Protein AF-A0A180G9P6-F1 (afdb_monomer)

Nearest PDB structures (foldseek):
  7u5a-assembly2_B  TM=7.300E-01  e=1.952E-08  Sphaerobacter thermophilus DSM 20745
  7u1o-assembly1_A  TM=7.126E-01  e=1.328E-08  Sphaerobacter thermophilus DSM 20745
  7ulc-assembly1_A  TM=7.104E-01  e=1.773E-08  Sphaerobacter thermophilus DSM 20745
  7ugk-assembly1_A  TM=6.712E-01  e=2.735E-08  Homo sapiens
  5o8x-assembly2_B  TM=2.315E-01  e=9.404E+00  Pseudomonas aeruginosa

Sequence (411 aa):
MYASRPGQIINGCPSVFSGDEDLFRGDLCQYVDCSPATTTNNSFAMADSRLEIAPLPAQDITIADAIKASCKECLERYGININKSACEDFLLKLDRDEYEKRVEAEPVHLRFPLQFSSQLDELNVVAMVCLLEGFHSYEDLLKEKTGRGVWETMRYLVLAAYLSPESQSTSILTTRGLVEATPEYISTVLSLPLHIERPIAENSPISLAEPDRAVARFVEDLLEVLHSTGKVLQQSGLPNLASFLATRTTLNEDEMIRQLTGAFSTFRDMYTLDGKYVYLMKKALFLVYNIQNTSMSFPKLKTLPPILADDALPVLLVQTGLLDISQSTDNSLRDMTLSNSHLKISSRSATTLRASSVACCHFLIDLVQNLSKTNKSLEFVDRDGLIRYLSNLSRERSSSCAIREEGVVVY

Secondary structure (DSSP, 8-state):
--------------------------------------------------PEEPPPPPTTS-HHHHHHHHHHHHHHHHT-EE-HHHHHHHHHT--HHHHHHHHHSTTSS---S---SSHHHHHHHHHHHHHTTT-GGGHHHHHHHHS--HHHHHHHHHHHHHH-TT-TTTSTTSHHHHHH--HHHHHHHHT--SEEEEESSTT-S-EEEEE-HHHHHHHHHHHHHHHHHHHHHHHTT-SSHHHHHHTTTT--HHHHHHHHHHH-GGG--EEEETTEEEE--HHHHHHHHHHTTSSS--TT-------S--SSHHHHHHHTTSEE-TT-SSHHHHT--TTSSSEEEEHHHHHHHHHHHHHHHHHHHHHHHHHTTT-GGGTT--HHHHHHHHHHHHHHHGGG--EEEES----

Foldseek 3Di:
DDDDDDDDDDDDDDDDDDDDDDDDDDDDDDDDDDDDDDDDPPPPPPPDLDFAFDDDDDPVDFLVRVQLVQLVVLCVVFVKDFPPVLLVVVLVPDDQVLLVVLLPDDDLAPDDPDDDPDLLRQLLLLLQLLLQPDVQLCQVVLCVFQVDGSSVLSNQLSVLLSPDPPPPPLGLQWLNVLQVPDLVNSCVSRVGDQWDWDAPDVPHPDTDTDGPPSSVLSSVLSSLSSNQLSVLCVVVVHTGPSSVVLVPLADELRRQLCSPVVRGVSQRPWGQDPNGIHRFSQSSQSSLSNSCSGPDHSPRYDDDADDQQDQQLLLVCVVSVSMDCCRGPPPLSNVDDSPALEREDAPNVSSSSSSNRVNSLVVSQVVLVVVVVPDVVSVSPHSNSSNSSSVSVRVVVSVRYGYHHPDRPHD

Radius of gyration: 27.79 Å; Cα contacts (8 Å, |Δi|>4): 545; chains: 1; bounding box: 68×82×91 Å

Mean predicted aligned error: 11.16 Å

Organism: Puccinia triticina (isolate 1-1 / race 1 (BBBD)) (NCBI:txid630390)

Structure (mmCIF, N/CA/C/O backbone):
data_AF-A0A180G9P6-F1
#
_entry.id   AF-A0A180G9P6-F1
#
loop_
_atom_site.group_PDB
_atom_site.id
_atom_site.type_symbol
_atom_site.label_atom_id
_atom_site.label_alt_id
_atom_site.label_comp_id
_atom_site.label_asym_id
_atom_site.label_entity_id
_atom_site.label_seq_id
_atom_site.pdbx_PDB_ins_code
_atom_site.Cartn_x
_atom_site.Cartn_y
_atom_site.Cartn_z
_atom_site.occupancy
_atom_site.B_iso_or_equiv
_atom_site.auth_seq_id
_atom_site.auth_comp_id
_atom_site.auth_asym_id
_atom_site.auth_atom_id
_atom_site.pdbx_PDB_model_num
ATOM 1 N N . MET A 1 1 ? 22.909 8.900 -61.412 1.00 31.80 1 MET A N 1
ATOM 2 C CA . MET A 1 1 ? 23.739 8.181 -62.401 1.00 31.80 1 MET A CA 1
ATOM 3 C C . MET 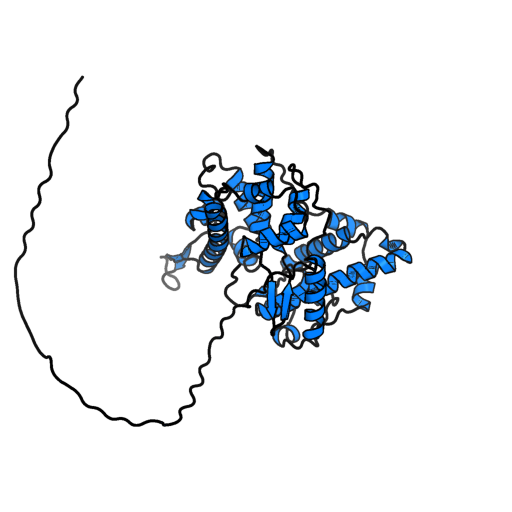A 1 1 ? 24.644 7.228 -61.638 1.00 31.80 1 MET A C 1
ATOM 5 O O . MET A 1 1 ? 25.381 7.721 -60.802 1.00 31.80 1 MET A O 1
ATOM 9 N N . TYR A 1 2 ? 24.484 5.920 -61.904 1.00 28.73 2 TYR A N 1
ATOM 10 C CA . TYR A 1 2 ? 25.306 4.744 -61.534 1.00 28.73 2 TYR A CA 1
ATOM 11 C C . TYR A 1 2 ? 25.727 4.610 -60.052 1.00 28.73 2 TYR A C 1
ATOM 13 O O . TYR A 1 2 ? 26.558 5.368 -59.583 1.00 28.73 2 TYR A O 1
ATOM 21 N N . ALA A 1 3 ? 25.188 3.731 -59.194 1.00 27.61 3 ALA A N 1
ATOM 22 C CA . ALA A 1 3 ? 24.787 2.316 -59.297 1.00 27.61 3 ALA A CA 1
ATOM 23 C C . ALA A 1 3 ? 25.900 1.372 -59.786 1.00 27.61 3 ALA A C 1
ATOM 25 O O . ALA A 1 3 ? 26.279 1.461 -60.950 1.00 27.61 3 ALA A O 1
ATOM 26 N N . SER A 1 4 ? 26.340 0.436 -58.923 1.00 27.86 4 SER A N 1
ATOM 27 C CA . SER A 1 4 ? 26.372 -1.026 -59.181 1.00 27.86 4 SER A CA 1
ATOM 28 C C . SER A 1 4 ? 26.897 -1.837 -57.971 1.00 27.86 4 SER A C 1
ATOM 30 O O . SER A 1 4 ? 27.973 -1.565 -57.451 1.00 27.86 4 SER A O 1
ATOM 32 N N . ARG A 1 5 ? 26.108 -2.842 -57.544 1.00 26.81 5 ARG A N 1
ATOM 33 C CA . ARG A 1 5 ? 26.512 -4.076 -56.807 1.00 26.81 5 ARG A CA 1
ATOM 34 C C . ARG A 1 5 ? 27.151 -5.077 -57.833 1.00 26.81 5 ARG A C 1
ATOM 36 O O . ARG A 1 5 ? 27.430 -4.587 -58.926 1.00 26.81 5 ARG A O 1
ATOM 43 N N . PRO A 1 6 ? 27.251 -6.433 -57.680 1.00 41.62 6 PRO A N 1
ATOM 44 C CA . PRO A 1 6 ? 27.076 -7.402 -56.560 1.00 41.62 6 PRO A CA 1
ATOM 45 C C . PRO A 1 6 ? 28.066 -8.624 -56.562 1.00 41.62 6 PRO A C 1
ATOM 47 O O . PRO A 1 6 ? 28.919 -8.742 -57.432 1.00 41.62 6 PRO A O 1
ATOM 50 N N . GLY A 1 7 ? 27.845 -9.599 -55.653 1.00 26.59 7 GLY A N 1
ATOM 51 C CA . GLY A 1 7 ? 28.196 -11.037 -55.800 1.00 26.59 7 GLY A CA 1
ATOM 52 C C . GLY A 1 7 ? 29.323 -11.531 -54.871 1.00 26.59 7 GLY A C 1
ATOM 53 O O . GLY A 1 7 ? 30.252 -10.784 -54.622 1.00 26.59 7 GLY A O 1
ATOM 54 N N . GLN A 1 8 ? 29.357 -12.749 -54.316 1.00 26.98 8 GLN A N 1
ATOM 55 C CA . GLN A 1 8 ? 28.528 -13.952 -54.450 1.00 26.98 8 GLN A CA 1
ATOM 56 C C . GLN A 1 8 ? 28.945 -14.961 -53.342 1.00 26.98 8 GLN A C 1
ATOM 58 O O . GLN A 1 8 ? 30.093 -14.968 -52.908 1.00 26.98 8 GLN A O 1
ATOM 63 N N . ILE A 1 9 ? 28.007 -15.800 -52.897 1.00 28.22 9 ILE A N 1
ATOM 64 C CA . ILE A 1 9 ? 28.150 -16.950 -51.974 1.00 28.22 9 ILE A CA 1
ATOM 65 C C . ILE A 1 9 ? 28.760 -18.146 -52.720 1.00 28.22 9 ILE A C 1
ATOM 67 O O . ILE A 1 9 ? 28.213 -18.395 -53.786 1.00 28.22 9 ILE A O 1
ATOM 71 N N . ILE A 1 10 ? 29.712 -18.929 -52.154 1.00 27.12 10 ILE A N 1
ATOM 72 C CA . ILE A 1 10 ? 29.777 -20.422 -52.246 1.00 27.12 10 ILE A CA 1
ATOM 73 C C . ILE A 1 10 ? 30.560 -21.043 -51.054 1.00 27.12 10 ILE A C 1
ATOM 75 O O . ILE A 1 10 ? 31.600 -20.541 -50.641 1.00 27.12 10 ILE A O 1
ATOM 79 N N . ASN A 1 11 ? 30.012 -22.158 -50.551 1.00 26.16 11 ASN A N 1
ATOM 80 C CA . ASN A 1 11 ? 30.465 -23.135 -49.545 1.00 26.16 11 ASN A CA 1
ATOM 81 C C . ASN A 1 11 ? 31.855 -23.780 -49.750 1.00 26.16 11 ASN A C 1
ATOM 83 O O . ASN A 1 11 ? 32.307 -23.937 -50.881 1.00 26.16 11 ASN A O 1
ATOM 87 N N . GLY A 1 12 ? 32.414 -24.350 -48.669 1.00 24.22 12 GLY A N 1
ATOM 88 C CA . GLY A 1 12 ? 33.419 -25.421 -48.746 1.00 24.22 12 GLY A CA 1
ATOM 89 C C . GLY A 1 12 ? 33.939 -25.925 -47.390 1.00 24.22 12 GLY A C 1
ATOM 90 O O . GLY A 1 12 ? 34.787 -25.283 -46.782 1.00 24.22 12 GLY A O 1
ATOM 91 N N . CYS A 1 13 ? 33.463 -27.096 -46.944 1.00 24.73 13 CYS A N 1
ATOM 92 C CA . CYS A 1 13 ? 34.150 -27.963 -45.969 1.00 24.73 13 CYS A CA 1
ATOM 93 C C . CYS A 1 13 ? 35.509 -28.445 -46.519 1.00 24.73 13 CYS A C 1
ATOM 95 O O . CYS A 1 13 ? 35.688 -28.501 -47.738 1.00 24.73 13 CYS A O 1
ATOM 97 N N . PRO A 1 14 ? 36.413 -28.919 -45.641 1.00 26.89 14 PRO A N 1
ATOM 98 C CA . PRO A 1 14 ? 36.667 -30.362 -45.661 1.00 26.89 14 PRO A CA 1
ATOM 99 C C . PRO A 1 14 ? 36.823 -31.001 -44.271 1.00 26.89 14 PRO A C 1
ATOM 101 O O . PRO A 1 14 ? 37.314 -30.406 -43.316 1.00 26.89 14 PRO A O 1
ATOM 104 N N . SER A 1 15 ? 36.409 -32.262 -44.209 1.00 25.14 15 SER A N 1
ATOM 105 C CA . SER A 1 15 ? 36.659 -33.252 -43.160 1.00 25.14 15 SER A CA 1
ATOM 106 C C . SER A 1 15 ? 37.912 -34.096 -43.456 1.00 25.14 15 SER A C 1
ATOM 108 O O . SER A 1 15 ? 38.262 -34.248 -44.625 1.00 25.14 15 SER A O 1
ATOM 110 N N . VAL A 1 16 ? 38.449 -34.743 -42.405 1.00 26.77 16 VAL A N 1
ATOM 111 C CA . VAL A 1 16 ? 38.977 -36.138 -42.307 1.00 26.77 16 VAL A CA 1
ATOM 112 C C . VAL A 1 16 ? 40.356 -36.241 -41.627 1.00 26.77 16 VAL A C 1
ATOM 114 O O . VAL A 1 16 ? 41.315 -35.658 -42.115 1.00 26.77 16 VAL A O 1
ATOM 117 N N . PHE A 1 17 ? 40.396 -37.007 -40.518 1.00 24.83 17 PHE A N 1
ATOM 118 C CA . PHE A 1 17 ? 41.312 -38.108 -40.091 1.00 24.83 17 PHE A CA 1
ATOM 119 C C . PHE A 1 17 ? 41.029 -38.349 -38.573 1.00 24.83 17 PHE A C 1
ATOM 121 O O . PHE A 1 17 ? 41.247 -37.425 -37.798 1.00 24.83 17 PHE A O 1
ATOM 128 N N . SER A 1 18 ? 40.261 -39.353 -38.084 1.00 24.50 18 SER A N 1
ATOM 129 C CA . SER A 1 18 ? 40.483 -40.825 -37.882 1.00 24.50 18 SER A CA 1
ATOM 130 C C . SER A 1 18 ? 41.790 -41.177 -37.139 1.00 24.50 18 SER A C 1
ATOM 132 O O . SER A 1 18 ? 42.812 -40.639 -37.548 1.00 24.50 18 SER A O 1
ATOM 134 N N . GLY A 1 19 ? 41.918 -42.065 -36.135 1.00 23.50 19 GLY A N 1
ATOM 135 C CA . GLY A 1 19 ? 41.088 -43.042 -35.375 1.00 23.50 19 GLY A CA 1
ATOM 136 C C . GLY A 1 19 ? 41.594 -43.071 -33.900 1.00 23.50 19 GLY A C 1
ATOM 137 O O . GLY A 1 19 ? 42.363 -42.179 -33.549 1.00 23.50 19 GLY A O 1
ATOM 138 N N . ASP A 1 20 ? 41.219 -43.917 -32.930 1.00 23.20 20 ASP A N 1
ATOM 139 C CA . ASP A 1 20 ? 40.709 -45.305 -32.820 1.00 23.20 20 ASP A CA 1
ATOM 140 C C . ASP A 1 20 ? 39.806 -45.386 -31.542 1.00 23.20 20 ASP A C 1
ATOM 142 O O . ASP A 1 20 ? 40.042 -44.629 -30.598 1.00 23.20 20 ASP A O 1
ATOM 146 N N . GLU A 1 21 ? 38.626 -46.037 -31.520 1.00 26.12 21 GLU A N 1
ATOM 147 C CA . GLU A 1 21 ? 38.335 -47.442 -31.094 1.00 26.12 21 GLU A CA 1
ATOM 148 C C . GLU A 1 21 ? 39.094 -47.910 -29.832 1.00 26.12 21 GLU A C 1
ATOM 150 O O . GLU A 1 21 ? 40.292 -47.700 -29.715 1.00 26.12 21 GLU A O 1
ATOM 155 N N . ASP A 1 22 ? 38.574 -48.630 -28.837 1.00 25.27 22 ASP A N 1
ATOM 156 C CA . ASP A 1 22 ? 37.288 -49.195 -28.396 1.00 25.27 22 ASP A CA 1
ATOM 157 C C . ASP A 1 22 ? 37.667 -49.899 -27.066 1.00 25.27 22 ASP A C 1
ATOM 159 O O . ASP A 1 22 ? 38.748 -50.483 -27.032 1.00 25.27 22 ASP A O 1
ATOM 163 N N . LEU A 1 23 ? 36.858 -49.904 -25.990 1.00 24.33 23 LEU A N 1
ATOM 164 C CA . LEU A 1 23 ? 36.816 -51.042 -25.038 1.00 24.33 23 LEU A CA 1
ATOM 165 C C . LEU A 1 23 ? 35.742 -50.909 -23.932 1.00 24.33 23 LEU A C 1
ATOM 167 O O . LEU A 1 23 ? 35.762 -49.999 -23.108 1.00 24.33 23 LEU A O 1
ATOM 171 N N . PHE A 1 24 ? 34.920 -51.961 -23.873 1.00 24.92 24 PHE A N 1
ATOM 172 C CA . PHE A 1 24 ? 34.073 -52.475 -22.786 1.00 24.92 24 PHE A CA 1
ATOM 173 C C . PHE A 1 24 ? 32.625 -51.981 -22.604 1.00 24.92 24 PHE A C 1
ATOM 175 O O . PHE A 1 24 ? 32.309 -50.973 -21.979 1.00 24.92 24 PHE A O 1
ATOM 182 N N . ARG A 1 25 ? 31.737 -52.869 -23.072 1.00 24.22 25 ARG A N 1
ATOM 183 C CA . ARG A 1 25 ? 30.306 -53.029 -22.791 1.00 24.22 25 ARG A CA 1
ATOM 184 C C . ARG A 1 25 ? 30.099 -54.446 -22.213 1.00 24.22 25 ARG A C 1
ATOM 186 O O . ARG A 1 25 ? 30.802 -55.357 -22.644 1.00 24.22 25 ARG A O 1
ATOM 193 N N . GLY A 1 26 ? 29.108 -54.623 -21.333 1.00 23.12 26 GLY A N 1
ATOM 194 C CA . GLY A 1 26 ? 28.580 -55.917 -20.832 1.00 23.12 26 GLY A CA 1
ATOM 195 C C . GLY A 1 26 ? 28.501 -55.949 -19.293 1.00 23.12 26 GLY A C 1
ATOM 196 O O . GLY A 1 26 ? 29.417 -55.455 -18.652 1.00 23.12 26 GLY A O 1
ATOM 197 N N . ASP A 1 27 ? 27.476 -56.450 -18.593 1.00 23.41 27 ASP A N 1
ATOM 198 C CA . ASP A 1 27 ? 26.312 -57.263 -18.964 1.00 23.41 27 ASP A CA 1
ATOM 199 C C . ASP A 1 27 ? 25.196 -57.232 -17.883 1.00 23.41 27 ASP A C 1
ATOM 201 O O . ASP A 1 27 ? 25.420 -56.910 -16.719 1.00 23.41 27 ASP A O 1
ATOM 205 N N . LEU A 1 28 ? 24.000 -57.590 -18.364 1.00 24.25 28 LEU A N 1
ATOM 206 C CA . LEU A 1 28 ? 22.742 -58.124 -17.803 1.00 24.25 28 LEU A CA 1
ATOM 207 C C . LEU A 1 28 ? 22.488 -58.420 -16.293 1.00 24.25 28 LEU A C 1
ATOM 209 O O . LEU A 1 28 ? 23.223 -59.137 -15.629 1.00 24.25 28 LEU A O 1
ATOM 213 N N . CYS A 1 29 ? 21.261 -58.023 -15.891 1.00 23.44 29 CYS A N 1
ATOM 214 C CA . CYS A 1 29 ? 20.188 -58.719 -15.132 1.00 23.44 29 CYS A CA 1
ATOM 215 C C . CYS A 1 29 ? 20.467 -59.547 -13.854 1.00 23.44 29 CYS A C 1
ATOM 217 O O . CYS A 1 29 ? 21.101 -60.590 -13.934 1.00 23.44 29 CYS A O 1
ATOM 219 N N . GLN A 1 30 ? 19.722 -59.258 -12.764 1.00 23.66 30 GLN A N 1
ATOM 220 C CA . GLN A 1 30 ? 18.714 -60.173 -12.168 1.00 23.66 30 GLN A CA 1
ATOM 221 C C . GLN A 1 30 ? 17.924 -59.564 -10.981 1.00 23.66 30 GLN A C 1
ATOM 223 O O . GLN A 1 30 ? 18.426 -58.744 -10.220 1.00 23.66 30 GLN A O 1
ATOM 228 N N . TYR A 1 31 ? 16.665 -60.004 -10.873 1.00 23.20 31 TYR A N 1
ATOM 229 C CA . TYR A 1 31 ? 15.656 -59.789 -9.825 1.00 23.20 31 TYR A CA 1
ATOM 230 C C . TYR A 1 31 ? 16.125 -60.135 -8.400 1.00 23.20 31 TYR A C 1
ATOM 232 O O . TYR A 1 31 ? 16.636 -61.234 -8.217 1.00 23.20 31 TYR A O 1
ATOM 240 N N . VAL A 1 32 ? 15.759 -59.318 -7.396 1.00 25.81 32 VAL A N 1
ATOM 241 C CA . VAL A 1 32 ? 15.336 -59.789 -6.055 1.00 25.81 32 VAL A CA 1
ATOM 242 C C . VAL A 1 32 ? 14.302 -58.813 -5.466 1.00 25.81 32 VAL A C 1
ATOM 244 O O . VAL A 1 32 ? 14.613 -57.659 -5.183 1.00 25.81 32 VAL A O 1
ATOM 247 N N . ASP A 1 33 ? 13.079 -59.307 -5.270 1.00 22.48 33 ASP A N 1
ATOM 248 C CA . ASP A 1 33 ? 12.041 -58.727 -4.410 1.00 22.48 33 ASP A CA 1
ATOM 249 C C . ASP A 1 33 ? 12.407 -58.937 -2.933 1.00 22.48 33 ASP A C 1
ATOM 251 O O . ASP A 1 33 ? 12.649 -60.075 -2.536 1.00 22.48 33 ASP A O 1
ATOM 255 N N . CYS A 1 34 ? 12.386 -57.874 -2.121 1.00 22.95 34 CYS A N 1
ATOM 256 C CA . CYS A 1 34 ? 12.174 -57.909 -0.664 1.00 22.95 34 CYS A CA 1
ATOM 257 C C . CYS A 1 34 ? 11.845 -56.487 -0.156 1.00 22.95 34 CYS A C 1
ATOM 259 O O . CYS A 1 34 ? 12.698 -55.604 -0.151 1.00 22.95 34 CYS A O 1
ATOM 261 N N . SER A 1 35 ? 10.616 -56.269 0.313 1.00 22.56 35 SER A N 1
ATOM 262 C CA . SER A 1 35 ? 10.219 -55.153 1.196 1.00 22.56 35 SER A CA 1
ATOM 263 C C . SER A 1 35 ? 9.830 -55.719 2.572 1.00 22.56 35 SER A C 1
ATOM 265 O O . SER A 1 35 ? 9.467 -56.896 2.624 1.00 22.56 35 SER A O 1
ATOM 267 N N . PRO A 1 36 ? 9.731 -54.926 3.660 1.00 27.95 36 PRO A N 1
ATOM 268 C CA . PRO A 1 36 ? 10.302 -53.600 3.924 1.00 27.95 36 PRO A CA 1
ATOM 269 C C . PRO A 1 36 ? 11.090 -53.556 5.258 1.00 27.95 36 PRO A C 1
ATOM 271 O O . PRO A 1 36 ? 10.721 -54.201 6.238 1.00 27.95 36 PRO A O 1
ATOM 274 N N . ALA A 1 37 ? 12.133 -52.726 5.341 1.00 23.14 37 ALA A N 1
ATOM 275 C CA . ALA A 1 37 ? 12.739 -52.343 6.618 1.00 23.14 37 ALA A CA 1
ATOM 276 C C . ALA A 1 37 ? 12.535 -50.844 6.858 1.00 23.14 37 ALA A C 1
ATOM 278 O O . ALA A 1 37 ? 12.999 -49.985 6.110 1.00 23.14 37 ALA A O 1
ATOM 279 N N . THR A 1 38 ? 11.786 -50.573 7.918 1.00 27.92 38 THR A N 1
ATOM 280 C CA . THR A 1 38 ? 11.453 -49.284 8.511 1.00 27.92 38 THR A CA 1
ATOM 281 C C . THR A 1 38 ? 12.691 -48.401 8.643 1.00 27.92 38 THR A C 1
ATOM 283 O O . THR A 1 38 ? 13.576 -48.691 9.442 1.00 27.92 38 THR A O 1
ATOM 286 N N . THR A 1 39 ? 12.744 -47.302 7.893 1.00 24.11 39 THR A N 1
ATOM 287 C CA . THR A 1 39 ? 13.683 -46.212 8.176 1.00 24.11 39 THR A CA 1
ATOM 288 C C . THR A 1 39 ? 12.899 -44.912 8.191 1.00 24.11 39 THR A C 1
ATOM 290 O O . THR A 1 39 ? 12.373 -44.457 7.178 1.00 24.11 39 THR A O 1
ATOM 293 N N . THR A 1 40 ? 12.767 -44.360 9.391 1.00 27.06 40 THR A N 1
ATOM 294 C CA . THR A 1 40 ? 12.262 -43.022 9.681 1.00 27.06 40 THR A CA 1
ATOM 295 C C . THR A 1 40 ? 13.117 -41.988 8.957 1.00 27.06 40 THR A C 1
ATOM 297 O O . THR A 1 40 ? 14.148 -41.558 9.472 1.00 27.06 40 THR A O 1
ATOM 300 N N . ASN A 1 41 ? 12.689 -41.577 7.767 1.00 23.64 41 ASN A N 1
ATOM 301 C CA . ASN A 1 41 ? 13.197 -40.364 7.150 1.00 23.64 41 ASN A CA 1
ATOM 302 C C . ASN A 1 41 ? 12.434 -39.181 7.740 1.00 23.64 41 ASN A C 1
ATOM 304 O O . ASN A 1 41 ? 11.317 -38.871 7.335 1.00 23.64 41 ASN A O 1
ATOM 308 N N . ASN A 1 42 ? 13.082 -38.520 8.699 1.00 26.38 42 ASN A N 1
ATOM 309 C CA . ASN A 1 42 ? 12.856 -37.112 8.989 1.00 26.38 42 ASN A CA 1
ATOM 310 C C . ASN A 1 42 ? 13.170 -36.313 7.719 1.00 26.38 42 ASN A C 1
ATOM 312 O O . ASN A 1 42 ? 14.273 -35.799 7.542 1.00 26.38 42 ASN A O 1
ATOM 316 N N . SER A 1 43 ? 12.198 -36.214 6.817 1.00 23.84 43 SER A N 1
ATOM 317 C CA . SER A 1 43 ? 12.176 -35.137 5.844 1.00 23.84 43 SER A CA 1
ATOM 318 C C . SER A 1 43 ? 11.836 -33.864 6.613 1.00 23.84 43 SER A C 1
ATOM 320 O O . SER A 1 43 ? 10.667 -33.581 6.878 1.00 23.84 43 SER A O 1
ATOM 322 N N . PHE A 1 44 ? 12.863 -33.099 6.984 1.00 26.86 44 PHE A N 1
ATOM 323 C CA . PHE A 1 44 ? 12.725 -31.654 7.128 1.00 26.86 44 PHE A CA 1
ATOM 324 C C . PHE A 1 44 ? 12.291 -31.124 5.759 1.00 26.86 44 PHE A C 1
ATOM 326 O O . PHE A 1 44 ? 13.108 -30.766 4.914 1.00 26.86 44 PHE A O 1
ATOM 333 N N . ALA A 1 45 ? 10.985 -31.162 5.507 1.00 24.86 45 ALA A N 1
ATOM 334 C CA . ALA A 1 45 ? 10.385 -30.369 4.463 1.00 24.86 45 ALA A CA 1
ATOM 335 C C . ALA A 1 45 ? 10.661 -28.916 4.853 1.00 24.86 45 ALA A C 1
ATOM 337 O O . ALA A 1 45 ? 10.133 -28.433 5.856 1.00 24.86 45 ALA A O 1
ATOM 338 N N . MET A 1 46 ? 11.520 -28.229 4.097 1.00 28.81 46 MET A N 1
ATOM 339 C CA . MET A 1 46 ? 11.412 -26.779 3.999 1.00 28.81 46 MET A CA 1
ATOM 340 C C . MET A 1 46 ? 10.030 -26.516 3.409 1.00 28.81 46 MET A C 1
ATOM 342 O O . MET A 1 46 ? 9.836 -26.582 2.197 1.00 28.81 46 MET A O 1
ATOM 346 N N . ALA A 1 47 ? 9.051 -26.380 4.301 1.00 28.64 47 ALA A N 1
ATOM 347 C CA . ALA A 1 47 ? 7.691 -26.044 3.956 1.00 28.64 47 ALA A CA 1
ATOM 348 C C . ALA A 1 47 ? 7.724 -24.700 3.231 1.00 28.64 47 ALA A C 1
ATOM 350 O O . ALA A 1 47 ? 8.358 -23.750 3.692 1.00 28.64 47 ALA A O 1
ATOM 351 N N . ASP A 1 48 ? 7.085 -24.687 2.069 1.00 35.31 48 ASP A N 1
ATOM 352 C CA . ASP A 1 48 ? 6.868 -23.536 1.208 1.00 35.31 48 ASP A CA 1
ATOM 353 C C . ASP A 1 48 ? 6.507 -22.312 2.067 1.00 35.31 48 ASP A C 1
ATOM 355 O O . ASP A 1 48 ? 5.501 -22.314 2.777 1.00 35.31 48 ASP A O 1
ATOM 359 N N . SER A 1 49 ? 7.357 -21.281 2.074 1.00 54.34 49 SER A N 1
ATOM 360 C CA . SER A 1 49 ? 7.224 -20.103 2.947 1.00 54.34 49 SER A CA 1
ATOM 361 C C . SER A 1 49 ? 6.092 -19.161 2.509 1.00 54.34 49 SER A C 1
ATOM 363 O O . SER A 1 49 ? 6.117 -17.972 2.820 1.00 54.34 49 SER A O 1
ATOM 365 N N . ARG A 1 50 ? 5.144 -19.658 1.712 1.00 69.31 50 ARG A N 1
ATOM 366 C CA . ARG A 1 50 ? 4.135 -18.879 1.001 1.00 69.31 50 ARG A CA 1
ATOM 367 C C . ARG A 1 50 ? 2.789 -19.030 1.685 1.00 69.31 50 ARG A C 1
ATOM 369 O O . ARG A 1 50 ? 2.299 -20.139 1.885 1.00 69.31 50 ARG A O 1
ATOM 376 N N . LEU A 1 51 ? 2.186 -17.898 2.029 1.00 85.75 51 LEU A N 1
ATOM 377 C CA . LEU A 1 51 ? 0.798 -17.878 2.462 1.00 85.75 51 LEU A CA 1
ATOM 378 C C . LEU A 1 51 ? -0.105 -18.204 1.274 1.00 85.75 51 LEU A C 1
ATOM 380 O O . LEU A 1 51 ? 0.061 -17.665 0.181 1.00 85.75 51 LEU A O 1
ATOM 384 N N . GLU A 1 52 ? -1.076 -19.082 1.496 1.00 92.62 52 GLU A N 1
ATOM 385 C CA . GLU A 1 52 ? -2.109 -19.357 0.507 1.00 92.62 52 GLU A CA 1
ATOM 386 C C . GLU A 1 52 ? -2.973 -18.102 0.311 1.00 92.62 52 GLU A C 1
ATOM 388 O O . GLU A 1 52 ? -3.411 -17.487 1.284 1.00 92.62 52 GLU A O 1
ATOM 393 N N . ILE A 1 53 ? -3.222 -17.719 -0.942 1.00 94.19 53 ILE A N 1
ATOM 394 C CA . ILE A 1 53 ? -4.068 -16.567 -1.274 1.00 94.19 53 ILE A CA 1
ATOM 395 C C . ILE A 1 53 ? -5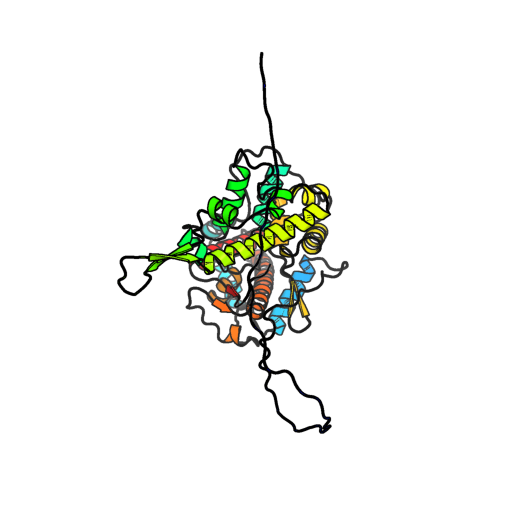.532 -16.905 -0.977 1.00 94.19 53 ILE A C 1
ATOM 397 O O . ILE A 1 53 ? -6.046 -17.931 -1.425 1.00 94.19 53 ILE A O 1
ATOM 401 N N . ALA A 1 54 ? -6.216 -16.028 -0.243 1.00 95.56 54 ALA A N 1
ATOM 402 C CA . ALA A 1 54 ? -7.643 -16.187 0.026 1.00 95.56 54 ALA A CA 1
ATOM 403 C C . ALA A 1 54 ? -8.485 -15.957 -1.247 1.00 95.56 54 ALA A C 1
ATOM 405 O O . ALA A 1 54 ? -8.107 -15.156 -2.109 1.00 95.56 54 ALA A O 1
ATOM 406 N N . PRO A 1 55 ? -9.655 -16.610 -1.379 1.00 96.12 55 PRO A N 1
ATOM 407 C CA . PRO A 1 55 ? -10.611 -16.262 -2.423 1.00 96.12 55 PRO A CA 1
ATOM 408 C C . PRO A 1 55 ? -11.164 -14.850 -2.199 1.00 96.12 55 PRO A C 1
ATOM 410 O O . PRO A 1 55 ? -11.123 -14.326 -1.091 1.00 96.12 55 PRO A O 1
ATOM 413 N N . LEU A 1 56 ? -11.752 -14.243 -3.233 1.00 95.00 56 LEU A N 1
ATOM 414 C CA . LEU A 1 56 ? -12.470 -12.979 -3.051 1.00 95.00 56 LEU A CA 1
ATOM 415 C C . LEU A 1 56 ? -13.621 -13.143 -2.040 1.00 95.00 56 LEU A C 1
ATOM 417 O O . LEU A 1 56 ? -14.286 -14.184 -2.055 1.00 95.00 56 LEU A O 1
ATOM 421 N N . PRO A 1 57 ? -13.917 -12.109 -1.224 1.00 94.44 57 PRO A N 1
ATOM 422 C CA . PRO A 1 57 ? -15.097 -12.109 -0.368 1.00 94.44 57 PRO A CA 1
ATOM 423 C C . PRO A 1 57 ? -16.371 -12.419 -1.158 1.00 94.44 57 PRO A C 1
ATOM 425 O O . PRO A 1 57 ? -16.480 -12.076 -2.339 1.00 94.44 57 PRO A O 1
ATOM 428 N N . ALA A 1 58 ? -17.356 -13.031 -0.506 1.00 93.38 58 ALA A N 1
ATOM 429 C CA . ALA A 1 58 ? -18.646 -13.307 -1.129 1.00 93.38 58 ALA A CA 1
ATOM 430 C C . ALA A 1 58 ? -19.333 -12.009 -1.613 1.00 93.38 58 ALA A C 1
ATOM 432 O O . ALA A 1 58 ? -19.003 -10.909 -1.167 1.00 93.38 58 ALA A O 1
ATOM 433 N N . GLN A 1 59 ? -20.238 -12.118 -2.589 1.00 90.94 59 GLN A N 1
ATOM 434 C CA . GLN A 1 59 ? -20.873 -10.953 -3.234 1.00 90.94 59 GLN A CA 1
ATOM 435 C C . GLN A 1 59 ? -21.951 -10.283 -2.364 1.00 90.94 59 GLN A C 1
ATOM 437 O O . GLN A 1 59 ? -22.374 -9.171 -2.655 1.00 90.94 59 GLN A O 1
ATOM 442 N N . ASP A 1 60 ? -22.413 -10.960 -1.317 1.00 92.75 60 ASP A N 1
ATOM 443 C CA . ASP A 1 60 ? -23.424 -10.490 -0.367 1.00 92.75 60 ASP A CA 1
ATOM 444 C C . ASP A 1 60 ? -22.841 -9.669 0.797 1.00 92.75 60 ASP A C 1
ATOM 446 O O . ASP A 1 60 ? -23.595 -9.062 1.556 1.00 92.75 60 ASP A O 1
ATOM 450 N N . ILE A 1 61 ? -21.512 -9.615 0.923 1.00 93.25 61 ILE A N 1
ATOM 451 C CA . ILE A 1 61 ? -20.791 -8.793 1.898 1.00 93.25 61 ILE A CA 1
ATOM 452 C C . ILE A 1 61 ? -19.964 -7.728 1.177 1.00 93.25 61 ILE A C 1
ATOM 454 O O . ILE A 1 61 ? -19.364 -7.992 0.135 1.00 93.25 61 ILE A O 1
ATOM 458 N N . THR A 1 62 ? -19.900 -6.518 1.732 1.00 91.94 62 THR A N 1
ATOM 459 C CA . THR A 1 62 ? -18.998 -5.492 1.197 1.00 91.94 62 THR A CA 1
ATOM 460 C C . THR A 1 62 ? -17.540 -5.839 1.522 1.00 91.94 62 THR A C 1
ATOM 462 O O . THR A 1 62 ? -17.243 -6.454 2.547 1.00 91.94 62 THR A O 1
ATOM 465 N N . ILE A 1 63 ? -16.596 -5.418 0.684 1.00 92.00 63 ILE A N 1
ATOM 466 C CA . ILE A 1 63 ? -15.155 -5.552 0.908 1.00 92.00 63 ILE A CA 1
ATOM 467 C C . ILE A 1 63 ? -14.766 -4.909 2.243 1.00 92.00 63 ILE A C 1
ATOM 469 O O . ILE A 1 63 ? -13.993 -5.492 3.000 1.00 92.00 63 ILE A O 1
ATOM 473 N N . ALA A 1 64 ? -15.332 -3.745 2.571 1.00 89.38 64 ALA A N 1
ATOM 474 C CA . ALA A 1 64 ? -15.063 -3.062 3.834 1.00 89.38 64 ALA A CA 1
ATOM 475 C C . ALA A 1 64 ? -15.509 -3.893 5.050 1.00 89.38 64 ALA A C 1
ATOM 477 O O . ALA A 1 64 ? -14.752 -4.030 6.014 1.00 89.38 64 ALA A O 1
ATOM 478 N N . ASP A 1 65 ? -16.705 -4.487 4.996 1.00 91.69 65 ASP A N 1
ATOM 479 C CA . ASP A 1 65 ? -17.210 -5.347 6.069 1.00 91.69 65 ASP A CA 1
ATOM 480 C C . ASP A 1 65 ? -16.412 -6.653 6.170 1.00 91.69 65 ASP A C 1
ATOM 482 O O . ASP A 1 65 ? -16.115 -7.106 7.276 1.00 91.69 65 ASP A O 1
ATOM 486 N N . ALA A 1 66 ? -15.998 -7.231 5.037 1.00 94.38 66 ALA A N 1
ATOM 487 C CA . ALA A 1 66 ? -15.157 -8.425 5.001 1.00 94.38 66 ALA A CA 1
ATOM 488 C C . ALA A 1 66 ? -13.776 -8.178 5.631 1.00 94.38 66 ALA A C 1
ATOM 490 O O . ALA A 1 66 ? -13.306 -8.994 6.429 1.00 94.38 66 ALA A O 1
ATOM 491 N N . ILE A 1 67 ? -13.142 -7.039 5.333 1.00 93.56 67 ILE A N 1
ATOM 492 C CA . ILE A 1 67 ? -11.890 -6.608 5.973 1.00 93.56 67 ILE A CA 1
ATOM 493 C C . ILE A 1 67 ? -12.110 -6.439 7.478 1.00 93.56 67 ILE A C 1
ATOM 495 O O . ILE A 1 67 ? -11.433 -7.089 8.272 1.00 93.56 67 ILE A O 1
ATOM 499 N N . LYS A 1 68 ? -13.112 -5.648 7.890 1.00 92.12 68 LYS A N 1
ATOM 500 C CA . LYS A 1 68 ? -13.398 -5.399 9.312 1.00 92.12 68 LYS A CA 1
ATOM 501 C C . LYS A 1 68 ? -13.630 -6.701 10.088 1.00 92.12 68 LYS A C 1
ATOM 503 O O . LYS A 1 68 ? -13.071 -6.874 11.172 1.00 92.12 68 LYS A O 1
ATOM 508 N N . ALA A 1 69 ? -14.441 -7.609 9.545 1.00 94.88 69 ALA A N 1
ATOM 509 C CA . ALA A 1 69 ? -14.762 -8.883 10.180 1.00 94.88 69 ALA A CA 1
ATOM 510 C C . ALA A 1 69 ? -13.541 -9.811 10.261 1.00 94.88 69 ALA A C 1
ATOM 512 O O . ALA A 1 69 ? -13.225 -10.303 11.344 1.00 94.88 69 ALA A O 1
ATOM 513 N N . SER A 1 70 ? -12.826 -10.005 9.147 1.00 96.62 70 SER A N 1
ATOM 514 C CA . SER A 1 70 ? -11.671 -10.911 9.094 1.00 96.62 70 SER A CA 1
ATOM 515 C C . SER A 1 70 ? -10.496 -10.435 9.952 1.00 96.62 70 SER A C 1
ATOM 517 O O . SER A 1 70 ? -9.889 -11.237 10.661 1.00 96.62 70 SER A O 1
ATOM 519 N N . CYS A 1 71 ? -10.207 -9.131 9.966 1.00 95.62 71 CYS A N 1
ATOM 520 C CA . CYS A 1 71 ? -9.158 -8.552 10.801 1.00 95.62 71 CYS A CA 1
ATOM 521 C C . CYS A 1 71 ? -9.475 -8.668 12.296 1.00 95.62 71 CYS A C 1
ATOM 523 O O . CYS A 1 71 ? -8.592 -8.998 13.088 1.00 95.62 71 CYS A O 1
ATOM 525 N N . LYS A 1 72 ? -10.738 -8.449 12.687 1.00 95.75 72 LYS A N 1
ATOM 526 C CA . LYS A 1 72 ? -11.182 -8.644 14.073 1.00 95.75 72 LYS A CA 1
ATOM 527 C C . LYS A 1 72 ? -11.075 -10.113 14.496 1.00 95.75 72 LYS A C 1
ATOM 529 O O . LYS A 1 72 ? -10.534 -10.393 15.561 1.00 95.75 72 LYS A O 1
ATOM 534 N N . GLU A 1 73 ? -11.540 -11.039 13.656 1.00 97.19 73 GLU A N 1
ATOM 535 C CA . GLU A 1 73 ? -11.427 -12.483 13.909 1.00 97.19 73 GLU A CA 1
ATOM 536 C C . GLU A 1 73 ? -9.957 -12.921 14.023 1.00 97.19 73 GLU A C 1
ATOM 538 O O . GLU A 1 73 ? -9.623 -13.742 14.875 1.00 97.19 73 GLU A O 1
ATOM 543 N N . CYS A 1 74 ? -9.068 -12.360 13.195 1.00 96.56 74 CYS A N 1
ATOM 544 C CA . CYS A 1 74 ? -7.628 -12.604 13.260 1.00 96.56 74 CYS A CA 1
ATOM 545 C C . CYS A 1 74 ? -7.039 -12.152 14.607 1.00 96.56 74 CYS A C 1
ATOM 547 O O . CYS A 1 74 ? -6.404 -12.956 15.287 1.00 96.56 74 CYS A O 1
ATOM 549 N N . LEU A 1 75 ? -7.315 -10.914 15.029 1.00 96.06 75 LEU A N 1
ATOM 550 C CA . LEU A 1 75 ? -6.858 -10.370 16.313 1.00 96.06 75 LEU A CA 1
ATOM 551 C C . LEU A 1 75 ? -7.279 -11.258 17.497 1.00 96.06 75 LEU A C 1
ATOM 553 O O . LEU A 1 75 ? -6.444 -11.634 18.320 1.00 96.06 75 LEU A O 1
ATOM 557 N N . GLU A 1 76 ? -8.559 -11.643 17.547 1.00 96.75 76 GLU A N 1
ATOM 558 C CA . GLU A 1 76 ? -9.116 -12.489 18.612 1.00 96.75 76 GLU A CA 1
ATOM 559 C C . GLU A 1 76 ? -8.503 -13.896 18.608 1.00 96.75 76 GLU A C 1
ATOM 561 O O . GLU A 1 76 ? -8.127 -14.412 19.661 1.00 96.75 76 GLU A O 1
ATOM 566 N N . ARG A 1 77 ? -8.357 -14.510 17.426 1.00 96.50 77 ARG A N 1
ATOM 567 C CA . ARG A 1 77 ? -7.772 -15.850 17.277 1.00 96.50 77 ARG A CA 1
ATOM 568 C C . ARG A 1 77 ? -6.339 -15.906 17.777 1.00 96.50 77 ARG A C 1
ATOM 570 O O . ARG A 1 77 ? -5.968 -16.876 18.435 1.00 96.50 77 ARG A O 1
ATOM 577 N N . TYR A 1 78 ? -5.537 -14.905 17.427 1.00 96.19 78 TYR A N 1
ATOM 578 C CA . TYR A 1 78 ? -4.124 -14.912 17.768 1.00 96.19 78 TYR A CA 1
ATOM 579 C C . TYR A 1 78 ? -3.840 -14.401 19.179 1.00 96.19 78 TYR A C 1
ATOM 581 O O . TYR A 1 78 ? -2.691 -14.476 19.591 1.00 96.19 78 TYR A O 1
ATOM 589 N N . GLY A 1 79 ? -4.846 -13.974 19.951 1.00 95.81 79 GLY A N 1
ATOM 590 C CA . GLY A 1 79 ? -4.656 -13.524 21.335 1.00 95.81 79 GLY A CA 1
ATOM 591 C C . GLY A 1 79 ? -3.959 -12.165 21.443 1.00 95.81 79 GLY A C 1
ATOM 592 O O . GLY A 1 79 ? -3.316 -11.879 22.452 1.00 95.81 79 GLY A O 1
ATOM 593 N N . ILE A 1 80 ? -4.063 -11.336 20.401 1.00 96.31 80 ILE A N 1
ATOM 594 C CA . ILE A 1 80 ? -3.535 -9.970 20.396 1.00 96.31 80 ILE A CA 1
ATOM 595 C C . ILE A 1 80 ? -4.592 -9.056 21.012 1.00 96.31 80 ILE A C 1
ATOM 597 O O . ILE A 1 80 ? -5.756 -9.084 20.620 1.00 96.31 80 ILE A O 1
ATOM 601 N N . ASN A 1 81 ? -4.202 -8.234 21.982 1.00 97.06 81 ASN A N 1
ATOM 602 C CA . ASN A 1 81 ? -5.137 -7.405 22.737 1.00 97.06 81 ASN A CA 1
ATOM 603 C C . ASN A 1 81 ? -5.021 -5.930 22.349 1.00 97.06 81 ASN A C 1
ATOM 605 O O . ASN A 1 81 ? -3.930 -5.403 22.143 1.00 97.06 81 ASN A O 1
ATOM 609 N N . ILE A 1 82 ? -6.160 -5.237 22.307 1.00 97.00 82 ILE A N 1
ATOM 610 C CA . ILE A 1 82 ? -6.198 -3.775 22.202 1.00 97.00 82 ILE A CA 1
ATOM 611 C C . ILE A 1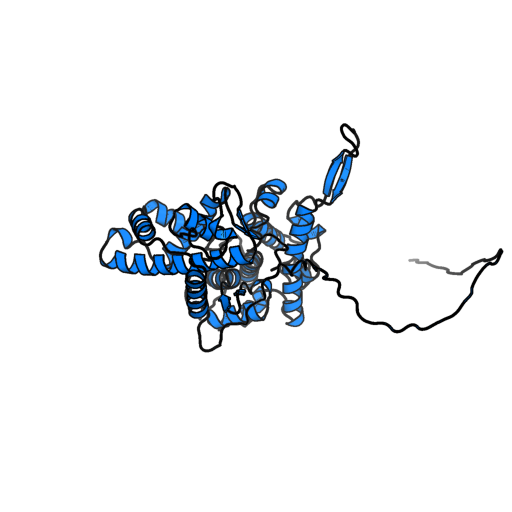 82 ? -6.174 -3.197 23.616 1.00 97.00 82 ILE A C 1
ATOM 613 O O . ILE A 1 82 ? -7.080 -3.453 24.418 1.00 97.00 82 ILE A O 1
ATOM 617 N N . ASN A 1 83 ? -5.164 -2.387 23.922 1.00 97.19 83 ASN A N 1
ATOM 618 C CA . ASN A 1 83 ? -5.047 -1.718 25.211 1.00 97.19 83 ASN A CA 1
ATOM 619 C C . ASN A 1 83 ? -5.983 -0.504 25.259 1.00 97.19 83 ASN A C 1
ATOM 621 O O . ASN A 1 83 ? -5.641 0.598 24.824 1.00 97.19 83 ASN A O 1
ATOM 625 N N . LYS A 1 84 ? -7.189 -0.714 25.790 1.00 96.75 84 LYS A N 1
ATOM 626 C CA . LYS A 1 84 ? -8.256 0.298 25.798 1.00 96.75 84 LYS A CA 1
ATOM 627 C C . LYS A 1 84 ? -7.855 1.585 26.523 1.00 96.75 84 LYS A C 1
ATOM 629 O O . LYS A 1 84 ? -8.121 2.660 26.000 1.00 96.75 84 LYS A O 1
ATOM 634 N N . SER A 1 85 ? -7.186 1.481 27.674 1.00 96.44 85 SER A N 1
ATOM 635 C CA . SER A 1 85 ? -6.725 2.653 28.430 1.00 96.44 85 SER A CA 1
ATOM 636 C C . SER A 1 85 ? -5.651 3.433 27.678 1.00 96.44 85 SER A C 1
ATOM 638 O O . SER A 1 85 ? -5.721 4.654 27.622 1.00 96.44 85 SER A O 1
ATOM 640 N N . ALA A 1 86 ? -4.699 2.748 27.034 1.00 96.38 86 ALA A N 1
ATOM 641 C CA . ALA A 1 86 ? -3.692 3.426 26.219 1.00 96.38 86 ALA A CA 1
ATOM 642 C C . ALA A 1 86 ? -4.313 4.105 24.989 1.00 96.38 86 ALA A C 1
ATOM 644 O O . ALA A 1 86 ? -3.881 5.189 24.613 1.00 96.38 86 ALA A O 1
ATOM 645 N N . CYS A 1 87 ? -5.342 3.499 24.383 1.00 96.00 87 CYS A N 1
ATOM 646 C CA . CYS A 1 87 ? -6.084 4.097 23.271 1.00 96.00 87 CYS A CA 1
ATOM 647 C C . CYS A 1 87 ? -6.806 5.383 23.684 1.00 96.00 87 CYS A C 1
ATOM 649 O O . CYS A 1 87 ? -6.739 6.380 22.970 1.00 96.00 87 CYS A O 1
ATOM 651 N N . GLU A 1 88 ? -7.483 5.370 24.832 1.00 95.75 88 GLU A N 1
ATOM 652 C CA . GLU A 1 88 ? -8.150 6.555 25.371 1.00 95.75 88 GLU A CA 1
ATOM 653 C C . GLU A 1 88 ? -7.137 7.656 25.708 1.00 95.75 88 GLU A C 1
ATOM 655 O O . GLU A 1 88 ? -7.268 8.779 25.222 1.00 95.75 88 GLU A O 1
ATOM 660 N N . ASP A 1 89 ? -6.071 7.314 26.435 1.00 95.19 89 ASP A N 1
ATOM 661 C CA . ASP A 1 89 ? -4.984 8.240 26.763 1.00 95.19 89 ASP A CA 1
ATOM 662 C C . ASP A 1 89 ? -4.321 8.834 25.517 1.00 95.19 89 ASP A C 1
ATOM 664 O O . ASP A 1 89 ? -3.977 10.015 25.503 1.00 95.19 89 ASP A O 1
ATOM 668 N N . PHE A 1 90 ? -4.112 8.024 24.477 1.00 94.19 90 PHE A N 1
ATOM 669 C CA . PHE A 1 90 ? -3.538 8.462 23.209 1.00 94.19 90 PHE A CA 1
ATOM 670 C C . PHE A 1 90 ? -4.415 9.521 22.541 1.00 94.19 90 PHE A C 1
ATOM 672 O O . PHE A 1 90 ? -3.907 10.574 22.160 1.00 94.19 90 PHE A O 1
ATOM 679 N N . LEU A 1 91 ? -5.726 9.273 22.446 1.00 94.00 91 LEU A N 1
ATOM 680 C CA . LEU A 1 91 ? -6.671 10.216 21.845 1.00 94.00 91 LEU A CA 1
ATOM 681 C C . LEU A 1 91 ? -6.764 11.511 22.658 1.00 94.00 91 LEU A C 1
ATOM 683 O O . LEU A 1 91 ? -6.715 12.595 22.086 1.00 94.00 91 LEU A O 1
ATOM 687 N N . LEU A 1 92 ? -6.844 11.418 23.988 1.00 93.25 92 LEU A N 1
ATOM 688 C CA . LEU A 1 92 ? -6.938 12.587 24.872 1.00 93.25 92 LEU A CA 1
ATOM 689 C C . LEU A 1 92 ? -5.673 13.460 24.875 1.00 93.25 92 LEU A C 1
ATOM 691 O O . LEU A 1 92 ? -5.743 14.626 25.260 1.00 93.25 92 LEU A O 1
ATOM 695 N N . LYS A 1 93 ? -4.530 12.913 24.449 1.00 93.12 93 LYS A N 1
ATOM 696 C CA . LYS A 1 93 ? -3.251 13.628 24.314 1.00 93.12 93 LYS A CA 1
ATOM 697 C C . LYS A 1 93 ? -3.006 14.174 22.904 1.00 93.12 93 LYS A C 1
ATOM 699 O O . LYS A 1 93 ? -1.926 14.715 22.669 1.00 93.12 93 LYS A O 1
ATOM 704 N N . LEU A 1 94 ? -3.954 14.030 21.972 1.00 92.56 94 LEU A N 1
ATOM 705 C CA . LEU A 1 94 ? -3.821 14.616 20.640 1.00 92.56 94 LEU A CA 1
ATOM 706 C C . LEU A 1 94 ? -3.772 16.141 20.740 1.00 92.56 94 LEU A C 1
ATOM 708 O O . LEU A 1 94 ? -4.711 16.784 21.206 1.00 92.56 94 LEU A O 1
ATOM 712 N N . ASP A 1 95 ? -2.669 16.705 20.264 1.00 91.25 95 ASP A N 1
ATOM 713 C CA . ASP A 1 95 ? -2.544 18.135 20.033 1.00 91.25 95 ASP A CA 1
ATOM 714 C C . ASP A 1 95 ? -3.179 18.497 18.687 1.00 91.25 95 ASP A C 1
ATOM 716 O O . ASP A 1 95 ? -2.975 17.801 17.688 1.00 91.25 95 ASP A O 1
ATOM 720 N N . ARG A 1 96 ? -3.972 19.571 18.667 1.00 92.62 96 ARG A N 1
ATOM 721 C CA . ARG A 1 96 ? -4.752 19.963 17.491 1.00 92.62 96 ARG A CA 1
ATOM 722 C C . ARG A 1 96 ? -3.869 20.434 16.343 1.00 92.62 96 ARG A C 1
ATOM 724 O O . ARG A 1 96 ? -4.045 19.958 15.225 1.00 92.62 96 ARG A O 1
ATOM 731 N N . ASP A 1 97 ? -2.937 21.338 16.623 1.00 90.38 97 ASP A N 1
ATOM 732 C CA . ASP A 1 97 ? -2.087 21.945 15.596 1.00 90.38 97 ASP A CA 1
ATOM 733 C C . ASP A 1 97 ? -1.225 20.865 14.934 1.00 90.38 97 ASP A C 1
ATOM 735 O O . ASP A 1 97 ? -1.089 20.792 13.711 1.00 90.38 97 ASP A O 1
ATOM 739 N N . GLU A 1 98 ? -0.691 19.962 15.751 1.00 88.19 98 GLU A N 1
ATOM 740 C CA . GLU A 1 98 ? 0.130 18.860 15.285 1.00 88.19 98 GLU A CA 1
ATOM 741 C C . GLU A 1 98 ? -0.688 17.761 14.575 1.00 88.19 98 GLU A C 1
ATOM 743 O O . GLU A 1 98 ? -0.187 17.108 13.650 1.00 88.19 98 GLU A O 1
ATOM 748 N N . TYR A 1 99 ? -1.949 17.555 14.966 1.00 90.00 99 TYR A N 1
ATOM 749 C CA . TYR A 1 99 ? -2.878 16.686 14.246 1.00 90.00 99 TYR A CA 1
ATOM 750 C C . TYR A 1 99 ? -3.198 17.242 12.860 1.00 90.00 99 TYR A C 1
ATOM 752 O O . TYR A 1 99 ? -2.975 16.543 11.874 1.00 90.00 99 TYR A O 1
ATOM 760 N N . GLU A 1 100 ? -3.664 18.490 12.772 1.00 89.50 100 GLU A N 1
ATOM 761 C CA . GLU A 1 100 ? -4.055 19.133 11.511 1.00 89.50 100 GLU A CA 1
ATOM 762 C C . GLU A 1 100 ? -2.868 19.155 10.535 1.00 89.50 100 GLU A C 1
ATOM 764 O O . GLU A 1 100 ? -2.985 18.686 9.400 1.00 89.50 100 GLU A O 1
ATOM 769 N N . LYS A 1 101 ? -1.676 19.528 11.019 1.00 87.12 101 LYS A N 1
ATOM 770 C CA . LYS A 1 101 ? -0.431 19.476 10.241 1.00 87.12 101 LYS A CA 1
ATOM 771 C C . LYS A 1 101 ? -0.119 18.080 9.693 1.00 87.12 101 LYS A C 1
ATOM 773 O O . LYS A 1 101 ? 0.325 17.956 8.552 1.00 87.12 101 LYS A O 1
ATOM 778 N N . ARG A 1 102 ? -0.318 17.016 10.482 1.00 85.56 102 ARG A N 1
ATOM 779 C CA . ARG A 1 102 ? -0.092 15.638 10.013 1.00 85.56 102 ARG A CA 1
ATOM 780 C C . ARG A 1 102 ? -1.195 15.136 9.095 1.00 85.56 102 ARG A C 1
ATOM 782 O O . ARG A 1 102 ? -0.889 14.343 8.217 1.00 85.56 102 ARG A O 1
ATOM 789 N N . VAL A 1 103 ? -2.443 15.560 9.261 1.00 83.62 103 VAL A N 1
ATOM 790 C CA . VAL A 1 103 ? -3.543 15.182 8.357 1.00 83.62 103 VAL A CA 1
ATOM 791 C C . VAL A 1 103 ? -3.353 15.784 6.966 1.00 83.62 103 VAL A C 1
ATOM 793 O O . VAL A 1 103 ? -3.678 15.135 5.969 1.00 83.62 103 VAL A O 1
ATOM 796 N N . GLU A 1 104 ? -2.803 16.996 6.896 1.00 75.19 104 GLU A N 1
ATOM 797 C CA . GLU A 1 104 ? -2.478 17.680 5.641 1.00 75.19 104 GLU A CA 1
ATOM 798 C C . GLU A 1 104 ? -1.183 17.180 4.986 1.00 75.19 104 GLU A C 1
ATOM 800 O O . GLU A 1 104 ? -0.951 17.445 3.806 1.00 75.19 104 GLU A O 1
ATOM 805 N N . ALA A 1 105 ? -0.348 16.433 5.712 1.00 71.06 105 ALA A N 1
ATOM 806 C CA . ALA A 1 105 ? 0.898 15.917 5.169 1.00 71.06 105 ALA A CA 1
ATOM 807 C C . ALA A 1 105 ? 0.657 14.892 4.041 1.00 71.06 105 ALA A C 1
ATOM 809 O O . ALA A 1 105 ? -0.141 13.955 4.158 1.00 71.06 105 ALA A O 1
ATOM 810 N N . GLU A 1 106 ? 1.414 15.055 2.953 1.00 61.31 106 GLU A N 1
ATOM 811 C CA . GLU A 1 106 ? 1.632 14.025 1.933 1.00 61.31 106 GLU A CA 1
ATOM 812 C C . GLU A 1 106 ? 2.043 12.715 2.619 1.00 61.31 106 GLU A C 1
ATOM 814 O O . GLU A 1 106 ? 2.892 12.746 3.514 1.00 61.31 106 GLU A O 1
ATOM 819 N N . PRO A 1 107 ? 1.450 11.569 2.242 1.00 55.09 107 PRO A N 1
ATOM 820 C CA . PRO A 1 107 ? 1.324 11.122 0.848 1.00 55.09 107 PRO A CA 1
ATOM 821 C C . PRO A 1 107 ? -0.089 10.696 0.413 1.00 55.09 107 PRO A C 1
ATOM 823 O O . PRO A 1 107 ? -0.250 10.041 -0.618 1.00 55.09 107 PRO A O 1
ATOM 826 N N . VAL A 1 108 ? -1.115 10.985 1.217 1.00 57.81 108 VAL A N 1
ATOM 827 C CA . VAL A 1 108 ? -2.469 10.452 0.979 1.00 57.81 108 VAL A CA 1
ATOM 828 C C . VAL A 1 108 ? -3.172 11.148 -0.193 1.00 57.81 108 VAL A C 1
ATOM 830 O O . VAL A 1 108 ? -4.036 10.544 -0.818 1.00 57.81 108 VAL A O 1
ATOM 833 N N . HIS A 1 109 ? -2.770 12.366 -0.555 1.00 61.41 109 HIS A N 1
ATOM 834 C CA . HIS A 1 109 ? -3.233 13.023 -1.773 1.00 61.41 109 HIS A CA 1
ATOM 835 C C . HIS A 1 109 ? -2.116 12.974 -2.803 1.00 61.41 109 HIS A C 1
ATOM 837 O O . HIS A 1 109 ? -1.291 13.873 -2.835 1.00 61.41 109 HIS A O 1
ATOM 843 N N . LEU A 1 110 ? -2.083 11.951 -3.661 1.00 73.75 110 LEU A N 1
ATOM 844 C CA . LEU A 1 110 ? -1.141 11.917 -4.781 1.00 73.75 110 LEU A CA 1
ATOM 845 C C . LEU A 1 110 ? -1.403 13.076 -5.755 1.00 73.75 110 LEU A C 1
ATOM 847 O O . LEU A 1 110 ? -2.067 12.920 -6.776 1.00 73.75 110 LEU A O 1
ATOM 851 N N . ARG A 1 111 ? -0.864 14.253 -5.436 1.00 73.25 111 ARG A N 1
ATOM 852 C CA . ARG A 1 111 ? -0.863 15.435 -6.287 1.00 73.25 111 ARG A CA 1
ATOM 853 C C . ARG A 1 111 ? 0.536 15.638 -6.826 1.00 73.25 111 ARG A C 1
ATOM 855 O O . ARG A 1 111 ? 1.527 15.662 -6.096 1.00 73.25 111 ARG A O 1
ATOM 862 N N . PHE A 1 112 ? 0.611 15.792 -8.137 1.00 81.81 112 PHE A N 1
ATOM 863 C CA . PHE A 1 112 ? 1.857 16.079 -8.821 1.00 81.81 112 PHE A CA 1
ATOM 864 C C . PHE A 1 112 ? 1.815 17.523 -9.315 1.00 81.81 112 PHE A C 1
ATOM 866 O O . PHE A 1 112 ? 0.821 17.913 -9.926 1.00 81.81 112 PHE A O 1
ATOM 873 N N . PRO A 1 113 ? 2.874 18.324 -9.104 1.00 81.00 113 PRO A N 1
ATOM 874 C CA . PRO A 1 113 ? 2.975 19.675 -9.652 1.00 81.00 113 PRO A CA 1
ATOM 875 C C . PRO A 1 113 ? 3.334 19.622 -11.149 1.00 81.00 113 PRO A C 1
ATOM 877 O O . PRO A 1 113 ? 4.268 20.277 -11.603 1.00 81.00 113 PRO A O 1
ATOM 880 N N . LEU A 1 114 ? 2.637 18.776 -11.910 1.00 83.19 114 LEU A N 1
ATOM 881 C CA . LEU A 1 114 ? 2.860 18.532 -13.327 1.00 83.19 114 LEU A CA 1
ATOM 882 C C . LEU A 1 114 ? 1.655 19.004 -14.133 1.00 83.19 114 LEU A C 1
ATOM 884 O O . LEU A 1 114 ? 0.509 18.811 -13.735 1.00 83.19 114 LEU A O 1
ATOM 888 N N . GLN A 1 115 ? 1.921 19.562 -15.310 1.00 87.69 115 GLN A N 1
ATOM 889 C CA . GLN A 1 115 ? 0.893 19.740 -16.324 1.00 87.69 115 GLN A CA 1
ATOM 890 C C . GLN A 1 115 ? 0.755 18.430 -17.105 1.00 87.69 115 GLN A C 1
ATOM 892 O O . GLN A 1 115 ? 1.609 18.090 -17.926 1.00 87.69 115 GLN A O 1
ATOM 897 N N . PHE A 1 116 ? -0.303 17.671 -16.825 1.00 90.88 116 PHE A N 1
ATOM 898 C CA . PHE A 1 116 ? -0.578 16.438 -17.556 1.00 90.88 116 PHE A CA 1
ATOM 899 C C . PHE A 1 116 ? -1.088 16.726 -18.971 1.00 90.88 116 PHE A C 1
ATOM 901 O O . PHE A 1 116 ? -1.847 17.673 -19.183 1.00 90.88 116 PHE A O 1
ATOM 908 N N . SER A 1 117 ? -0.685 15.898 -19.939 1.00 90.75 117 SER A N 1
ATOM 909 C CA . SER A 1 117 ? -1.111 16.050 -21.340 1.00 90.75 117 SER A CA 1
ATOM 910 C C . SER A 1 117 ? -2.591 15.698 -21.534 1.00 90.75 117 SER A C 1
ATOM 912 O O . SER A 1 117 ? -3.244 16.217 -22.439 1.00 90.75 117 SER A O 1
ATOM 914 N N . SER A 1 118 ? -3.141 14.843 -20.666 1.00 93.56 118 SER A N 1
ATOM 915 C CA . SER A 1 118 ? -4.556 14.479 -20.627 1.00 93.56 118 SER A CA 1
ATOM 916 C C . SER A 1 118 ? -4.978 13.994 -19.233 1.00 93.56 118 SER A C 1
ATOM 918 O O . SER A 1 118 ? -4.139 13.623 -18.411 1.00 93.56 118 SER A O 1
ATOM 920 N N . GLN A 1 119 ? -6.292 13.928 -18.978 1.00 94.88 119 GLN A N 1
ATOM 921 C CA . GLN A 1 119 ? -6.834 13.316 -17.750 1.00 94.88 119 GLN A CA 1
ATOM 922 C C . GLN A 1 119 ? -6.471 11.826 -17.640 1.00 94.88 119 GLN A C 1
ATOM 924 O O . GLN A 1 119 ? -6.324 11.297 -16.542 1.00 94.88 119 GLN A O 1
ATOM 929 N N . LEU A 1 120 ? -6.335 11.142 -18.783 1.00 95.00 120 LEU A N 1
ATOM 930 C CA . LEU A 1 120 ? -5.953 9.734 -18.822 1.00 95.00 120 LEU A CA 1
ATOM 931 C C . LEU A 1 120 ? -4.491 9.551 -18.398 1.00 95.00 120 LEU A C 1
ATOM 933 O O . LEU A 1 120 ? -4.188 8.594 -17.694 1.00 95.00 120 LEU A O 1
ATOM 937 N N . ASP A 1 121 ? -3.605 10.476 -18.774 1.00 93.81 121 ASP A N 1
ATOM 938 C CA . ASP A 1 121 ? -2.195 10.439 -18.373 1.00 93.81 121 ASP A CA 1
ATOM 939 C C . ASP A 1 121 ? -2.019 10.690 -16.875 1.00 93.81 121 ASP A C 1
ATOM 941 O O . ASP A 1 121 ? -1.276 9.960 -16.220 1.00 93.81 121 ASP A O 1
ATOM 945 N N . GLU A 1 122 ? -2.740 11.672 -16.322 1.00 94.88 122 GLU A N 1
ATOM 946 C CA . GLU A 1 122 ? -2.783 11.907 -14.874 1.00 94.88 122 GLU A CA 1
ATOM 947 C C . GLU A 1 122 ? -3.237 10.648 -14.131 1.00 94.88 122 GLU A C 1
ATOM 949 O O . GLU A 1 122 ? -2.547 10.172 -13.224 1.00 94.88 122 GLU A O 1
ATOM 954 N N . LEU A 1 123 ? -4.365 10.069 -14.560 1.00 95.88 123 LEU A N 1
ATOM 955 C CA . LEU A 1 123 ? -4.894 8.836 -13.989 1.00 95.88 123 LEU A CA 1
ATOM 956 C C . LEU A 1 123 ? -3.872 7.698 -14.072 1.00 95.88 123 LEU A C 1
ATOM 958 O O . LEU A 1 123 ? -3.744 6.922 -13.129 1.00 95.88 123 LEU A O 1
ATOM 962 N N . ASN A 1 124 ? -3.131 7.599 -15.176 1.00 96.19 124 ASN A N 1
ATOM 963 C CA . ASN A 1 124 ? -2.154 6.535 -15.382 1.00 96.19 124 ASN A CA 1
ATOM 964 C C . ASN A 1 124 ? -0.949 6.687 -14.457 1.00 96.19 124 ASN A C 1
ATOM 966 O O . ASN A 1 124 ? -0.516 5.707 -13.859 1.00 96.19 124 ASN A O 1
ATOM 970 N N . VAL A 1 125 ? -0.434 7.907 -14.297 1.00 95.12 125 VAL A N 1
ATOM 971 C CA . VAL A 1 125 ? 0.673 8.195 -13.376 1.00 95.12 125 VAL A CA 1
ATOM 972 C C . VAL A 1 125 ? 0.264 7.902 -11.935 1.00 95.12 125 VAL A C 1
ATOM 974 O O . VAL A 1 125 ? 0.986 7.188 -11.237 1.00 95.12 125 VAL A O 1
ATOM 977 N N . VAL A 1 126 ? -0.909 8.372 -11.501 1.00 94.00 126 VAL A N 1
ATOM 978 C CA . VAL A 1 126 ? -1.438 8.071 -10.160 1.00 94.00 126 VAL A CA 1
ATOM 979 C C . VAL A 1 126 ? -1.605 6.563 -9.974 1.00 94.00 126 VAL A C 1
ATOM 981 O O . VAL A 1 126 ? -1.124 6.008 -8.986 1.00 94.00 126 VAL A O 1
ATOM 984 N N . ALA A 1 127 ? -2.210 5.879 -10.949 1.00 95.75 127 ALA A N 1
ATOM 985 C CA . ALA A 1 127 ? -2.454 4.448 -10.860 1.00 95.75 127 ALA A CA 1
ATOM 986 C C . ALA A 1 127 ? -1.162 3.626 -10.790 1.00 95.75 127 ALA A C 1
ATOM 988 O O . ALA A 1 127 ? -1.073 2.694 -9.993 1.00 95.75 127 ALA A O 1
ATOM 989 N N . MET A 1 128 ? -0.148 3.997 -11.573 1.00 96.19 128 MET A N 1
ATOM 990 C CA . MET A 1 128 ? 1.159 3.344 -11.559 1.00 96.19 128 MET A CA 1
ATOM 991 C C . MET A 1 128 ? 1.910 3.569 -10.243 1.00 96.19 128 MET A C 1
ATOM 993 O O . MET A 1 128 ? 2.533 2.636 -9.743 1.00 96.19 128 MET A O 1
ATOM 997 N N . VAL A 1 129 ? 1.818 4.751 -9.624 1.00 93.31 129 VAL A N 1
ATOM 998 C CA . VAL A 1 129 ? 2.406 4.965 -8.288 1.00 93.31 129 VAL A CA 1
ATOM 999 C C . VAL A 1 129 ? 1.727 4.087 -7.236 1.00 93.31 129 VAL A C 1
ATOM 1001 O O . VAL A 1 129 ? 2.417 3.469 -6.429 1.00 93.31 129 VAL A O 1
ATOM 1004 N N . CYS A 1 130 ? 0.396 3.970 -7.261 1.00 92.12 130 CYS A N 1
ATOM 1005 C CA . CYS A 1 130 ? -0.323 3.072 -6.353 1.00 92.12 130 CYS A CA 1
ATOM 1006 C C . CYS A 1 130 ? -0.013 1.588 -6.617 1.00 92.12 130 CYS A C 1
ATOM 1008 O O . CYS A 1 130 ? 0.084 0.809 -5.671 1.00 92.12 130 CYS A O 1
ATOM 1010 N N . LEU A 1 131 ? 0.166 1.189 -7.882 1.00 95.00 131 LEU A N 1
ATOM 1011 C CA . LEU A 1 131 ? 0.553 -0.172 -8.267 1.00 95.00 131 LEU A CA 1
ATOM 1012 C C . LEU A 1 131 ? 1.916 -0.561 -7.682 1.00 95.00 131 LEU A C 1
ATOM 1014 O O . LEU A 1 131 ? 2.097 -1.694 -7.248 1.00 95.00 131 LEU A O 1
ATOM 1018 N N . LEU A 1 132 ? 2.873 0.366 -7.666 1.00 93.25 132 LEU A N 1
ATOM 1019 C CA . LEU A 1 132 ? 4.238 0.111 -7.197 1.00 93.25 132 LEU A CA 1
ATOM 1020 C C . LEU A 1 132 ? 4.421 0.329 -5.688 1.00 93.25 132 LEU A C 1
ATOM 1022 O O . LEU A 1 132 ? 5.509 0.137 -5.155 1.00 93.25 132 LEU A O 1
ATOM 1026 N N . GLU A 1 133 ? 3.359 0.686 -4.969 1.00 82.06 133 GLU A N 1
ATOM 1027 C CA . GLU A 1 133 ? 3.364 0.775 -3.510 1.00 82.06 133 GLU A CA 1
ATOM 1028 C C . GLU A 1 133 ? 3.536 -0.639 -2.923 1.00 82.06 133 GLU A C 1
ATOM 1030 O O . GLU A 1 133 ? 2.673 -1.478 -3.119 1.00 82.06 133 GLU A O 1
ATOM 1035 N N . GLY A 1 134 ? 4.651 -0.977 -2.267 1.00 77.38 134 GLY A N 1
ATOM 1036 C CA . GLY A 1 134 ? 4.812 -2.338 -1.727 1.00 77.38 134 GLY A CA 1
ATOM 1037 C C . GLY A 1 134 ? 6.207 -2.748 -1.259 1.00 77.38 134 GLY A C 1
ATOM 1038 O O . GLY A 1 134 ? 6.318 -3.589 -0.377 1.00 77.38 134 GLY A O 1
ATOM 1039 N N . PHE A 1 135 ? 7.273 -2.144 -1.788 1.00 86.00 135 PHE A N 1
ATOM 1040 C CA . PHE A 1 135 ? 8.662 -2.614 -1.616 1.00 86.00 135 PHE A CA 1
ATOM 1041 C C . PHE A 1 135 ? 9.315 -2.248 -0.280 1.00 86.00 135 PHE A C 1
ATOM 1043 O O . PHE A 1 135 ? 10.531 -2.119 -0.212 1.00 86.00 135 PHE A O 1
ATOM 1050 N N . HIS A 1 136 ? 8.535 -2.101 0.792 1.00 80.12 136 HIS A N 1
ATOM 1051 C CA . HIS A 1 136 ? 8.994 -1.599 2.098 1.00 80.12 136 HIS A CA 1
ATOM 1052 C C . HIS A 1 136 ? 10.090 -2.461 2.744 1.00 80.12 136 HIS A C 1
ATOM 1054 O O . HIS A 1 136 ? 10.918 -1.950 3.497 1.00 80.12 136 HIS A O 1
ATOM 1060 N N . SER A 1 137 ? 10.184 -3.746 2.387 1.00 80.25 137 SER A N 1
ATOM 1061 C CA . SER A 1 137 ? 11.301 -4.618 2.783 1.00 80.25 137 SER A CA 1
ATOM 1062 C C . SER A 1 137 ? 12.666 -4.150 2.248 1.00 80.25 137 SER A C 1
ATOM 1064 O O . SER A 1 137 ? 13.692 -4.456 2.860 1.00 80.25 137 SER A O 1
ATOM 1066 N N . TYR A 1 138 ? 12.681 -3.376 1.157 1.00 87.44 138 TYR A N 1
ATOM 1067 C CA . TYR A 1 138 ? 13.862 -2.824 0.490 1.00 87.44 138 TYR A CA 1
ATOM 1068 C C . TYR A 1 138 ? 14.190 -1.377 0.900 1.00 87.44 138 TYR A C 1
ATOM 1070 O O . TYR A 1 138 ? 15.088 -0.776 0.315 1.00 87.44 138 TYR A O 1
ATOM 1078 N N . GLU A 1 139 ? 13.511 -0.814 1.907 1.00 85.44 139 GLU A N 1
ATOM 1079 C CA . GLU A 1 139 ? 13.688 0.580 2.353 1.00 85.44 139 GLU A CA 1
ATOM 1080 C C . GLU A 1 139 ? 15.156 0.956 2.611 1.00 85.44 139 GLU A C 1
ATOM 1082 O O . GLU A 1 139 ? 15.638 1.949 2.067 1.00 85.44 139 GLU A O 1
ATOM 1087 N N . ASP A 1 140 ? 15.891 0.149 3.381 1.00 84.31 140 ASP A N 1
ATOM 1088 C CA . ASP A 1 140 ? 17.305 0.429 3.676 1.00 84.31 140 ASP A CA 1
ATOM 1089 C C . ASP A 1 140 ? 18.183 0.308 2.444 1.00 84.31 140 ASP A C 1
ATOM 1091 O O . ASP A 1 140 ? 19.063 1.138 2.238 1.00 84.31 140 ASP A O 1
ATOM 1095 N N . LEU A 1 141 ? 17.937 -0.719 1.626 1.00 90.06 141 LEU A N 1
ATOM 1096 C CA . LEU A 1 141 ? 18.699 -0.945 0.406 1.00 90.06 141 LEU A CA 1
ATOM 1097 C C . LEU A 1 141 ? 18.565 0.268 -0.516 1.00 90.06 141 LEU A C 1
ATOM 1099 O O . LEU A 1 141 ? 19.558 0.781 -1.023 1.00 90.06 141 LEU A O 1
ATOM 1103 N N . LEU A 1 142 ? 17.342 0.756 -0.717 1.00 91.94 142 LEU A N 1
ATOM 1104 C CA . LEU A 1 142 ? 17.097 1.905 -1.579 1.00 91.94 142 LEU A CA 1
ATOM 1105 C C . LEU A 1 142 ? 17.665 3.193 -0.977 1.00 91.94 142 LEU A C 1
ATOM 1107 O O . LEU A 1 142 ? 18.276 3.970 -1.715 1.00 91.94 142 LEU A O 1
ATOM 1111 N N . LYS A 1 143 ? 17.575 3.389 0.346 1.00 90.56 143 LYS A N 1
ATOM 1112 C CA . LYS A 1 143 ? 18.215 4.529 1.023 1.00 90.56 143 LYS A CA 1
ATOM 1113 C C . LYS A 1 143 ? 19.729 4.506 0.864 1.00 90.56 143 LYS A C 1
ATOM 1115 O O . LYS A 1 143 ? 20.305 5.532 0.515 1.00 90.56 143 LYS A O 1
ATOM 1120 N N . GLU A 1 144 ? 20.357 3.353 1.071 1.00 91.94 144 GLU A N 1
ATOM 1121 C CA . GLU A 1 144 ? 21.801 3.165 0.920 1.00 91.94 144 GLU A CA 1
ATOM 1122 C C . GLU A 1 144 ? 22.248 3.448 -0.519 1.00 91.94 144 GLU A C 1
ATOM 1124 O O . GLU A 1 144 ? 23.206 4.188 -0.737 1.0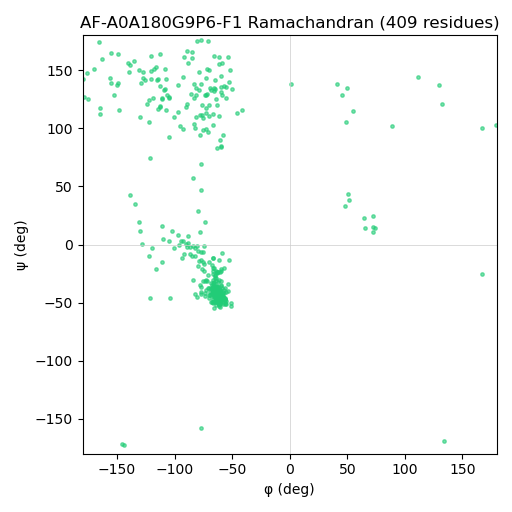0 91.94 144 GLU A O 1
ATOM 1129 N N . LYS A 1 145 ? 21.553 2.877 -1.510 1.00 92.69 145 LYS A N 1
ATOM 1130 C CA . LYS A 1 145 ? 21.995 2.911 -2.912 1.00 92.69 145 LYS A CA 1
ATOM 1131 C C . LYS A 1 145 ? 21.593 4.177 -3.662 1.00 92.69 145 LYS A C 1
ATOM 1133 O O . LYS A 1 145 ? 22.304 4.581 -4.575 1.00 92.69 145 LYS A O 1
ATOM 1138 N N . THR A 1 146 ? 20.462 4.791 -3.314 1.00 90.94 146 THR A N 1
ATOM 1139 C CA . THR A 1 146 ? 19.875 5.911 -4.079 1.00 90.94 146 THR A CA 1
ATOM 1140 C C . THR A 1 146 ? 19.675 7.186 -3.260 1.00 90.94 146 THR A C 1
ATOM 1142 O O . THR A 1 146 ? 19.344 8.230 -3.826 1.00 90.94 146 THR A O 1
ATOM 1145 N N . GLY A 1 147 ? 19.843 7.122 -1.933 1.00 89.62 147 GLY A N 1
ATOM 1146 C CA . GLY A 1 147 ? 19.518 8.219 -1.018 1.00 89.62 147 GLY A CA 1
ATOM 1147 C C . GLY A 1 147 ? 18.015 8.453 -0.823 1.00 89.62 147 GLY A C 1
ATOM 1148 O O . GLY A 1 147 ? 17.633 9.483 -0.272 1.00 89.62 147 GLY A O 1
ATOM 1149 N N . ARG A 1 148 ? 17.155 7.539 -1.293 1.00 88.69 148 ARG A N 1
ATOM 1150 C CA . ARG A 1 148 ? 15.687 7.661 -1.292 1.00 88.69 148 ARG A CA 1
ATOM 1151 C C . ARG A 1 148 ? 15.047 6.440 -0.640 1.00 88.69 148 ARG A C 1
ATOM 1153 O O . ARG A 1 148 ? 15.519 5.326 -0.842 1.00 88.69 148 ARG A O 1
ATOM 1160 N N . GLY A 1 149 ? 13.954 6.630 0.095 1.00 86.31 149 GLY A N 1
ATOM 1161 C CA . GLY A 1 149 ? 13.115 5.517 0.538 1.00 86.31 149 GLY A CA 1
ATOM 1162 C C . GLY A 1 149 ? 12.346 4.890 -0.626 1.00 86.31 149 GLY A C 1
ATOM 1163 O O . GLY A 1 149 ? 12.361 5.384 -1.760 1.00 86.31 149 GLY A O 1
ATOM 1164 N N . VAL A 1 150 ? 11.621 3.809 -0.352 1.00 86.56 150 VAL A N 1
ATOM 1165 C CA . VAL A 1 150 ? 10.786 3.092 -1.329 1.00 86.56 150 VAL A CA 1
ATOM 1166 C C . VAL A 1 150 ? 9.778 4.034 -1.967 1.00 86.56 150 VAL A C 1
ATOM 1168 O O . VAL A 1 150 ? 9.657 4.079 -3.191 1.00 86.56 150 VAL A O 1
ATOM 1171 N N . TRP A 1 151 ? 9.091 4.831 -1.148 1.00 85.50 151 TRP A N 1
ATOM 1172 C CA . TRP A 1 151 ? 8.072 5.765 -1.616 1.00 85.50 151 TRP A CA 1
ATOM 1173 C C . TRP A 1 151 ? 8.622 6.775 -2.629 1.00 85.50 151 TRP A C 1
ATOM 1175 O O . TRP A 1 151 ? 8.065 6.928 -3.721 1.00 85.50 151 TRP A O 1
ATOM 1185 N N . GLU A 1 152 ? 9.729 7.449 -2.303 1.00 87.75 152 GLU A N 1
ATOM 1186 C CA . GLU A 1 152 ? 10.347 8.402 -3.227 1.00 87.75 152 GLU A CA 1
ATOM 1187 C C . GLU A 1 152 ? 10.918 7.708 -4.465 1.00 87.75 152 GLU A C 1
ATOM 1189 O O . GLU A 1 152 ? 10.820 8.260 -5.560 1.00 87.75 152 GLU A O 1
ATOM 1194 N N . THR A 1 153 ? 11.482 6.508 -4.314 1.00 93.12 153 THR A N 1
ATOM 1195 C CA . THR A 1 153 ? 12.060 5.736 -5.423 1.00 93.12 153 THR A CA 1
ATOM 1196 C C . THR A 1 153 ? 10.990 5.339 -6.440 1.00 93.12 153 THR A C 1
ATOM 1198 O O . THR A 1 153 ? 11.165 5.576 -7.635 1.00 93.12 153 THR A O 1
ATOM 1201 N N . MET A 1 154 ? 9.847 4.807 -5.991 1.00 93.31 154 MET A N 1
ATOM 1202 C CA . MET A 1 154 ? 8.760 4.396 -6.890 1.00 93.31 154 MET A CA 1
ATOM 1203 C C . MET A 1 154 ? 8.131 5.598 -7.595 1.00 93.31 154 MET A C 1
ATOM 1205 O O . MET A 1 154 ? 7.892 5.561 -8.802 1.00 93.31 154 MET A O 1
ATOM 1209 N N . ARG A 1 155 ? 7.921 6.708 -6.873 1.00 91.44 155 ARG A N 1
ATOM 1210 C CA . ARG A 1 155 ? 7.457 7.962 -7.487 1.00 91.44 155 ARG A CA 1
ATOM 1211 C C . ARG A 1 155 ? 8.447 8.477 -8.519 1.00 91.44 155 ARG A C 1
ATOM 1213 O O . ARG A 1 155 ? 8.030 8.896 -9.595 1.00 91.44 155 ARG A O 1
ATOM 1220 N N . TYR A 1 156 ? 9.738 8.443 -8.204 1.00 92.88 156 TYR A N 1
ATOM 1221 C CA . TYR A 1 156 ? 10.780 8.877 -9.122 1.00 92.88 156 TYR A CA 1
ATOM 1222 C C . TYR A 1 156 ? 10.778 8.043 -10.407 1.00 92.88 156 TYR A C 1
ATOM 1224 O O . TYR A 1 156 ? 10.772 8.628 -11.485 1.00 92.88 156 TYR A O 1
ATOM 1232 N N . LEU A 1 157 ? 10.670 6.713 -10.308 1.00 94.50 157 LEU A N 1
ATOM 1233 C CA . LEU A 1 157 ? 10.559 5.816 -11.463 1.00 94.50 157 LEU A CA 1
ATOM 1234 C C . LEU A 1 157 ? 9.383 6.188 -12.379 1.00 94.50 157 LEU A C 1
ATOM 1236 O O . LEU A 1 157 ? 9.563 6.349 -13.586 1.00 94.50 157 LEU A O 1
ATOM 1240 N N . VAL A 1 158 ? 8.183 6.352 -11.813 1.00 94.62 158 VAL A N 1
ATOM 1241 C CA . VAL A 1 158 ? 6.975 6.669 -12.593 1.00 94.62 158 VAL A CA 1
ATOM 1242 C C . VAL A 1 158 ? 7.067 8.065 -13.218 1.00 94.62 158 VAL A C 1
ATOM 1244 O O . VAL A 1 158 ? 6.723 8.242 -14.387 1.00 94.62 158 VAL A O 1
ATOM 1247 N N . LEU A 1 159 ? 7.571 9.057 -12.479 1.00 92.50 159 LEU A N 1
ATOM 1248 C CA . LEU A 1 159 ? 7.724 10.424 -12.983 1.00 92.50 159 LEU A CA 1
ATOM 1249 C C . LEU A 1 159 ? 8.806 10.522 -14.060 1.00 92.50 159 LEU A C 1
ATOM 1251 O O . LEU A 1 159 ? 8.590 11.186 -15.070 1.00 92.50 159 LEU A O 1
ATOM 1255 N N . ALA A 1 160 ? 9.934 9.831 -13.892 1.00 92.12 160 ALA A N 1
ATOM 1256 C CA . ALA A 1 160 ? 10.965 9.739 -14.919 1.00 92.12 160 ALA A CA 1
ATOM 1257 C C . ALA A 1 160 ? 10.405 9.095 -16.196 1.00 92.12 160 ALA A C 1
ATOM 1259 O O . ALA A 1 160 ? 10.645 9.595 -17.296 1.00 92.12 160 ALA A O 1
ATOM 1260 N N . ALA A 1 161 ? 9.585 8.051 -16.058 1.00 92.38 161 ALA A N 1
ATOM 1261 C CA . ALA A 1 161 ? 8.928 7.398 -17.184 1.00 92.38 161 ALA A CA 1
ATOM 1262 C C . ALA A 1 161 ? 7.894 8.297 -17.891 1.00 92.38 161 ALA A C 1
ATOM 1264 O O . ALA A 1 161 ? 7.711 8.154 -19.100 1.00 92.38 161 ALA A O 1
ATOM 1265 N N . TYR A 1 162 ? 7.238 9.211 -17.164 1.00 91.75 162 TYR A N 1
ATOM 1266 C CA . TYR A 1 162 ? 6.288 10.187 -17.718 1.00 91.75 162 TYR A CA 1
ATOM 1267 C C . TYR A 1 162 ? 6.977 11.365 -18.420 1.00 91.75 162 TYR A C 1
ATOM 1269 O O . TYR A 1 162 ? 6.534 11.804 -19.476 1.00 91.75 162 TYR A O 1
ATOM 1277 N N . LEU A 1 163 ? 8.062 11.882 -17.837 1.00 90.38 163 LEU A N 1
ATOM 1278 C CA . LEU A 1 163 ? 8.763 13.076 -18.325 1.00 90.38 163 LEU A CA 1
ATOM 1279 C C . LEU A 1 163 ? 9.750 12.787 -19.466 1.00 90.38 163 LEU A C 1
ATOM 1281 O O . LEU A 1 163 ? 10.268 13.721 -20.077 1.00 90.38 163 LEU A O 1
ATOM 1285 N N . SER A 1 164 ? 10.027 11.514 -19.748 1.00 86.44 164 SER A N 1
ATOM 1286 C CA . SER A 1 164 ? 10.971 11.095 -20.786 1.00 86.44 164 SER A CA 1
ATOM 1287 C C . SER A 1 164 ? 10.391 11.328 -22.199 1.00 86.44 164 SER A C 1
ATOM 1289 O O . SER A 1 164 ? 9.397 10.694 -22.551 1.00 86.44 164 SER A O 1
ATOM 1291 N N . PRO A 1 165 ? 11.002 12.183 -23.050 1.00 62.88 165 PRO A N 1
ATOM 1292 C CA . PRO A 1 165 ? 10.435 12.585 -24.350 1.00 62.88 165 PRO A CA 1
ATOM 1293 C C . PRO A 1 165 ? 10.338 11.469 -25.405 1.00 62.88 165 PRO A C 1
ATOM 1295 O O . PRO A 1 165 ? 9.521 11.552 -26.319 1.00 62.88 165 PRO A O 1
ATOM 1298 N N . GLU A 1 166 ? 11.178 10.436 -25.304 1.00 56.72 166 GLU A N 1
ATOM 1299 C CA . GLU A 1 166 ? 11.384 9.413 -26.347 1.00 56.72 166 GLU A CA 1
ATOM 1300 C C . GLU A 1 166 ? 10.631 8.095 -26.082 1.00 56.72 166 GLU A C 1
ATOM 1302 O O . GLU A 1 166 ? 10.656 7.177 -26.901 1.00 56.72 166 GLU A O 1
ATOM 1307 N N . SER A 1 167 ? 9.935 7.977 -24.949 1.00 52.53 167 SER A N 1
ATOM 1308 C CA . SER A 1 167 ? 9.520 6.681 -24.401 1.00 52.53 167 SER A CA 1
ATOM 1309 C C . SER A 1 167 ? 8.018 6.407 -24.453 1.00 52.53 167 SER A C 1
ATOM 1311 O O . SER A 1 167 ? 7.567 5.460 -23.822 1.00 52.53 167 SER A O 1
ATOM 1313 N N . GLN A 1 168 ? 7.207 7.129 -25.235 1.00 59.53 168 GLN A N 1
ATOM 1314 C CA . GLN A 1 168 ? 5.748 6.889 -25.240 1.00 59.53 168 GLN A CA 1
ATOM 1315 C C . GLN A 1 168 ? 5.347 5.452 -25.588 1.00 59.53 168 GLN A C 1
ATOM 1317 O O . GLN A 1 168 ? 4.240 5.037 -25.277 1.00 59.53 168 GLN A O 1
ATOM 1322 N N . SER A 1 169 ? 6.225 4.686 -26.231 1.00 62.50 169 SER A N 1
ATOM 1323 C CA . SER A 1 169 ? 5.922 3.329 -26.668 1.00 62.50 169 SER A CA 1
ATOM 1324 C C . SER A 1 169 ? 6.694 2.239 -25.903 1.00 62.50 169 SER A C 1
ATOM 1326 O O . SER A 1 169 ? 6.325 1.072 -25.992 1.00 62.50 169 SER A O 1
ATOM 1328 N N . THR A 1 170 ? 7.748 2.583 -25.158 1.00 67.50 170 THR A N 1
ATOM 1329 C CA . THR A 1 170 ? 8.573 1.651 -24.352 1.00 67.50 170 THR A CA 1
ATOM 1330 C C . THR A 1 170 ? 8.573 1.992 -22.859 1.00 67.50 170 THR A C 1
ATOM 1332 O O . THR A 1 170 ? 9.133 1.259 -22.053 1.00 67.50 170 THR A O 1
ATOM 1335 N N . SER A 1 171 ? 7.917 3.085 -22.468 1.00 89.69 171 SER A N 1
ATOM 1336 C CA . SER A 1 171 ? 7.721 3.486 -21.078 1.00 89.69 171 SER A CA 1
ATOM 1337 C C . SER A 1 171 ? 6.862 2.468 -20.339 1.00 89.69 171 SER A C 1
ATOM 1339 O O . SER A 1 171 ? 5.850 1.996 -20.870 1.00 89.69 171 SER A O 1
ATOM 1341 N N . ILE A 1 172 ? 7.206 2.217 -19.073 1.00 94.69 172 ILE A N 1
ATOM 1342 C CA . ILE A 1 172 ? 6.412 1.412 -18.127 1.00 94.69 172 ILE A CA 1
ATOM 1343 C C . ILE A 1 172 ? 4.994 1.964 -17.898 1.00 94.69 172 ILE A C 1
ATOM 1345 O O . ILE A 1 172 ? 4.176 1.321 -17.255 1.00 94.69 172 ILE A O 1
ATOM 1349 N N . LEU A 1 173 ? 4.682 3.151 -18.425 1.00 95.31 173 LEU A N 1
ATOM 1350 C CA . LEU A 1 173 ? 3.329 3.704 -18.461 1.00 95.31 173 LEU A CA 1
ATOM 1351 C C . LEU A 1 173 ? 2.449 3.078 -19.552 1.00 95.31 173 LEU A C 1
ATOM 1353 O O . LEU A 1 173 ? 1.257 3.372 -19.621 1.00 95.31 173 LEU A O 1
ATOM 1357 N N . THR A 1 174 ? 3.009 2.226 -20.409 1.00 95.50 174 THR A N 1
ATOM 1358 C CA . THR A 1 174 ? 2.279 1.516 -21.463 1.00 95.50 174 THR A CA 1
ATOM 1359 C C . THR A 1 174 ? 2.304 0.018 -21.240 1.00 95.50 174 THR A C 1
ATOM 1361 O O . THR A 1 174 ? 3.269 -0.526 -20.715 1.00 95.50 174 THR A O 1
ATOM 1364 N N . THR A 1 175 ? 1.283 -0.678 -21.728 1.00 97.00 175 THR A N 1
ATOM 1365 C CA . THR A 1 175 ? 1.217 -2.143 -21.713 1.00 97.00 175 THR A CA 1
ATOM 1366 C C . THR A 1 175 ? 2.443 -2.786 -22.353 1.00 97.00 175 THR A C 1
ATOM 1368 O O . THR A 1 175 ? 2.960 -3.764 -21.823 1.00 97.00 175 THR A O 1
ATOM 1371 N N . ARG A 1 176 ? 2.947 -2.229 -23.462 1.00 95.69 176 ARG A N 1
ATOM 1372 C CA . ARG A 1 176 ? 4.155 -2.751 -24.107 1.00 95.69 176 ARG A CA 1
ATOM 1373 C C . ARG A 1 176 ? 5.388 -2.555 -23.229 1.00 95.69 176 ARG A C 1
ATOM 1375 O O . ARG A 1 176 ? 6.092 -3.524 -22.983 1.00 95.69 176 ARG A O 1
ATOM 1382 N N . GLY A 1 177 ? 5.610 -1.351 -22.702 1.00 95.19 177 GLY A N 1
ATOM 1383 C CA . GLY A 1 177 ? 6.745 -1.104 -21.811 1.00 95.19 177 GLY A CA 1
ATOM 1384 C C . GLY A 1 177 ? 6.675 -1.899 -20.507 1.00 95.19 177 GLY A C 1
ATOM 1385 O O . GLY A 1 177 ? 7.707 -2.326 -20.012 1.00 95.19 177 GLY A O 1
ATOM 1386 N N . LEU A 1 178 ? 5.478 -2.185 -19.985 1.00 96.94 178 LEU A N 1
ATOM 1387 C CA . LEU A 1 178 ? 5.298 -3.099 -18.854 1.00 96.94 178 LEU A CA 1
ATOM 1388 C C . LEU A 1 178 ? 5.740 -4.528 -19.174 1.00 96.94 178 LEU A C 1
ATOM 1390 O O . LEU A 1 178 ? 6.303 -5.184 -18.312 1.00 96.94 178 LEU A O 1
ATOM 1394 N N . VAL A 1 179 ? 5.484 -5.020 -20.388 1.00 97.00 179 VAL A N 1
ATOM 1395 C CA . VAL A 1 179 ? 5.882 -6.372 -20.816 1.00 97.00 179 VAL A CA 1
ATOM 1396 C C . VAL A 1 179 ? 7.372 -6.446 -21.166 1.00 97.00 179 VAL A C 1
ATOM 1398 O O . VAL A 1 179 ? 8.003 -7.469 -20.925 1.00 97.00 179 VAL A O 1
ATOM 1401 N N . GLU A 1 180 ? 7.926 -5.379 -21.739 1.00 95.56 180 GLU A N 1
ATOM 1402 C CA . GLU A 1 180 ? 9.296 -5.335 -22.268 1.00 95.56 180 GLU A CA 1
ATOM 1403 C C . GLU A 1 180 ? 10.322 -4.742 -21.286 1.00 95.56 180 GLU A C 1
ATOM 1405 O O . GLU A 1 180 ? 11.503 -4.668 -21.619 1.00 95.56 180 GLU A O 1
ATOM 1410 N N . ALA A 1 181 ? 9.905 -4.315 -20.087 1.00 95.31 181 ALA A N 1
ATOM 1411 C CA . ALA A 1 181 ? 10.805 -3.745 -19.085 1.00 95.31 181 ALA A CA 1
ATOM 1412 C C . ALA A 1 181 ? 11.959 -4.707 -18.756 1.00 95.31 181 ALA A C 1
ATOM 1414 O O . ALA A 1 181 ? 11.736 -5.900 -18.538 1.00 95.31 181 ALA A O 1
ATOM 1415 N N . THR A 1 182 ? 13.182 -4.176 -18.675 1.00 95.38 182 THR A N 1
ATOM 1416 C CA . THR A 1 182 ? 14.398 -4.956 -18.396 1.00 95.38 182 THR A CA 1
ATOM 1417 C C . THR A 1 182 ? 15.108 -4.473 -17.127 1.00 95.38 182 THR A C 1
ATOM 1419 O O . THR A 1 182 ? 14.882 -3.335 -16.693 1.00 95.38 182 THR A O 1
ATOM 1422 N N . PRO A 1 183 ? 16.001 -5.292 -16.536 1.00 95.50 183 PRO A N 1
ATOM 1423 C CA . PRO A 1 183 ? 16.815 -4.865 -15.402 1.00 95.50 183 PRO A CA 1
ATOM 1424 C C . PRO A 1 183 ? 17.642 -3.608 -15.691 1.00 95.50 183 PRO A C 1
ATOM 1426 O O . PRO A 1 183 ? 17.756 -2.735 -14.834 1.00 95.50 183 PRO A O 1
ATOM 1429 N N . GLU A 1 184 ? 18.171 -3.475 -16.908 1.00 93.06 184 GLU A N 1
ATOM 1430 C CA . GLU A 1 184 ? 18.989 -2.337 -17.338 1.00 93.06 184 GLU A CA 1
ATOM 1431 C C . GLU A 1 184 ? 18.171 -1.050 -17.402 1.00 93.06 184 GLU A C 1
ATOM 1433 O O . GLU A 1 184 ? 18.658 0.001 -16.985 1.00 93.06 184 GLU A O 1
ATOM 1438 N N . TYR A 1 185 ? 16.923 -1.122 -17.880 1.00 92.94 185 TYR A N 1
ATOM 1439 C CA . TYR A 1 185 ? 16.020 0.027 -17.871 1.00 92.94 185 TYR A CA 1
ATOM 1440 C C . TYR A 1 185 ? 15.775 0.512 -16.437 1.00 92.94 185 TYR A C 1
ATOM 1442 O O . TYR A 1 185 ? 15.963 1.693 -16.148 1.00 92.94 185 TYR A O 1
ATOM 1450 N N . ILE A 1 186 ? 15.418 -0.398 -15.523 1.00 94.75 186 ILE A N 1
ATOM 1451 C CA . ILE A 1 186 ? 15.160 -0.059 -14.115 1.00 94.75 186 ILE A CA 1
ATOM 1452 C C . ILE A 1 186 ? 16.420 0.498 -13.448 1.00 94.75 186 ILE A C 1
ATOM 1454 O O . ILE A 1 186 ? 16.362 1.547 -12.808 1.00 94.75 186 ILE A O 1
ATOM 1458 N N . SER A 1 187 ? 17.558 -0.171 -13.637 1.00 93.31 187 SER A N 1
ATOM 1459 C CA . SER A 1 187 ? 18.861 0.254 -13.123 1.00 93.31 187 SER A CA 1
ATOM 1460 C C . SER A 1 187 ? 19.230 1.655 -13.600 1.00 93.31 187 SER A C 1
ATOM 1462 O O . SER A 1 187 ? 19.604 2.495 -12.785 1.00 93.31 187 SER A O 1
ATOM 1464 N N . THR A 1 188 ? 19.059 1.930 -14.894 1.00 91.94 188 THR A N 1
ATOM 1465 C CA . THR A 1 188 ? 19.382 3.230 -15.491 1.00 91.94 188 THR A CA 1
ATOM 1466 C C . THR A 1 188 ? 18.468 4.323 -14.955 1.00 91.94 188 THR A C 1
ATOM 1468 O O . THR A 1 188 ? 18.951 5.370 -14.532 1.00 91.94 188 THR A O 1
ATOM 1471 N N . VAL A 1 189 ? 17.150 4.091 -14.940 1.00 92.75 189 VAL A N 1
ATOM 1472 C CA . VAL A 1 189 ? 16.186 5.105 -14.494 1.00 92.75 189 VAL A CA 1
ATOM 1473 C C . VAL A 1 189 ? 16.342 5.401 -13.006 1.00 92.75 189 VAL A C 1
ATOM 1475 O O . VAL A 1 189 ? 16.235 6.556 -12.615 1.00 92.75 189 VAL A O 1
ATOM 1478 N N . LEU A 1 190 ? 16.610 4.393 -12.174 1.00 93.38 190 LEU A N 1
ATOM 1479 C CA . LEU A 1 190 ? 16.763 4.566 -10.727 1.00 93.38 190 LEU A CA 1
ATOM 1480 C C . LEU A 1 190 ? 18.197 4.878 -10.280 1.00 93.38 190 LEU A C 1
ATOM 1482 O O . LEU A 1 190 ? 18.420 5.070 -9.085 1.00 93.38 190 LEU A O 1
ATOM 1486 N N . SER A 1 191 ? 19.161 4.929 -11.204 1.00 92.25 191 SER A N 1
ATOM 1487 C CA . SER A 1 191 ? 20.596 5.000 -10.891 1.00 92.25 191 SER A CA 1
ATOM 1488 C C . SER A 1 191 ? 21.038 3.914 -9.897 1.00 92.25 191 SER A C 1
ATOM 1490 O O . SER A 1 191 ? 21.851 4.161 -9.008 1.00 92.25 191 SER A O 1
ATOM 1492 N N . LEU A 1 192 ? 20.477 2.708 -10.024 1.00 93.19 192 LEU A N 1
ATOM 1493 C CA . LEU A 1 192 ? 20.776 1.571 -9.156 1.00 93.19 192 LEU A CA 1
ATOM 1494 C C . LEU A 1 192 ? 21.935 0.749 -9.734 1.00 93.19 192 LEU A C 1
ATOM 1496 O O . LEU A 1 192 ? 21.780 0.181 -10.817 1.00 93.19 192 LEU A O 1
ATOM 1500 N N . PRO A 1 193 ? 23.076 0.624 -9.036 1.00 89.75 193 PRO A N 1
ATOM 1501 C CA . PRO A 1 193 ? 24.196 -0.168 -9.527 1.00 89.75 193 PRO A CA 1
ATOM 1502 C C . PRO A 1 193 ? 23.878 -1.667 -9.422 1.00 89.75 193 PRO A C 1
ATOM 1504 O O . PRO A 1 193 ? 23.781 -2.212 -8.326 1.00 89.75 193 PRO A O 1
ATOM 1507 N N . LEU A 1 194 ? 23.741 -2.350 -10.566 1.00 90.88 194 LEU A N 1
ATOM 1508 C CA . LEU A 1 194 ? 23.522 -3.808 -10.603 1.00 90.88 194 LEU A CA 1
ATOM 1509 C C . LEU A 1 194 ? 24.759 -4.616 -10.182 1.00 90.88 194 LEU A C 1
ATOM 1511 O O . LEU A 1 194 ? 24.648 -5.812 -9.930 1.00 90.88 194 LEU A O 1
ATOM 1515 N N . HIS A 1 195 ? 25.932 -3.984 -10.137 1.00 91.56 195 HIS A N 1
ATOM 1516 C CA . HIS A 1 195 ? 27.203 -4.613 -9.792 1.00 91.56 195 HIS A CA 1
ATOM 1517 C C . HIS A 1 195 ? 27.938 -3.787 -8.735 1.00 91.56 195 HIS A C 1
ATOM 1519 O O . HIS A 1 195 ? 27.818 -2.562 -8.699 1.00 91.56 195 HIS A O 1
ATOM 1525 N N . ILE A 1 196 ? 28.728 -4.464 -7.908 1.00 90.62 196 ILE A N 1
ATOM 1526 C CA . ILE A 1 196 ? 29.641 -3.872 -6.931 1.00 90.62 196 ILE A CA 1
ATOM 1527 C C . ILE A 1 196 ? 31.070 -4.313 -7.234 1.00 90.62 196 ILE A C 1
ATOM 1529 O O . ILE A 1 196 ? 31.316 -5.456 -7.617 1.00 90.62 196 ILE A O 1
ATOM 1533 N N . GLU A 1 197 ? 32.024 -3.406 -7.056 1.00 90.00 197 GLU A N 1
ATOM 1534 C CA . GLU A 1 197 ? 33.441 -3.742 -7.153 1.00 90.00 197 GLU A CA 1
ATOM 1535 C C . GLU A 1 197 ? 33.933 -4.314 -5.824 1.00 90.00 197 GLU A C 1
ATOM 1537 O O . GLU A 1 197 ? 33.792 -3.681 -4.774 1.00 90.00 197 GLU A O 1
ATOM 1542 N N . ARG A 1 198 ? 34.539 -5.504 -5.862 1.00 87.62 198 ARG A N 1
ATOM 1543 C CA . ARG A 1 198 ? 35.207 -6.105 -4.702 1.00 87.62 198 ARG A CA 1
ATOM 1544 C C . ARG A 1 198 ? 36.653 -6.477 -5.017 1.00 87.62 198 ARG A C 1
ATOM 1546 O O . ARG A 1 198 ? 36.909 -6.990 -6.107 1.00 87.62 198 ARG A O 1
ATOM 1553 N N . PRO A 1 199 ? 37.598 -6.283 -4.078 1.00 89.00 199 PRO A N 1
ATOM 1554 C CA . PRO A 1 199 ? 38.966 -6.762 -4.244 1.00 89.00 199 PRO A CA 1
ATOM 1555 C C . PRO A 1 199 ? 38.989 -8.275 -4.477 1.00 89.00 199 PRO A C 1
ATOM 1557 O O . PRO A 1 199 ? 38.307 -9.020 -3.775 1.00 89.00 199 PRO A O 1
ATOM 1560 N N . ILE A 1 200 ? 39.805 -8.741 -5.426 1.00 89.19 200 ILE A N 1
ATOM 1561 C CA . ILE A 1 200 ? 39.924 -10.180 -5.742 1.00 89.19 200 ILE A CA 1
ATOM 1562 C C . ILE A 1 200 ? 40.521 -10.975 -4.563 1.00 89.19 200 ILE A C 1
ATOM 1564 O O . ILE A 1 200 ? 40.260 -12.165 -4.405 1.00 89.19 200 ILE A O 1
ATOM 1568 N N . ALA A 1 201 ? 41.313 -10.311 -3.723 1.00 87.94 201 ALA A N 1
ATOM 1569 C CA . ALA A 1 201 ? 41.849 -10.841 -2.477 1.00 87.94 201 ALA A CA 1
ATOM 1570 C C . ALA A 1 201 ? 42.023 -9.703 -1.462 1.00 87.94 201 ALA A C 1
ATOM 1572 O O . ALA A 1 201 ? 42.043 -8.525 -1.835 1.00 87.94 201 ALA A O 1
ATOM 1573 N N . GLU A 1 202 ? 42.181 -10.050 -0.185 1.00 87.12 202 GLU A N 1
ATOM 1574 C CA . GLU A 1 202 ? 42.489 -9.084 0.871 1.00 87.12 202 GLU A CA 1
ATOM 1575 C C . GLU A 1 202 ? 43.761 -8.289 0.504 1.00 87.12 202 GLU A C 1
ATOM 1577 O O . GLU A 1 202 ? 44.795 -8.872 0.179 1.00 87.12 202 GLU A O 1
ATOM 1582 N N . ASN A 1 203 ? 43.672 -6.954 0.507 1.00 86.44 203 ASN A N 1
ATOM 1583 C CA . ASN A 1 203 ? 44.721 -6.011 0.074 1.00 86.44 203 ASN A CA 1
ATOM 1584 C C . ASN A 1 203 ? 45.099 -6.032 -1.425 1.00 86.44 203 ASN A C 1
ATOM 1586 O O . ASN A 1 203 ? 46.119 -5.455 -1.806 1.00 86.44 203 ASN A O 1
ATOM 1590 N N . SER A 1 204 ? 44.300 -6.657 -2.295 1.00 88.81 204 SER A N 1
ATOM 1591 C CA . SER A 1 204 ? 44.523 -6.598 -3.746 1.00 88.81 204 SER A CA 1
ATOM 1592 C C . SER A 1 204 ? 44.262 -5.184 -4.295 1.00 88.81 204 SER A C 1
ATOM 1594 O O . SER A 1 204 ? 43.195 -4.630 -4.030 1.00 88.81 204 SER A O 1
ATOM 1596 N N . PRO A 1 205 ? 45.157 -4.616 -5.129 1.00 87.94 205 PRO A N 1
ATOM 1597 C CA . PRO A 1 205 ? 44.881 -3.382 -5.870 1.00 87.94 205 PRO A CA 1
ATOM 1598 C C . PRO A 1 205 ? 43.936 -3.605 -7.065 1.00 87.94 205 PRO A C 1
ATOM 1600 O O . PRO A 1 205 ? 43.556 -2.651 -7.736 1.00 87.94 205 PRO A O 1
ATOM 1603 N N . ILE A 1 206 ? 43.595 -4.864 -7.361 1.00 91.00 206 ILE A N 1
ATOM 1604 C CA . ILE A 1 206 ? 42.693 -5.261 -8.442 1.00 91.00 206 ILE A CA 1
ATOM 1605 C C . ILE A 1 206 ? 41.348 -5.672 -7.840 1.00 91.00 206 ILE A C 1
ATOM 1607 O O . ILE A 1 206 ? 41.298 -6.569 -6.985 1.00 91.00 206 ILE A O 1
ATOM 1611 N N . SER A 1 207 ? 40.282 -5.054 -8.345 1.00 90.44 207 SER A N 1
ATOM 1612 C CA . SER A 1 207 ? 38.890 -5.372 -8.029 1.00 90.44 207 SER A CA 1
ATOM 1613 C C . SER A 1 207 ? 38.198 -6.059 -9.205 1.00 90.44 207 SER A C 1
ATOM 1615 O O . SER A 1 207 ? 38.536 -5.826 -10.365 1.00 90.44 207 SER A O 1
ATOM 1617 N N . LEU A 1 208 ? 37.217 -6.903 -8.898 1.00 91.38 208 LEU A N 1
ATOM 1618 C CA . LEU A 1 208 ? 36.306 -7.519 -9.854 1.00 91.38 208 LEU A CA 1
ATOM 1619 C C . LEU A 1 208 ? 34.896 -6.970 -9.618 1.00 91.38 208 LEU A C 1
ATOM 1621 O O . LEU A 1 208 ? 34.456 -6.858 -8.473 1.00 91.38 208 LEU A O 1
ATOM 1625 N N . ALA A 1 209 ? 34.191 -6.647 -10.700 1.00 90.25 209 ALA A N 1
ATOM 1626 C CA . ALA A 1 209 ? 32.772 -6.333 -10.640 1.00 90.25 209 ALA A CA 1
ATOM 1627 C C . ALA A 1 209 ? 31.970 -7.633 -10.485 1.00 90.25 209 ALA A C 1
ATOM 1629 O O . ALA A 1 209 ? 32.027 -8.512 -11.346 1.00 90.25 209 ALA A O 1
ATOM 1630 N N . GLU A 1 210 ? 31.215 -7.749 -9.399 1.00 90.62 210 GLU A N 1
ATOM 1631 C CA . GLU A 1 210 ? 30.285 -8.850 -9.155 1.00 90.62 210 GLU A CA 1
ATOM 1632 C C . GLU A 1 210 ? 28.844 -8.327 -9.046 1.00 90.62 210 GLU A C 1
ATOM 1634 O O . GLU A 1 210 ? 28.649 -7.181 -8.639 1.00 90.62 210 GLU A O 1
ATOM 1639 N N . PRO A 1 211 ? 27.817 -9.121 -9.403 1.00 89.12 211 PRO A N 1
ATOM 1640 C CA . PRO A 1 211 ? 26.429 -8.695 -9.263 1.00 89.12 211 PRO A CA 1
ATOM 1641 C C . PRO A 1 211 ? 26.070 -8.369 -7.808 1.00 89.12 211 PRO A C 1
ATOM 1643 O O . PRO A 1 211 ? 26.289 -9.180 -6.903 1.00 89.12 211 PRO A O 1
ATOM 1646 N N . ASP A 1 212 ? 25.448 -7.212 -7.586 1.00 93.38 212 ASP A N 1
ATOM 1647 C CA . ASP A 1 212 ? 24.850 -6.882 -6.296 1.00 93.38 212 ASP A CA 1
ATOM 1648 C C . ASP A 1 212 ? 23.548 -7.674 -6.147 1.00 93.38 212 ASP A C 1
ATOM 1650 O O . ASP A 1 212 ? 22.500 -7.313 -6.682 1.00 93.38 212 ASP A O 1
ATOM 1654 N N . ARG A 1 213 ? 23.621 -8.792 -5.420 1.00 92.00 213 ARG A N 1
ATOM 1655 C CA . ARG A 1 213 ? 22.490 -9.717 -5.253 1.00 92.00 213 ARG A CA 1
ATOM 1656 C C . ARG A 1 213 ? 21.265 -9.060 -4.618 1.00 92.00 213 ARG A C 1
ATOM 1658 O O . ARG A 1 213 ? 20.152 -9.484 -4.911 1.00 92.00 213 ARG A O 1
ATOM 1665 N N . ALA A 1 214 ? 21.450 -8.069 -3.744 1.00 91.50 214 ALA A N 1
ATOM 1666 C CA . ALA A 1 214 ? 20.331 -7.400 -3.087 1.00 91.50 214 ALA A CA 1
ATOM 1667 C C . ALA A 1 214 ? 19.602 -6.474 -4.068 1.00 91.50 214 ALA A C 1
ATOM 1669 O O . ALA A 1 214 ? 18.374 -6.508 -4.146 1.00 91.50 214 ALA A O 1
ATOM 1670 N N . VAL A 1 215 ? 20.360 -5.705 -4.858 1.00 94.00 215 VAL A N 1
ATOM 1671 C CA . VAL A 1 215 ? 19.801 -4.846 -5.912 1.00 94.00 215 VAL A CA 1
ATOM 1672 C C . VAL A 1 215 ? 19.157 -5.685 -7.014 1.00 94.00 215 VAL A C 1
ATOM 1674 O O . VAL A 1 215 ? 18.034 -5.389 -7.411 1.00 94.00 215 VAL A O 1
ATOM 1677 N N . ALA A 1 216 ? 19.824 -6.748 -7.473 1.00 93.31 216 ALA A N 1
ATOM 1678 C CA . ALA A 1 216 ? 19.290 -7.642 -8.498 1.00 93.31 216 ALA A CA 1
ATOM 1679 C C . ALA A 1 216 ? 17.929 -8.218 -8.086 1.00 93.31 216 ALA A C 1
ATOM 1681 O O . ALA A 1 216 ? 16.973 -8.133 -8.849 1.00 93.31 216 ALA A O 1
ATOM 1682 N N . ARG A 1 217 ? 17.813 -8.696 -6.841 1.00 93.56 217 ARG A N 1
ATOM 1683 C CA . ARG A 1 217 ? 16.561 -9.237 -6.308 1.00 93.56 217 ARG A CA 1
ATOM 1684 C C . ARG A 1 217 ? 15.438 -8.196 -6.245 1.00 93.56 217 ARG A C 1
ATOM 1686 O O . ARG A 1 217 ? 14.322 -8.481 -6.656 1.00 93.56 217 ARG A O 1
ATOM 1693 N N . PHE A 1 218 ? 15.730 -6.977 -5.785 1.00 95.06 218 PHE A N 1
ATOM 1694 C CA . PHE A 1 218 ? 14.753 -5.883 -5.812 1.00 95.06 218 PHE A CA 1
ATOM 1695 C C . PHE A 1 218 ? 14.249 -5.600 -7.238 1.00 95.06 218 PHE A C 1
ATOM 1697 O O . PHE A 1 218 ? 13.052 -5.419 -7.458 1.00 95.06 218 PHE A O 1
ATOM 1704 N N . VAL A 1 219 ? 15.166 -5.563 -8.209 1.00 96.19 219 VAL A N 1
ATOM 1705 C CA . VAL A 1 219 ? 14.832 -5.315 -9.616 1.00 96.19 219 VAL A CA 1
ATOM 1706 C C . VAL A 1 219 ? 13.989 -6.454 -10.193 1.00 96.19 219 VAL A C 1
ATOM 1708 O O . VAL A 1 219 ? 13.027 -6.179 -10.905 1.00 96.19 219 VAL A O 1
ATOM 1711 N N . GLU A 1 220 ? 14.301 -7.708 -9.866 1.00 95.31 220 GLU A N 1
ATOM 1712 C CA . GLU A 1 220 ? 13.511 -8.881 -10.260 1.00 95.31 220 GLU A CA 1
ATOM 1713 C C . GLU A 1 220 ? 12.077 -8.816 -9.713 1.00 95.31 220 GLU A C 1
ATOM 1715 O O . GLU A 1 220 ? 11.133 -8.925 -10.497 1.00 95.31 220 GLU A O 1
ATOM 1720 N N . ASP A 1 221 ? 11.899 -8.542 -8.415 1.00 94.69 221 ASP A N 1
ATOM 1721 C CA . ASP A 1 221 ? 10.570 -8.421 -7.792 1.00 94.69 221 ASP A CA 1
ATOM 1722 C C . ASP A 1 221 ? 9.757 -7.268 -8.419 1.00 94.69 221 ASP A C 1
ATOM 1724 O O . ASP A 1 221 ? 8.547 -7.373 -8.642 1.00 94.69 221 ASP A O 1
ATOM 1728 N N . LEU A 1 222 ? 10.413 -6.147 -8.744 1.00 96.62 222 LEU A N 1
ATOM 1729 C CA . LEU A 1 222 ? 9.770 -5.027 -9.434 1.00 96.62 222 LEU A CA 1
ATOM 1730 C C . LEU A 1 222 ? 9.339 -5.408 -10.855 1.00 96.62 222 LEU A C 1
ATOM 1732 O O . LEU A 1 222 ? 8.222 -5.090 -11.270 1.00 96.62 222 LEU A O 1
ATOM 1736 N N . LEU A 1 223 ? 10.198 -6.101 -11.601 1.00 97.06 223 LEU A N 1
ATOM 1737 C CA . LEU A 1 223 ? 9.874 -6.577 -12.943 1.00 97.06 223 LEU A CA 1
ATOM 1738 C C . LEU A 1 223 ? 8.733 -7.594 -12.925 1.00 97.06 223 LEU A C 1
ATOM 1740 O O . LEU A 1 223 ? 7.889 -7.542 -13.815 1.00 97.06 223 LEU A O 1
ATOM 1744 N N . GLU A 1 224 ? 8.635 -8.451 -11.908 1.00 96.69 224 GLU A N 1
ATOM 1745 C CA . GLU A 1 224 ? 7.507 -9.376 -11.757 1.00 96.69 224 GLU A CA 1
ATOM 1746 C C . GLU A 1 224 ? 6.165 -8.627 -11.680 1.00 96.69 224 GLU A C 1
ATOM 1748 O O . GLU A 1 224 ? 5.213 -8.970 -12.394 1.00 96.69 224 GLU A O 1
ATOM 1753 N N . VAL A 1 225 ? 6.093 -7.545 -10.895 1.00 97.00 225 VAL A N 1
ATOM 1754 C CA . VAL A 1 225 ? 4.896 -6.688 -10.805 1.00 97.00 225 VAL A CA 1
ATOM 1755 C C . VAL A 1 225 ? 4.582 -6.024 -12.148 1.00 97.00 225 VAL A C 1
ATOM 1757 O O . VAL A 1 225 ? 3.426 -6.024 -12.588 1.00 97.00 225 VAL A O 1
ATOM 1760 N N . LEU A 1 226 ? 5.592 -5.477 -12.830 1.00 97.88 226 LEU A N 1
ATOM 1761 C CA . LEU A 1 226 ? 5.407 -4.810 -14.122 1.00 97.88 226 LEU A CA 1
ATOM 1762 C C . LEU A 1 226 ? 4.947 -5.802 -15.200 1.00 97.88 226 LEU A C 1
ATOM 1764 O O . LEU A 1 226 ? 3.935 -5.571 -15.862 1.00 97.88 226 LEU A O 1
ATOM 1768 N N . HIS A 1 227 ? 5.636 -6.936 -15.334 1.00 98.25 227 HIS A N 1
ATOM 176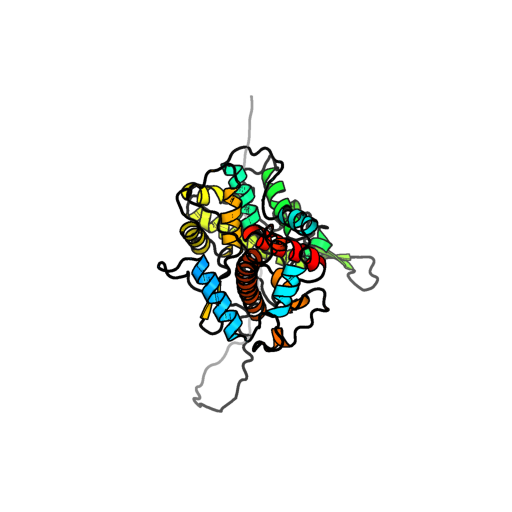9 C CA . HIS A 1 227 ? 5.370 -7.953 -16.351 1.00 98.25 227 HIS A CA 1
ATOM 1770 C C . HIS A 1 227 ? 4.013 -8.625 -16.144 1.00 98.25 227 HIS A C 1
ATOM 1772 O O . HIS A 1 227 ? 3.281 -8.836 -17.113 1.00 98.25 227 HIS A O 1
ATOM 1778 N N . SER A 1 228 ? 3.652 -8.967 -14.902 1.00 97.69 228 SER A N 1
ATOM 1779 C CA . SER A 1 228 ? 2.341 -9.557 -14.590 1.00 97.69 228 SER A CA 1
ATOM 1780 C C . SER A 1 228 ? 1.202 -8.591 -14.925 1.00 97.69 228 SER A C 1
ATOM 1782 O O . SER A 1 228 ? 0.244 -8.977 -15.600 1.00 97.69 228 SER A O 1
ATOM 1784 N N . THR A 1 229 ? 1.349 -7.313 -14.565 1.00 98.19 229 THR A N 1
ATOM 1785 C CA . THR A 1 229 ? 0.387 -6.257 -14.908 1.00 98.19 229 THR A CA 1
ATOM 1786 C C . THR A 1 229 ? 0.290 -6.060 -16.422 1.00 98.19 229 THR A C 1
ATOM 1788 O O . THR A 1 229 ? -0.810 -6.035 -16.981 1.00 98.19 229 THR A O 1
ATOM 1791 N N . GLY A 1 230 ? 1.433 -5.983 -17.107 1.00 97.94 230 GLY A N 1
ATOM 1792 C CA . GLY A 1 230 ? 1.512 -5.840 -18.559 1.00 97.94 230 GLY A CA 1
ATOM 1793 C C . GLY A 1 230 ? 0.822 -6.982 -19.302 1.00 97.94 230 GLY A C 1
ATOM 1794 O O . GLY A 1 230 ? 0.049 -6.730 -20.224 1.00 97.94 230 GLY A O 1
ATOM 1795 N N . LYS A 1 231 ? 1.012 -8.233 -18.863 1.00 98.38 231 LYS A N 1
ATOM 1796 C CA . LYS A 1 231 ? 0.340 -9.410 -19.444 1.00 98.38 231 LYS A CA 1
ATOM 1797 C C . LYS A 1 231 ? -1.183 -9.313 -19.345 1.00 98.38 231 LYS A C 1
ATOM 1799 O O . LYS A 1 231 ? -1.865 -9.554 -20.339 1.00 98.38 231 LYS A O 1
ATOM 1804 N N . VAL A 1 232 ? -1.718 -8.921 -18.186 1.00 98.31 232 VAL A N 1
ATOM 1805 C CA . VAL A 1 232 ? -3.172 -8.760 -17.984 1.00 98.31 232 VAL A CA 1
ATOM 1806 C C . VAL A 1 232 ? -3.739 -7.673 -18.901 1.00 98.31 232 VAL A C 1
ATOM 1808 O O . VAL A 1 232 ? -4.770 -7.874 -19.550 1.00 98.31 232 VAL A O 1
ATOM 1811 N N . LEU A 1 233 ? -3.054 -6.531 -19.009 1.00 98.25 233 LEU A N 1
ATOM 1812 C CA . LEU A 1 233 ? -3.477 -5.440 -19.890 1.00 98.25 233 LEU A CA 1
ATOM 1813 C C . LEU A 1 233 ? -3.389 -5.829 -21.371 1.00 98.25 233 LEU A C 1
ATOM 1815 O O . LEU A 1 233 ? -4.311 -5.535 -22.132 1.00 98.25 233 LEU A O 1
ATOM 1819 N N . GLN A 1 234 ? -2.330 -6.541 -21.766 1.00 97.88 234 GLN A N 1
ATOM 1820 C CA . GLN A 1 234 ? -2.131 -7.027 -23.132 1.00 97.88 234 GLN A CA 1
ATOM 1821 C C . GLN A 1 234 ? -3.237 -8.001 -23.542 1.00 97.88 234 GLN A C 1
ATOM 1823 O O . GLN A 1 234 ? -3.828 -7.839 -24.607 1.00 97.88 234 GLN A O 1
ATOM 1828 N N . GLN A 1 235 ? -3.566 -8.968 -22.680 1.00 97.69 235 GLN A N 1
ATOM 1829 C CA . GLN A 1 235 ? -4.667 -9.912 -22.903 1.00 97.69 235 GLN A CA 1
ATOM 1830 C C . GLN A 1 235 ? -6.026 -9.210 -22.994 1.00 97.69 235 GLN A C 1
ATOM 1832 O O . GLN A 1 235 ? -6.897 -9.639 -23.745 1.00 97.69 235 GLN A O 1
ATOM 1837 N N . SER A 1 236 ? -6.190 -8.107 -22.262 1.00 96.56 236 SER A N 1
ATOM 1838 C CA . SER A 1 236 ? -7.406 -7.291 -22.277 1.00 96.56 236 SER A CA 1
ATOM 1839 C C . SER A 1 236 ? -7.468 -6.303 -23.452 1.00 96.56 236 SER A C 1
ATOM 1841 O O . SER A 1 236 ? -8.457 -5.584 -23.582 1.00 96.56 236 SER A O 1
ATOM 1843 N N . GLY A 1 237 ? -6.426 -6.219 -24.290 1.00 97.25 237 GLY A N 1
ATOM 1844 C CA . GLY A 1 237 ? -6.342 -5.247 -25.385 1.00 97.25 237 GLY A CA 1
ATOM 1845 C C . GLY A 1 237 ? -6.283 -3.787 -24.918 1.00 97.25 237 GLY A C 1
ATOM 1846 O O . GLY A 1 237 ? -6.653 -2.887 -25.670 1.00 97.25 237 GLY A O 1
ATOM 1847 N N . LEU A 1 238 ? -5.853 -3.540 -23.678 1.00 97.31 238 LEU A N 1
ATOM 1848 C CA . LEU A 1 238 ? -5.801 -2.207 -23.082 1.00 97.31 238 LEU A CA 1
ATOM 1849 C C . LEU A 1 238 ? -4.386 -1.623 -23.207 1.00 97.31 238 LEU A C 1
ATOM 1851 O O . LEU A 1 238 ? -3.417 -2.340 -22.955 1.00 97.31 238 LEU A O 1
ATOM 1855 N N . PRO A 1 239 ? -4.228 -0.334 -23.563 1.00 95.81 239 PRO A N 1
ATOM 1856 C CA . PRO A 1 239 ? -2.912 0.260 -23.811 1.00 95.81 239 PRO A CA 1
ATOM 1857 C C . PRO A 1 239 ? -2.150 0.654 -22.538 1.00 95.81 239 PRO A C 1
ATOM 1859 O O . PRO A 1 239 ? -0.939 0.860 -22.606 1.00 95.81 239 PRO A O 1
ATOM 1862 N N . ASN A 1 240 ? -2.836 0.786 -21.399 1.00 96.38 240 ASN A N 1
ATOM 1863 C CA . ASN A 1 240 ? -2.256 1.137 -20.101 1.00 96.38 240 ASN A CA 1
ATOM 1864 C C . ASN A 1 240 ? -3.243 0.867 -18.947 1.00 96.38 240 ASN A C 1
ATOM 1866 O O . ASN A 1 240 ? -4.412 0.535 -19.175 1.00 96.38 240 ASN A O 1
ATOM 1870 N N . LEU A 1 241 ? -2.776 1.034 -17.704 1.00 97.12 241 LEU A N 1
ATOM 1871 C CA . LEU A 1 241 ? -3.576 0.814 -16.497 1.00 97.12 241 LEU A CA 1
ATOM 1872 C C . LEU A 1 241 ? -4.722 1.831 -16.365 1.00 97.12 241 LEU A C 1
ATOM 1874 O O . LEU A 1 241 ? -5.830 1.461 -15.978 1.00 97.12 241 LEU A O 1
ATOM 1878 N N . ALA A 1 242 ? -4.517 3.089 -16.765 1.00 97.12 242 ALA A N 1
ATOM 1879 C CA . ALA A 1 242 ? -5.599 4.076 -16.787 1.00 97.12 242 ALA A CA 1
ATOM 1880 C C . ALA A 1 242 ? -6.763 3.674 -17.694 1.00 97.12 242 ALA A C 1
ATOM 1882 O O . ALA A 1 242 ? -7.910 3.923 -17.349 1.00 97.12 242 ALA A O 1
ATOM 1883 N N . SER A 1 243 ? -6.507 3.004 -18.818 1.00 97.44 243 SER A N 1
ATOM 1884 C CA . SER A 1 243 ? -7.566 2.523 -19.714 1.00 97.44 243 SER A CA 1
ATOM 1885 C C . SER A 1 243 ? -8.412 1.424 -19.063 1.00 97.44 243 SER A C 1
ATOM 1887 O O . SER A 1 243 ? -9.627 1.360 -19.270 1.00 97.44 243 SER A O 1
ATOM 1889 N N . PHE A 1 244 ? -7.803 0.589 -18.215 1.00 97.94 244 PHE A N 1
ATOM 1890 C CA . PHE A 1 244 ? -8.543 -0.365 -17.386 1.00 97.94 244 PHE A CA 1
ATOM 1891 C C . PHE A 1 244 ? -9.495 0.351 -16.418 1.00 97.94 244 PHE A C 1
ATOM 1893 O O . PHE A 1 244 ? -10.649 -0.054 -16.276 1.00 97.94 244 PHE A O 1
ATOM 1900 N N . LEU A 1 245 ? -9.043 1.434 -15.788 1.00 97.50 245 LEU A N 1
ATOM 1901 C CA . LEU A 1 245 ? -9.843 2.218 -14.843 1.00 97.50 245 LEU A CA 1
ATOM 1902 C C . LEU A 1 245 ? -10.918 3.066 -15.544 1.00 97.50 245 LEU A C 1
ATOM 1904 O O . LEU A 1 245 ? -12.064 3.110 -15.100 1.00 97.50 245 LEU A O 1
ATOM 1908 N N . ALA A 1 246 ? -10.582 3.691 -16.673 1.00 96.25 246 ALA A N 1
ATOM 1909 C CA . ALA A 1 246 ? -11.465 4.574 -17.434 1.00 96.25 246 ALA A CA 1
ATOM 1910 C C . ALA A 1 246 ? -12.681 3.837 -18.022 1.00 96.25 246 ALA A C 1
ATOM 1912 O O . ALA A 1 246 ? -13.760 4.409 -18.150 1.00 96.25 246 ALA A O 1
ATOM 1913 N N . THR A 1 247 ? -12.544 2.541 -18.319 1.00 95.69 247 THR A N 1
ATOM 1914 C CA . THR A 1 247 ? -13.669 1.680 -18.736 1.00 95.69 247 THR A CA 1
ATOM 1915 C C . THR A 1 247 ? -14.601 1.293 -17.577 1.00 95.69 247 THR A C 1
ATOM 1917 O O . THR A 1 247 ? -15.599 0.609 -17.791 1.00 95.69 247 THR A O 1
ATOM 1920 N N . ARG A 1 248 ? -14.293 1.729 -16.347 1.00 95.25 248 ARG A N 1
ATOM 1921 C CA . ARG A 1 248 ? -14.953 1.339 -15.092 1.00 95.25 248 ARG A CA 1
ATOM 1922 C C . ARG A 1 248 ? -15.351 2.536 -14.217 1.00 95.25 248 ARG A C 1
ATOM 1924 O O . ARG A 1 248 ? -15.625 2.369 -13.033 1.00 95.25 248 ARG A O 1
ATOM 1931 N N . THR A 1 249 ? -15.443 3.740 -14.779 1.00 94.81 249 THR A N 1
ATOM 1932 C CA . THR A 1 249 ? -15.795 4.976 -14.040 1.00 94.81 249 THR A CA 1
ATOM 1933 C C . THR A 1 249 ? -17.170 4.934 -13.368 1.00 94.81 249 THR A C 1
ATOM 1935 O O . THR A 1 249 ? -17.432 5.678 -12.425 1.00 94.81 249 THR A O 1
ATOM 1938 N N . THR A 1 250 ? -18.059 4.053 -13.832 1.00 94.44 250 THR A N 1
ATOM 1939 C CA . THR A 1 250 ? -19.412 3.873 -13.296 1.00 94.44 250 THR A CA 1
ATOM 1940 C C . THR A 1 250 ? -19.509 2.840 -12.176 1.00 94.44 250 THR A C 1
ATOM 1942 O O . THR A 1 250 ? -20.628 2.579 -11.725 1.00 94.44 250 THR A O 1
ATOM 1945 N N . LEU A 1 251 ? -18.402 2.206 -11.783 1.00 94.81 251 LEU A N 1
ATOM 1946 C CA . LEU A 1 251 ? -18.372 1.250 -10.676 1.00 94.81 251 LEU A CA 1
ATOM 1947 C C . LEU A 1 251 ? -18.342 1.979 -9.332 1.00 94.81 251 LEU A C 1
ATOM 1949 O O . LEU A 1 251 ? -17.780 3.070 -9.221 1.00 94.81 251 LEU A O 1
ATOM 1953 N N . ASN A 1 252 ? -18.946 1.370 -8.315 1.00 92.56 252 ASN A N 1
ATOM 1954 C CA . ASN A 1 252 ? -18.686 1.758 -6.930 1.00 92.56 252 ASN A CA 1
ATOM 1955 C C . ASN A 1 252 ? -17.333 1.185 -6.448 1.00 92.56 252 ASN A C 1
ATOM 1957 O O . ASN A 1 252 ? -16.637 0.474 -7.173 1.00 92.56 252 ASN A O 1
ATOM 1961 N N . GLU A 1 253 ? -16.940 1.527 -5.228 1.00 89.94 253 GLU A N 1
ATOM 1962 C CA . GLU A 1 253 ? -15.661 1.167 -4.613 1.00 89.94 253 GLU A CA 1
ATOM 1963 C C . GLU A 1 253 ? -15.511 -0.347 -4.481 1.00 89.94 253 GLU A C 1
ATOM 1965 O O . GLU A 1 253 ? -14.462 -0.895 -4.806 1.00 89.94 253 GLU A O 1
ATOM 1970 N N . ASP A 1 254 ? -16.575 -1.021 -4.049 1.00 92.00 254 ASP A N 1
ATOM 1971 C CA . ASP A 1 254 ? -16.622 -2.468 -3.859 1.00 92.00 254 ASP A CA 1
ATOM 1972 C C . ASP A 1 254 ? -16.388 -3.207 -5.183 1.00 92.00 254 ASP A C 1
ATOM 1974 O O . ASP A 1 254 ? -15.483 -4.035 -5.314 1.00 92.00 254 ASP A O 1
ATOM 1978 N N . GLU A 1 255 ? -17.150 -2.822 -6.206 1.00 94.81 255 GLU A N 1
ATOM 1979 C CA . GLU A 1 255 ? -17.046 -3.338 -7.566 1.00 94.81 255 GLU A CA 1
ATOM 1980 C C . GLU A 1 255 ? -15.655 -3.071 -8.156 1.00 94.81 255 GLU A C 1
ATOM 1982 O O . GLU A 1 255 ? -15.052 -3.968 -8.748 1.00 94.81 255 GLU A O 1
ATOM 1987 N N . MET A 1 256 ? -15.116 -1.861 -7.974 1.00 95.06 256 MET A N 1
ATOM 1988 C CA . MET A 1 256 ? -13.791 -1.492 -8.471 1.00 95.06 256 MET A CA 1
ATOM 1989 C C . MET A 1 256 ? -12.687 -2.317 -7.799 1.00 95.06 256 MET A C 1
ATOM 1991 O O . MET A 1 256 ? -11.826 -2.859 -8.494 1.00 95.06 256 MET A O 1
ATOM 1995 N N . ILE A 1 257 ? -12.722 -2.476 -6.470 1.00 94.12 257 ILE A N 1
ATOM 1996 C CA . ILE A 1 257 ? -11.742 -3.291 -5.737 1.00 94.12 257 ILE A CA 1
ATOM 1997 C C . ILE A 1 257 ? -11.817 -4.749 -6.191 1.00 94.12 257 ILE A C 1
ATOM 1999 O O . ILE A 1 257 ? -10.779 -5.357 -6.454 1.00 94.12 257 ILE A O 1
ATOM 2003 N N . ARG A 1 258 ? -13.021 -5.310 -6.363 1.00 95.56 258 ARG A N 1
ATOM 2004 C CA . ARG A 1 258 ? -13.207 -6.676 -6.888 1.00 95.56 258 ARG A CA 1
ATOM 2005 C C . ARG A 1 258 ? -12.650 -6.836 -8.300 1.00 95.56 258 ARG A C 1
ATOM 2007 O O . ARG A 1 258 ? -12.018 -7.846 -8.593 1.00 95.56 258 ARG A O 1
ATOM 2014 N N . GLN A 1 259 ? -12.850 -5.850 -9.174 1.00 96.38 259 GLN A N 1
ATOM 2015 C CA . GLN A 1 259 ? -12.288 -5.869 -10.527 1.00 96.38 259 GLN A CA 1
ATOM 2016 C C . GLN A 1 259 ? -10.756 -5.802 -10.508 1.00 96.38 259 GLN A C 1
ATOM 2018 O O . GLN A 1 259 ? -10.110 -6.561 -11.226 1.00 96.38 259 GLN A O 1
ATOM 2023 N N . LEU A 1 260 ? -10.174 -4.936 -9.674 1.00 96.25 260 LEU A N 1
ATOM 2024 C CA . LEU A 1 260 ? -8.722 -4.794 -9.535 1.00 96.25 260 LEU A CA 1
ATOM 2025 C C . LEU A 1 260 ? -8.072 -6.069 -8.993 1.00 96.25 260 LEU A C 1
ATOM 2027 O O . LEU A 1 260 ? -7.143 -6.593 -9.598 1.00 96.25 260 LEU A O 1
ATOM 2031 N N . THR A 1 261 ? -8.587 -6.585 -7.880 1.00 94.81 261 THR A N 1
ATOM 2032 C CA . THR A 1 261 ? -8.080 -7.799 -7.222 1.00 94.81 261 THR A CA 1
ATOM 2033 C C . THR A 1 261 ? -8.331 -9.058 -8.049 1.00 94.81 261 THR A C 1
ATOM 2035 O O . THR A 1 261 ? -7.500 -9.966 -8.071 1.00 94.81 261 THR A O 1
ATOM 2038 N N . GLY A 1 262 ? -9.441 -9.112 -8.788 1.00 95.19 262 GLY A N 1
ATOM 2039 C CA . GLY A 1 262 ? -9.708 -10.174 -9.752 1.00 95.19 262 GLY A CA 1
ATOM 2040 C C . GLY A 1 262 ? -8.704 -10.171 -10.906 1.00 95.19 262 GLY A C 1
ATOM 2041 O O . GLY A 1 262 ? -8.185 -11.230 -11.259 1.00 95.19 262 GLY A O 1
ATOM 2042 N N . ALA A 1 263 ? -8.388 -8.993 -11.453 1.00 96.50 263 ALA A N 1
ATOM 2043 C CA . ALA A 1 263 ? -7.536 -8.852 -12.631 1.00 96.50 263 ALA A CA 1
ATOM 2044 C C . ALA A 1 263 ? -6.031 -8.945 -12.332 1.00 96.50 263 ALA A C 1
ATOM 2046 O O . ALA A 1 263 ? -5.323 -9.645 -13.051 1.00 96.50 263 ALA A O 1
ATOM 2047 N N . PHE A 1 264 ? -5.531 -8.274 -11.290 1.00 96.38 264 PHE A N 1
ATOM 2048 C CA . PHE A 1 264 ? -4.092 -8.141 -11.038 1.00 96.38 264 PHE A CA 1
ATOM 2049 C C . PHE A 1 264 ? -3.697 -8.763 -9.696 1.00 96.38 264 PHE A C 1
ATOM 2051 O O . PHE A 1 264 ? -4.247 -8.406 -8.652 1.00 96.38 264 PHE A O 1
ATOM 2058 N N . SER A 1 265 ? -2.712 -9.668 -9.715 1.00 92.62 265 SER A N 1
ATOM 2059 C CA . SER A 1 265 ? -2.231 -10.365 -8.512 1.00 92.62 265 SER A CA 1
ATOM 2060 C C . SER A 1 265 ? -1.683 -9.410 -7.460 1.00 92.62 265 SER A C 1
ATOM 2062 O O . SER A 1 265 ? -2.031 -9.560 -6.302 1.00 92.62 265 SER A O 1
ATOM 2064 N N . THR A 1 266 ? -0.971 -8.357 -7.871 1.00 91.75 266 THR A N 1
ATOM 2065 C CA . THR A 1 266 ? -0.357 -7.380 -6.952 1.00 91.75 266 THR A CA 1
ATOM 2066 C C . THR A 1 266 ? -1.353 -6.610 -6.072 1.00 91.75 266 THR A C 1
ATOM 2068 O O . THR A 1 266 ? -0.961 -5.944 -5.116 1.00 91.75 266 THR A O 1
ATOM 2071 N N . PHE A 1 267 ? -2.654 -6.665 -6.379 1.00 93.69 267 PHE A N 1
ATOM 2072 C CA . PHE A 1 267 ? -3.705 -6.102 -5.527 1.00 93.69 267 PHE A CA 1
ATOM 2073 C C . PHE A 1 267 ? -4.286 -7.121 -4.530 1.00 93.69 267 PHE A C 1
ATOM 2075 O O . PHE A 1 267 ? -5.059 -6.731 -3.652 1.00 93.69 267 PHE A O 1
ATOM 2082 N N . ARG A 1 268 ? -3.926 -8.408 -4.626 1.00 92.75 268 ARG A N 1
ATOM 2083 C CA . ARG A 1 268 ? -4.459 -9.522 -3.824 1.00 92.75 268 ARG A CA 1
ATOM 2084 C C . ARG A 1 268 ? -3.755 -9.672 -2.479 1.00 92.75 268 ARG A C 1
ATOM 2086 O O . ARG A 1 268 ? -3.272 -10.737 -2.122 1.00 92.75 268 ARG A O 1
ATOM 2093 N N . ASP A 1 269 ? -3.785 -8.605 -1.696 1.00 92.38 269 ASP A N 1
ATOM 2094 C CA . ASP A 1 269 ? -3.341 -8.602 -0.301 1.00 92.38 269 ASP A CA 1
ATOM 2095 C C . ASP A 1 269 ? -4.421 -9.267 0.583 1.00 92.38 269 ASP A C 1
ATOM 2097 O O . ASP A 1 269 ? -5.190 -8.607 1.291 1.00 92.38 269 ASP A O 1
ATOM 2101 N N . MET A 1 270 ? -4.568 -10.586 0.411 1.00 94.69 270 MET A N 1
ATOM 2102 C CA . MET A 1 270 ? -5.581 -11.434 1.039 1.00 94.69 270 MET A CA 1
ATOM 2103 C C . MET A 1 270 ? -5.082 -12.878 1.184 1.00 94.69 270 MET A C 1
ATOM 2105 O O . MET A 1 270 ? -4.650 -13.491 0.209 1.00 94.69 270 MET A O 1
ATOM 2109 N N . TYR A 1 271 ? -5.176 -13.446 2.385 1.00 95.94 271 TYR A N 1
ATOM 2110 C CA . TYR A 1 271 ? -4.480 -14.691 2.730 1.00 95.94 271 TYR A CA 1
ATOM 2111 C C . TYR A 1 271 ? -5.337 -15.642 3.559 1.00 95.94 271 TYR A C 1
ATOM 2113 O O . TYR A 1 271 ? -6.226 -15.221 4.299 1.00 95.94 271 TYR A O 1
ATOM 2121 N N . THR A 1 272 ? -5.030 -16.931 3.477 1.00 96.12 272 THR A N 1
ATOM 2122 C CA . THR A 1 272 ? -5.585 -17.974 4.338 1.00 96.12 272 THR A CA 1
ATOM 2123 C C . THR A 1 272 ? -4.603 -18.265 5.472 1.00 96.12 272 THR A C 1
ATOM 2125 O O . THR A 1 272 ? -3.513 -18.788 5.249 1.00 96.12 272 THR A O 1
ATOM 2128 N N . LEU A 1 273 ? -4.999 -17.949 6.706 1.00 94.31 273 LEU A N 1
ATOM 2129 C CA . LEU A 1 273 ? -4.270 -18.279 7.931 1.00 94.31 273 LEU A CA 1
ATOM 2130 C C . LEU A 1 273 ? -5.076 -19.302 8.734 1.00 94.31 273 LEU A C 1
ATOM 2132 O O . LEU A 1 273 ? -6.207 -19.027 9.127 1.00 94.31 273 LEU A O 1
ATOM 2136 N N . ASP A 1 274 ? -4.515 -20.490 8.968 1.00 91.62 274 ASP A N 1
ATOM 2137 C CA . ASP A 1 274 ? -5.160 -21.577 9.729 1.00 91.62 274 ASP A CA 1
ATOM 2138 C C . ASP A 1 274 ? -6.587 -21.906 9.250 1.00 91.62 274 ASP A C 1
ATOM 2140 O O . ASP A 1 274 ? -7.520 -22.057 10.040 1.00 91.62 274 ASP A O 1
ATOM 2144 N N . GLY A 1 275 ? -6.770 -21.976 7.927 1.00 92.88 275 GLY A N 1
ATOM 2145 C CA . GLY A 1 275 ? -8.064 -22.273 7.301 1.00 92.88 275 GLY A CA 1
ATOM 2146 C C . GLY A 1 275 ? -9.067 -21.117 7.339 1.00 92.88 275 GLY A C 1
ATOM 2147 O O . GLY A 1 275 ? -10.261 -21.332 7.122 1.00 92.88 275 GLY A O 1
ATOM 2148 N N . LYS A 1 276 ? -8.615 -19.896 7.642 1.00 96.12 276 LYS A N 1
ATOM 2149 C CA . LYS A 1 276 ? -9.462 -18.711 7.786 1.00 96.12 276 LYS A CA 1
ATOM 2150 C C . LYS A 1 276 ? -8.931 -17.555 6.959 1.00 96.12 276 LYS A C 1
ATOM 2152 O O . LYS A 1 276 ? -7.730 -17.318 6.908 1.00 96.12 276 LYS A O 1
ATOM 2157 N N . TYR A 1 277 ? -9.839 -16.838 6.314 1.00 97.12 277 TYR A N 1
ATOM 2158 C CA . TYR A 1 277 ? -9.476 -15.772 5.390 1.00 97.12 277 TYR A CA 1
ATOM 2159 C C . TYR A 1 277 ? -9.197 -14.468 6.131 1.00 97.12 277 TYR A C 1
ATOM 2161 O O . TYR A 1 277 ? -9.934 -14.096 7.043 1.00 97.12 277 TYR A O 1
ATOM 2169 N N . VAL A 1 278 ? -8.146 -13.777 5.707 1.00 96.38 278 VAL A N 1
ATOM 2170 C CA . VAL A 1 278 ? -7.722 -12.460 6.179 1.00 96.38 278 VAL A CA 1
ATOM 2171 C C . VAL A 1 278 ? -7.638 -11.538 4.971 1.00 96.38 278 VAL A C 1
ATOM 2173 O O . VAL A 1 278 ? -6.886 -11.811 4.036 1.00 96.38 278 VAL A O 1
ATOM 2176 N N . TYR A 1 279 ? -8.404 -10.449 4.984 1.00 95.19 279 TYR A N 1
ATOM 2177 C CA . TYR A 1 279 ? -8.453 -9.478 3.891 1.00 95.19 279 TYR A CA 1
ATOM 2178 C C . TYR A 1 279 ? -7.821 -8.156 4.331 1.00 95.19 279 TYR A C 1
ATOM 2180 O O . TYR A 1 279 ? -8.250 -7.583 5.327 1.00 95.19 279 TYR A O 1
ATOM 2188 N N . LEU A 1 280 ? -6.836 -7.655 3.580 1.00 92.62 280 LEU A N 1
ATOM 2189 C CA . LEU A 1 280 ? -6.182 -6.364 3.845 1.00 92.62 280 LEU A CA 1
ATOM 2190 C C . LEU A 1 280 ? -6.327 -5.410 2.651 1.00 92.62 280 LEU A C 1
ATOM 2192 O O . LEU A 1 280 ? -6.697 -4.252 2.829 1.00 92.62 280 LEU A O 1
ATOM 2196 N N . MET A 1 281 ? -6.086 -5.909 1.431 1.00 90.69 281 MET A N 1
ATOM 2197 C CA . MET A 1 281 ? -6.305 -5.235 0.138 1.00 90.69 281 MET A CA 1
ATOM 2198 C C . MET A 1 281 ? -5.752 -3.803 0.063 1.00 90.69 281 MET A C 1
ATOM 2200 O O . MET A 1 281 ? -6.307 -2.945 -0.631 1.00 90.69 281 MET A O 1
ATOM 2204 N N . LYS A 1 282 ? -4.638 -3.539 0.759 1.00 88.69 282 LYS A N 1
ATOM 2205 C CA . LYS A 1 282 ? -4.089 -2.194 0.979 1.00 88.69 282 LYS A CA 1
ATOM 2206 C C . LYS A 1 282 ? -3.940 -1.396 -0.315 1.00 88.69 282 LYS A C 1
ATOM 2208 O O . LYS A 1 282 ? -4.441 -0.279 -0.416 1.00 88.69 282 LYS A O 1
ATOM 2213 N N . LYS A 1 283 ? -3.260 -1.974 -1.307 1.00 89.00 283 LYS A N 1
ATOM 2214 C CA . LYS A 1 283 ? -2.930 -1.306 -2.575 1.00 89.00 283 LYS A CA 1
ATOM 2215 C C . LYS A 1 283 ? -4.171 -1.006 -3.412 1.00 89.00 283 LYS A C 1
ATOM 2217 O O . LYS A 1 283 ? -4.252 0.053 -4.028 1.00 89.00 283 LYS A O 1
ATOM 2222 N N . ALA A 1 284 ? -5.157 -1.907 -3.402 1.00 92.19 284 ALA A N 1
ATOM 2223 C CA . ALA A 1 284 ? -6.419 -1.704 -4.110 1.00 92.19 284 ALA A CA 1
ATOM 2224 C C . ALA A 1 284 ? -7.213 -0.552 -3.484 1.00 92.19 284 ALA A C 1
ATOM 2226 O O . ALA A 1 284 ? -7.651 0.355 -4.188 1.00 92.19 284 ALA A O 1
ATOM 2227 N N . LEU A 1 285 ? -7.326 -0.552 -2.153 1.00 89.75 285 LEU A N 1
ATOM 2228 C CA . LEU A 1 285 ? -7.946 0.527 -1.386 1.00 89.75 285 LEU A CA 1
ATOM 2229 C C . LEU A 1 285 ? -7.227 1.866 -1.613 1.00 89.75 285 LEU A C 1
ATOM 2231 O O . LEU A 1 285 ? -7.872 2.887 -1.846 1.00 89.75 285 LEU A O 1
ATOM 2235 N N . PHE A 1 286 ? -5.891 1.853 -1.602 1.00 87.38 286 PHE A N 1
ATOM 2236 C CA . PHE A 1 286 ? -5.063 3.030 -1.857 1.00 87.38 286 PHE A CA 1
ATOM 2237 C C . PHE A 1 286 ? -5.286 3.605 -3.255 1.00 87.38 286 PHE A C 1
ATOM 2239 O O . PHE A 1 286 ? -5.452 4.817 -3.396 1.00 87.38 286 PHE A O 1
ATOM 2246 N N . LEU A 1 287 ? -5.337 2.749 -4.278 1.00 91.00 287 LEU A N 1
ATOM 2247 C CA . LEU A 1 287 ? -5.621 3.164 -5.646 1.00 91.00 287 LEU A CA 1
ATOM 2248 C C . LEU A 1 287 ? -7.012 3.795 -5.760 1.00 91.00 287 LEU A C 1
ATOM 2250 O O . LEU A 1 287 ? -7.127 4.918 -6.243 1.00 91.00 287 LEU A O 1
ATOM 2254 N N . VAL A 1 288 ? -8.055 3.106 -5.288 1.00 91.19 288 VAL A N 1
ATOM 2255 C CA . VAL A 1 288 ? -9.451 3.562 -5.420 1.00 91.19 288 VAL A CA 1
ATOM 2256 C C . VAL A 1 288 ? -9.687 4.911 -4.743 1.00 91.19 288 VAL A C 1
ATOM 2258 O O . VAL A 1 288 ? -10.415 5.741 -5.280 1.00 91.19 288 VAL A O 1
ATOM 2261 N N . TYR A 1 289 ? -9.026 5.176 -3.620 1.00 87.19 289 TYR A N 1
ATOM 2262 C CA . TYR A 1 289 ? -9.078 6.486 -2.976 1.00 87.19 289 TYR A CA 1
ATOM 2263 C C . TYR A 1 289 ? -8.338 7.572 -3.760 1.00 87.19 289 TYR A C 1
ATOM 2265 O O . TYR A 1 289 ? -8.843 8.678 -3.927 1.00 87.19 289 TYR A O 1
ATOM 2273 N N . ASN A 1 290 ? -7.139 7.282 -4.272 1.00 87.62 290 ASN A N 1
ATOM 2274 C CA . ASN A 1 290 ? -6.340 8.307 -4.944 1.00 87.62 290 ASN A CA 1
ATOM 2275 C C . ASN A 1 290 ? -6.906 8.704 -6.309 1.00 87.62 290 ASN A C 1
ATOM 2277 O O . ASN A 1 290 ? -6.794 9.869 -6.687 1.00 87.62 290 ASN A O 1
ATOM 2281 N N . ILE A 1 291 ? -7.567 7.793 -7.029 1.00 90.06 291 ILE A N 1
ATOM 2282 C CA . ILE A 1 291 ? -8.164 8.126 -8.333 1.00 90.06 291 ILE A CA 1
ATOM 2283 C C . ILE A 1 291 ? -9.325 9.123 -8.222 1.00 90.06 291 ILE A C 1
ATOM 2285 O O . ILE A 1 291 ? -9.572 9.859 -9.176 1.00 90.06 291 ILE A O 1
ATOM 2289 N N . GLN A 1 292 ? -9.980 9.226 -7.058 1.00 85.94 292 GLN A N 1
ATOM 2290 C CA . GLN A 1 292 ? -11.004 10.249 -6.793 1.00 85.94 292 GLN A CA 1
ATOM 2291 C C . GLN A 1 292 ? -10.439 11.675 -6.832 1.00 85.94 292 GLN A C 1
ATOM 2293 O O . GLN A 1 292 ? -11.183 12.621 -7.072 1.00 85.94 292 GLN A O 1
ATOM 2298 N N . ASN A 1 293 ? -9.132 11.826 -6.602 1.00 84.00 293 ASN A N 1
ATOM 2299 C CA . ASN A 1 293 ? -8.443 13.114 -6.596 1.00 84.00 293 ASN A CA 1
ATOM 2300 C C . ASN A 1 293 ? -7.848 13.490 -7.963 1.00 84.00 293 ASN A C 1
ATOM 2302 O O . ASN A 1 293 ? -7.188 14.522 -8.063 1.00 84.00 293 ASN A O 1
ATOM 2306 N N . THR A 1 294 ? -8.058 12.666 -8.995 1.00 89.44 294 THR A N 1
ATOM 2307 C CA . THR A 1 294 ? -7.617 12.954 -10.370 1.00 89.44 294 THR A CA 1
ATOM 2308 C C . THR A 1 294 ? -8.639 13.814 -11.110 1.00 89.44 294 THR A C 1
ATOM 2310 O O . THR A 1 294 ? -9.794 13.925 -10.701 1.00 89.44 294 THR A O 1
ATOM 2313 N N . SER A 1 295 ? -8.248 14.392 -12.247 1.00 90.50 295 SER A N 1
ATOM 2314 C CA . SER A 1 295 ? -9.167 15.165 -13.091 1.00 90.50 295 SER A CA 1
ATOM 2315 C C . SER A 1 295 ? -10.254 14.311 -13.761 1.00 90.50 295 SER A C 1
ATOM 2317 O O . SER A 1 295 ? -11.244 14.863 -14.246 1.00 90.50 295 SER A O 1
ATOM 2319 N N . MET A 1 296 ? -10.087 12.984 -13.830 1.00 92.00 296 MET A N 1
ATOM 2320 C CA . MET A 1 296 ? -11.104 12.082 -14.375 1.00 92.00 296 MET A CA 1
ATOM 2321 C C . MET A 1 296 ? -12.205 11.821 -13.339 1.00 92.00 296 MET A C 1
ATOM 2323 O O . MET A 1 296 ? -11.933 11.504 -12.186 1.00 92.00 296 MET A O 1
ATOM 2327 N N . SER A 1 297 ? -13.471 11.911 -13.756 1.00 91.88 297 SER A N 1
ATOM 2328 C CA . SER A 1 297 ? -14.607 11.744 -12.844 1.00 91.88 297 SER A CA 1
ATOM 2329 C C . SER A 1 297 ? -14.950 10.273 -12.581 1.00 91.88 297 SER A C 1
ATOM 2331 O O . SER A 1 297 ? -15.200 9.505 -13.511 1.00 91.88 297 SER A O 1
ATOM 2333 N N . PHE A 1 298 ? -15.058 9.921 -11.298 1.00 91.62 298 PHE A N 1
ATOM 2334 C CA . PHE A 1 298 ? -15.540 8.629 -10.807 1.00 91.62 298 PHE A CA 1
ATOM 2335 C C . PHE A 1 298 ? -16.769 8.828 -9.897 1.00 91.62 298 PHE A C 1
ATOM 2337 O O . PHE A 1 298 ? -16.667 8.737 -8.674 1.00 91.62 298 PHE A O 1
ATOM 2344 N N . PRO A 1 299 ? -17.952 9.133 -10.463 1.00 86.88 299 PRO A N 1
ATOM 2345 C CA . PRO A 1 299 ? -19.087 9.687 -9.716 1.00 86.88 299 PRO A CA 1
ATOM 2346 C C . PRO A 1 299 ? -19.705 8.745 -8.676 1.00 86.88 299 PRO A C 1
ATOM 2348 O O . PRO A 1 299 ? -20.422 9.205 -7.789 1.00 86.88 299 PRO A O 1
ATOM 2351 N N . LYS A 1 300 ? -19.487 7.429 -8.798 1.00 88.81 300 LYS A N 1
ATOM 2352 C CA . LYS A 1 300 ? -20.021 6.439 -7.852 1.00 88.81 300 LYS A CA 1
ATOM 2353 C C . LYS A 1 300 ? -19.060 6.072 -6.729 1.00 88.81 300 LYS A C 1
ATOM 2355 O O . LYS A 1 300 ? -19.511 5.434 -5.782 1.00 88.81 300 LYS A O 1
ATOM 2360 N N . LEU A 1 301 ? -17.791 6.466 -6.816 1.00 84.44 301 LEU A N 1
ATOM 2361 C CA . LEU A 1 301 ? -16.861 6.277 -5.715 1.00 84.44 301 LEU A CA 1
ATOM 2362 C C . LEU A 1 301 ? -17.196 7.321 -4.649 1.00 84.44 301 LEU A C 1
ATOM 2364 O O . LEU A 1 301 ? -16.960 8.513 -4.840 1.00 84.44 301 LEU A O 1
ATOM 2368 N N . LYS A 1 302 ? -17.765 6.878 -3.537 1.00 77.44 302 LYS A N 1
ATOM 2369 C CA . LYS A 1 302 ? -17.903 7.663 -2.315 1.00 77.44 302 LYS A CA 1
ATOM 2370 C C . LYS A 1 302 ? -16.596 7.527 -1.526 1.00 77.44 302 LYS A C 1
ATOM 2372 O O . LYS A 1 302 ? -15.747 6.677 -1.793 1.00 77.44 302 LYS A O 1
ATOM 2377 N N . THR A 1 303 ? -16.343 8.445 -0.608 1.00 60.59 303 THR A N 1
ATOM 2378 C CA . THR A 1 303 ? -15.134 8.391 0.214 1.00 60.59 303 THR A CA 1
ATOM 2379 C C . THR A 1 303 ? -15.208 7.163 1.119 1.00 60.59 303 THR A C 1
ATOM 2381 O O . THR A 1 303 ? -15.933 7.141 2.114 1.00 60.59 303 THR A O 1
ATOM 2384 N N . LEU A 1 304 ? -14.473 6.116 0.759 1.00 59.84 304 LEU A N 1
ATOM 2385 C CA . LEU A 1 304 ? -14.158 5.005 1.641 1.00 59.84 304 LEU A CA 1
ATOM 2386 C C . LEU A 1 304 ? -12.733 5.266 2.119 1.00 59.84 304 LEU A C 1
ATOM 2388 O O . LEU A 1 304 ? -11.838 5.205 1.283 1.00 59.84 304 LEU A O 1
ATOM 2392 N N . PRO A 1 305 ? -12.479 5.611 3.391 1.00 56.78 305 PRO A N 1
ATOM 2393 C CA . PRO A 1 305 ? -11.118 5.926 3.784 1.00 56.78 305 PRO A CA 1
ATOM 2394 C C . PRO A 1 305 ? -10.268 4.644 3.768 1.00 56.78 305 PRO A C 1
ATOM 2396 O O . PRO A 1 305 ? -10.581 3.701 4.502 1.00 56.78 305 PRO A O 1
ATOM 2399 N N . PRO A 1 306 ? -9.196 4.575 2.963 1.00 54.53 306 PRO A N 1
ATOM 2400 C CA . PRO A 1 306 ? -8.137 3.585 3.115 1.00 54.53 306 PRO A CA 1
ATOM 2401 C C . PRO A 1 306 ? -7.093 4.193 4.089 1.00 54.53 306 PRO A C 1
ATOM 2403 O O . PRO A 1 306 ? -7.024 5.407 4.239 1.00 54.53 306 PRO A O 1
ATOM 2406 N N . ILE A 1 307 ? -6.228 3.530 4.844 1.00 55.78 307 ILE A N 1
ATOM 2407 C CA . ILE A 1 307 ? -5.600 2.211 4.885 1.00 55.78 307 ILE A CA 1
ATOM 2408 C C . ILE A 1 307 ? -5.207 2.018 6.350 1.00 55.78 307 ILE A C 1
ATOM 2410 O O . ILE A 1 307 ? -4.710 2.969 6.949 1.00 55.78 307 ILE A O 1
ATOM 2414 N N . LEU A 1 308 ? -5.305 0.807 6.906 1.00 59.72 308 LEU A N 1
ATOM 2415 C CA . LEU A 1 308 ? -4.731 0.515 8.232 1.00 59.72 308 LEU A CA 1
ATOM 2416 C C . LEU A 1 308 ? -3.954 -0.813 8.262 1.00 59.72 308 LEU A C 1
ATOM 2418 O O . LEU A 1 308 ? -3.960 -1.523 9.262 1.00 59.72 308 LEU A O 1
ATOM 2422 N N . ALA A 1 309 ? -3.282 -1.137 7.155 1.00 61.03 309 ALA A N 1
ATOM 2423 C CA . ALA A 1 309 ? -2.469 -2.345 7.000 1.00 61.03 309 ALA A CA 1
ATOM 2424 C C . ALA A 1 309 ? -1.154 -2.068 6.249 1.00 61.03 309 ALA A C 1
ATOM 2426 O O . ALA A 1 309 ? -0.801 -2.810 5.333 1.00 61.03 309 ALA A O 1
ATOM 2427 N N . ASP A 1 310 ? -0.461 -0.966 6.546 1.00 72.69 310 ASP A N 1
ATOM 2428 C CA . ASP A 1 310 ? 0.932 -0.815 6.101 1.00 72.69 310 ASP A CA 1
ATOM 2429 C C . ASP A 1 310 ? 1.893 -1.583 7.034 1.00 72.69 310 ASP A C 1
ATOM 2431 O O . ASP A 1 310 ? 1.464 -2.181 8.019 1.00 72.69 310 ASP A O 1
ATOM 2435 N N . ASP A 1 311 ? 3.181 -1.626 6.693 1.00 75.88 311 ASP A N 1
ATOM 2436 C CA . ASP A 1 311 ? 4.196 -2.385 7.446 1.00 75.88 311 ASP A CA 1
ATOM 2437 C C . ASP A 1 311 ? 4.796 -1.579 8.616 1.00 75.88 311 ASP A C 1
ATOM 2439 O O . ASP A 1 311 ? 5.636 -2.076 9.370 1.00 75.88 311 ASP A O 1
ATOM 2443 N N . ALA A 1 312 ? 4.358 -0.326 8.765 1.00 80.12 312 ALA A N 1
ATOM 2444 C CA . ALA A 1 312 ? 4.860 0.676 9.702 1.00 80.12 312 ALA A CA 1
ATOM 2445 C C . ALA A 1 312 ? 3.910 0.871 10.896 1.00 80.12 312 ALA A C 1
ATOM 2447 O O . ALA A 1 312 ? 4.311 0.874 12.060 1.00 80.12 312 ALA A O 1
ATOM 2448 N N . LEU A 1 313 ? 2.616 0.998 10.617 1.00 85.75 313 LEU A N 1
ATOM 2449 C CA . LEU A 1 313 ? 1.541 1.191 11.577 1.00 85.75 313 LEU A CA 1
ATOM 2450 C C . LEU A 1 313 ? 1.485 0.086 12.631 1.00 85.75 313 LEU A C 1
ATOM 2452 O O . LEU A 1 313 ? 1.388 0.433 13.807 1.00 85.75 313 LEU A O 1
ATOM 2456 N N . PRO A 1 314 ? 1.584 -1.216 12.301 1.00 88.75 314 PRO A N 1
ATOM 2457 C CA . PRO A 1 314 ? 1.524 -2.237 13.331 1.00 88.75 314 PRO A CA 1
ATOM 2458 C C . PRO A 1 314 ? 2.697 -2.116 14.313 1.00 88.75 314 PRO A C 1
ATOM 2460 O O . PRO A 1 314 ? 2.499 -2.274 15.515 1.00 88.75 314 PRO A O 1
ATOM 2463 N N . VAL A 1 315 ? 3.887 -1.734 13.833 1.00 85.44 315 VAL A N 1
ATOM 2464 C CA . VAL A 1 315 ? 5.056 -1.457 14.686 1.00 85.44 315 VAL A CA 1
ATOM 2465 C C . VAL A 1 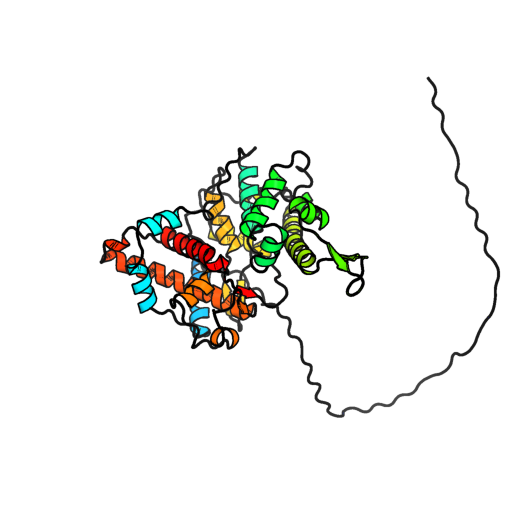315 ? 4.781 -0.283 15.621 1.00 85.44 315 VAL A C 1
ATOM 2467 O O . VAL A 1 315 ? 4.980 -0.408 16.829 1.00 85.44 315 VAL A O 1
ATOM 2470 N N . LEU A 1 316 ? 4.259 0.829 15.090 1.00 87.00 316 LEU A N 1
ATOM 2471 C CA . LEU A 1 316 ? 3.875 1.996 15.887 1.00 87.00 316 LEU A CA 1
ATOM 2472 C C . LEU A 1 316 ? 2.874 1.622 16.989 1.00 87.00 316 LEU A C 1
ATOM 2474 O O . LEU A 1 316 ? 3.041 2.025 18.141 1.00 87.00 316 LEU A O 1
ATOM 2478 N N . LEU A 1 317 ? 1.825 0.871 16.649 1.00 91.31 317 LEU A N 1
ATOM 2479 C CA . LEU A 1 317 ? 0.774 0.497 17.597 1.00 91.31 317 LEU A CA 1
ATOM 2480 C C . LEU A 1 317 ? 1.311 -0.381 18.732 1.00 91.31 317 LEU A C 1
ATOM 2482 O O . LEU A 1 317 ? 0.920 -0.185 19.880 1.00 91.31 317 LEU A O 1
ATOM 2486 N N . VAL A 1 318 ? 2.226 -1.308 18.442 1.00 90.81 318 VAL A N 1
ATOM 2487 C CA . VAL A 1 318 ? 2.875 -2.111 19.489 1.00 90.81 318 VAL A CA 1
ATOM 2488 C C . VAL A 1 318 ? 3.832 -1.248 20.323 1.00 90.81 318 VAL A C 1
ATOM 2490 O O . VAL A 1 318 ? 3.772 -1.276 21.548 1.00 90.81 318 VAL A O 1
ATOM 2493 N N . GLN A 1 319 ? 4.673 -0.416 19.696 1.00 87.50 319 GLN A N 1
ATOM 2494 C CA . GLN A 1 319 ? 5.646 0.440 20.400 1.00 87.50 319 GLN A CA 1
ATOM 2495 C C . GLN A 1 319 ? 4.989 1.460 21.337 1.00 87.50 319 GLN A C 1
ATOM 2497 O O . GLN A 1 319 ? 5.519 1.770 22.402 1.00 87.50 319 GLN A O 1
ATOM 2502 N N . THR A 1 320 ? 3.837 1.995 20.939 1.00 88.69 320 THR A N 1
ATOM 2503 C CA . THR A 1 320 ? 3.036 2.923 21.753 1.00 88.69 320 THR A CA 1
ATOM 2504 C C . THR A 1 320 ? 2.191 2.218 22.817 1.00 88.69 320 THR A C 1
ATOM 2506 O O . THR A 1 320 ? 1.561 2.891 23.630 1.00 88.69 320 THR A O 1
ATOM 2509 N N . GLY A 1 321 ? 2.174 0.882 22.829 1.00 92.06 321 GLY A N 1
ATOM 2510 C CA . GLY A 1 321 ? 1.376 0.080 23.753 1.00 92.06 321 GLY A CA 1
ATOM 2511 C C . GLY A 1 321 ? -0.125 0.087 23.456 1.00 92.06 321 GLY A C 1
ATOM 2512 O O . GLY A 1 321 ? -0.898 -0.314 24.324 1.00 92.06 321 GLY A O 1
ATOM 2513 N N . LEU A 1 322 ? -0.546 0.539 22.266 1.00 94.31 322 LEU A N 1
ATOM 2514 C CA . LEU A 1 322 ? -1.938 0.479 21.793 1.00 94.31 322 LEU A CA 1
ATOM 2515 C C . LEU A 1 322 ? -2.353 -0.960 21.457 1.00 94.31 322 LEU A C 1
ATOM 2517 O O . LEU A 1 322 ? -3.484 -1.364 21.731 1.00 94.31 322 LEU A O 1
ATOM 2521 N N . LEU A 1 323 ? -1.424 -1.733 20.891 1.00 93.88 323 LEU A N 1
ATOM 2522 C CA . LEU A 1 323 ? -1.539 -3.174 20.695 1.00 93.88 323 LEU A CA 1
ATOM 2523 C C . LEU A 1 323 ? -0.608 -3.916 21.655 1.00 93.88 323 LEU A C 1
ATOM 2525 O O . LEU A 1 323 ? 0.569 -3.583 21.768 1.00 93.88 323 LEU A O 1
ATOM 2529 N N . ASP A 1 324 ? -1.131 -4.952 22.300 1.00 94.31 324 ASP A N 1
ATOM 2530 C CA . ASP A 1 324 ? -0.386 -5.852 23.174 1.00 94.31 324 ASP A CA 1
ATOM 2531 C C . ASP A 1 324 ? -0.318 -7.253 22.554 1.00 94.31 324 ASP A C 1
ATOM 2533 O O . ASP A 1 324 ? -1.337 -7.915 22.338 1.00 94.31 324 ASP A O 1
ATOM 2537 N N . ILE A 1 325 ? 0.908 -7.694 22.275 1.00 93.88 325 ILE A N 1
ATOM 2538 C CA . ILE A 1 325 ? 1.231 -8.988 21.660 1.00 93.88 325 ILE A CA 1
ATOM 2539 C C . ILE A 1 325 ? 1.796 -10.001 22.668 1.00 93.88 325 ILE A C 1
ATOM 2541 O O . ILE A 1 325 ? 2.130 -11.121 22.288 1.00 93.88 325 ILE A O 1
ATOM 2545 N N . SER A 1 326 ? 1.883 -9.652 23.958 1.00 92.31 326 SER A N 1
ATOM 2546 C CA . SER A 1 326 ? 2.478 -10.505 25.002 1.00 92.31 326 SER A CA 1
ATOM 2547 C C . SER A 1 326 ? 1.728 -11.822 25.234 1.00 92.31 326 SER A C 1
ATOM 2549 O O . SER A 1 326 ? 2.311 -12.796 25.708 1.00 92.31 326 SER A O 1
ATOM 2551 N N . GLN A 1 327 ? 0.441 -11.865 24.882 1.00 92.81 327 GLN A N 1
ATOM 2552 C CA . GLN A 1 327 ? -0.414 -13.056 24.950 1.00 92.81 327 GLN A CA 1
ATOM 2553 C C . GLN A 1 327 ? -0.627 -13.714 23.581 1.00 92.81 327 GLN A C 1
ATOM 2555 O O . GLN A 1 327 ? -1.476 -14.596 23.448 1.00 92.81 327 GLN A O 1
ATOM 2560 N N . SER A 1 328 ? 0.143 -13.303 22.567 1.00 93.50 328 SER A N 1
ATOM 2561 C CA . SER A 1 328 ? 0.025 -13.863 21.228 1.00 93.50 328 SER A CA 1
ATOM 2562 C C . SER A 1 328 ? 0.291 -15.370 21.238 1.00 93.50 328 SER A C 1
ATOM 2564 O O . SER A 1 328 ? 1.255 -15.857 21.837 1.00 93.50 328 SER A O 1
ATOM 2566 N N . THR A 1 329 ? -0.559 -16.113 20.534 1.00 92.88 329 THR A N 1
ATOM 2567 C CA . THR A 1 329 ? -0.353 -17.542 20.248 1.00 92.88 329 THR A CA 1
ATOM 2568 C C . THR A 1 329 ? 0.722 -17.766 19.182 1.00 92.88 329 THR A C 1
ATOM 2570 O O . THR A 1 329 ? 1.265 -18.865 19.077 1.00 92.88 329 THR A O 1
ATOM 2573 N N . ASP A 1 330 ? 1.073 -16.726 18.420 1.00 89.56 330 ASP A N 1
ATOM 2574 C CA . ASP A 1 330 ? 2.248 -16.709 17.554 1.00 89.56 330 ASP A CA 1
ATOM 2575 C C . ASP A 1 330 ? 3.495 -16.371 18.389 1.00 89.56 330 ASP A C 1
ATOM 2577 O O . ASP A 1 330 ? 3.660 -15.235 18.846 1.00 89.56 330 ASP A O 1
ATOM 2581 N N . ASN A 1 331 ? 4.374 -17.364 18.572 1.00 87.06 331 ASN A N 1
ATOM 2582 C CA . ASN A 1 331 ? 5.620 -17.225 19.330 1.00 87.06 331 ASN A CA 1
ATOM 2583 C C . ASN A 1 331 ? 6.541 -16.141 18.745 1.00 87.06 331 ASN A C 1
ATOM 2585 O O . ASN A 1 331 ? 7.153 -15.400 19.507 1.00 87.06 331 ASN A O 1
ATOM 2589 N N . SER A 1 332 ? 6.608 -15.997 17.415 1.00 86.19 332 SER A N 1
ATOM 2590 C CA . SER A 1 332 ? 7.446 -14.979 16.768 1.00 86.19 332 SER A CA 1
ATOM 2591 C C . SER A 1 332 ? 6.971 -13.563 17.086 1.00 86.19 332 SER A C 1
ATOM 2593 O O . SER A 1 332 ? 7.790 -12.654 17.194 1.00 86.19 332 SER A O 1
ATOM 2595 N N . LEU A 1 333 ? 5.660 -13.373 17.265 1.00 87.25 333 LEU A N 1
ATOM 2596 C CA . LEU A 1 333 ? 5.107 -12.101 17.731 1.00 87.25 333 LEU A CA 1
ATOM 2597 C C . LEU A 1 333 ? 5.302 -11.917 19.237 1.00 87.25 333 LEU A C 1
ATOM 2599 O O . LEU A 1 333 ? 5.679 -10.835 19.669 1.00 87.25 333 LEU A O 1
ATOM 2603 N N . ARG A 1 334 ? 5.079 -12.955 20.048 1.00 87.12 334 ARG A N 1
ATOM 2604 C CA . ARG A 1 334 ? 5.210 -12.846 21.508 1.00 87.12 334 ARG A CA 1
ATOM 2605 C C . ARG A 1 334 ? 6.638 -12.524 21.950 1.00 87.12 334 ARG A C 1
ATOM 2607 O O . ARG A 1 334 ? 6.830 -11.719 22.857 1.00 87.12 334 ARG A O 1
ATOM 2614 N N . ASP A 1 335 ? 7.620 -13.131 21.295 1.00 82.62 335 ASP A N 1
ATOM 2615 C CA . ASP A 1 335 ? 9.039 -12.993 21.634 1.00 82.62 335 ASP A CA 1
ATOM 2616 C C . ASP A 1 335 ? 9.689 -11.792 20.905 1.00 82.62 335 ASP A C 1
ATOM 2618 O O . ASP A 1 335 ? 10.905 -11.576 20.958 1.00 82.62 335 ASP A O 1
ATOM 2622 N N . MET A 1 336 ? 8.876 -10.984 20.215 1.00 79.44 336 MET A N 1
ATOM 2623 C CA . MET A 1 336 ? 9.313 -9.824 19.449 1.00 79.44 336 MET A CA 1
ATOM 2624 C C . MET A 1 336 ? 9.929 -8.749 20.353 1.00 79.44 336 MET A C 1
ATOM 2626 O O . MET A 1 336 ? 9.296 -8.238 21.274 1.00 79.44 336 MET A O 1
ATOM 2630 N N . THR A 1 337 ? 11.158 -8.331 20.037 1.00 70.12 337 THR A N 1
ATOM 2631 C CA . THR A 1 337 ? 11.829 -7.209 20.712 1.00 70.12 337 THR A CA 1
ATOM 2632 C C . THR A 1 337 ? 11.887 -5.990 19.787 1.00 70.12 337 THR A C 1
ATOM 2634 O O . THR A 1 337 ? 12.556 -6.010 18.755 1.00 70.12 337 THR A O 1
ATOM 2637 N N . LEU A 1 338 ? 11.211 -4.902 20.168 1.00 68.00 338 LEU A N 1
ATOM 2638 C CA . LEU A 1 338 ? 11.049 -3.675 19.364 1.00 68.00 338 LEU A CA 1
ATOM 2639 C C . LEU A 1 338 ? 12.277 -2.739 19.354 1.00 68.00 338 LEU A C 1
ATOM 2641 O O . LEU A 1 338 ? 12.173 -1.598 18.910 1.00 68.00 338 LEU A O 1
ATOM 2645 N N . SER A 1 339 ? 13.427 -3.188 19.866 1.00 59.19 339 SER A N 1
ATOM 2646 C CA . SER A 1 339 ? 14.662 -2.393 19.961 1.00 59.19 339 SER A CA 1
ATOM 2647 C C . SER A 1 339 ? 15.509 -2.403 18.685 1.00 59.19 339 SER A C 1
ATOM 2649 O O . SER A 1 339 ? 16.480 -1.654 18.598 1.00 59.19 339 SER A O 1
ATOM 2651 N N . ASN A 1 340 ? 15.182 -3.264 17.717 1.00 52.81 340 ASN A N 1
ATOM 2652 C CA . ASN A 1 340 ? 15.924 -3.396 16.466 1.00 52.81 340 ASN A CA 1
ATOM 2653 C C . ASN A 1 340 ? 15.334 -2.502 15.382 1.00 52.81 340 ASN A C 1
ATOM 2655 O O . ASN A 1 340 ? 14.115 -2.361 15.277 1.00 52.81 340 ASN A O 1
ATOM 2659 N N . SER A 1 341 ? 16.204 -1.956 14.531 1.00 51.50 341 SER A N 1
ATOM 2660 C CA . SER A 1 341 ? 15.780 -1.020 13.497 1.00 51.50 341 SER A CA 1
ATOM 2661 C C . SER A 1 341 ? 14.889 -1.637 12.416 1.00 51.50 341 SER A C 1
ATOM 2663 O O . SER A 1 341 ? 14.274 -0.911 11.652 1.00 51.50 341 SER A O 1
ATOM 2665 N N . HIS A 1 342 ? 14.770 -2.970 12.362 1.00 57.72 342 HIS A N 1
ATOM 2666 C CA . HIS A 1 342 ? 13.804 -3.692 11.532 1.00 57.72 342 HIS A CA 1
ATOM 2667 C C . HIS A 1 342 ? 13.395 -5.006 12.199 1.00 57.72 342 HIS A C 1
ATOM 2669 O O . HIS A 1 342 ? 14.241 -5.735 12.726 1.00 57.72 342 HIS A O 1
ATOM 2675 N N . LEU A 1 343 ? 12.104 -5.328 12.136 1.00 64.31 343 LEU A N 1
ATOM 2676 C CA . LEU A 1 343 ? 11.545 -6.561 12.685 1.00 64.31 343 LEU A CA 1
ATOM 2677 C C . LEU A 1 343 ? 11.467 -7.604 11.579 1.00 64.31 343 LEU A C 1
ATOM 2679 O O . LEU A 1 343 ? 10.575 -7.542 10.739 1.00 64.31 343 LEU A O 1
ATOM 2683 N N . LYS A 1 344 ? 12.403 -8.553 11.562 1.00 71.31 344 LYS A N 1
ATOM 2684 C CA . LYS A 1 344 ? 12.308 -9.723 10.685 1.00 71.31 344 LYS A CA 1
ATOM 2685 C C . LYS A 1 344 ? 11.328 -10.714 11.300 1.00 71.31 344 LYS A C 1
ATOM 2687 O O . LYS A 1 344 ? 11.604 -11.259 12.365 1.00 71.31 344 LYS A O 1
ATOM 2692 N N . ILE A 1 345 ? 10.184 -10.900 10.660 1.00 80.50 345 ILE A N 1
ATOM 2693 C CA . ILE A 1 345 ? 9.154 -11.855 11.068 1.00 80.50 345 ILE A CA 1
ATOM 2694 C C . ILE A 1 345 ? 8.648 -12.614 9.849 1.00 80.50 345 ILE A C 1
ATOM 2696 O O . ILE A 1 345 ? 8.782 -12.150 8.726 1.00 80.50 345 ILE A O 1
ATOM 2700 N N . SER A 1 346 ? 8.062 -13.790 10.043 1.00 85.31 346 SER A N 1
ATOM 2701 C CA . SER A 1 346 ? 7.477 -14.541 8.927 1.00 85.31 346 SER A CA 1
ATOM 2702 C C . SER A 1 346 ? 6.331 -13.762 8.255 1.00 85.31 346 SER A C 1
ATOM 2704 O O . SER A 1 346 ? 5.659 -12.970 8.921 1.0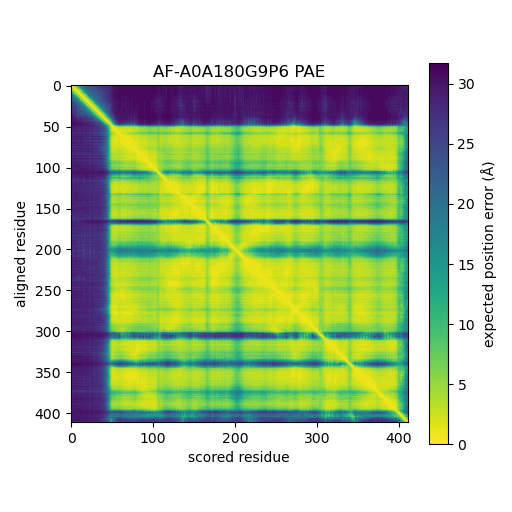0 85.31 346 SER A O 1
ATOM 2706 N N . SER A 1 347 ? 6.033 -14.034 6.976 1.00 86.12 347 SER A N 1
ATOM 2707 C CA . SER A 1 347 ? 4.853 -13.466 6.290 1.00 86.12 347 SER A CA 1
ATOM 2708 C C . SER A 1 347 ? 3.552 -13.727 7.054 1.00 86.12 347 SER A C 1
ATOM 2710 O O . SER A 1 347 ? 2.658 -12.883 7.105 1.00 86.12 347 SER A O 1
ATOM 2712 N N . ARG A 1 348 ? 3.457 -14.877 7.731 1.00 90.88 348 ARG A N 1
ATOM 2713 C CA . ARG A 1 348 ? 2.336 -15.224 8.613 1.00 90.88 348 ARG A CA 1
ATOM 2714 C C . ARG A 1 348 ? 2.204 -14.253 9.787 1.00 90.88 348 ARG A C 1
ATOM 2716 O O . ARG A 1 348 ? 1.119 -13.721 10.026 1.00 90.88 348 ARG A O 1
ATOM 2723 N N . SER A 1 349 ? 3.296 -14.020 10.508 1.00 91.06 349 SER A N 1
ATOM 2724 C CA . SER A 1 349 ? 3.332 -13.109 11.655 1.00 91.06 349 SER A CA 1
ATOM 2725 C C . SER A 1 349 ? 3.099 -11.660 11.213 1.00 91.06 349 SER A C 1
ATOM 2727 O O . SER A 1 349 ? 2.343 -10.936 11.858 1.00 91.06 349 SER A O 1
ATOM 2729 N N . ALA A 1 350 ? 3.672 -11.254 10.074 1.00 89.19 350 ALA A N 1
ATOM 2730 C CA . ALA A 1 350 ? 3.442 -9.946 9.462 1.00 89.19 350 ALA A CA 1
ATOM 2731 C C . ALA A 1 350 ? 1.966 -9.738 9.111 1.00 89.19 350 ALA A C 1
ATOM 2733 O O . ALA A 1 350 ? 1.366 -8.757 9.544 1.00 89.19 350 ALA A O 1
ATOM 2734 N N . THR A 1 351 ? 1.348 -10.696 8.419 1.00 92.12 351 THR A N 1
ATOM 2735 C CA . THR A 1 351 ? -0.078 -10.649 8.064 1.00 92.12 351 THR A CA 1
ATOM 2736 C C . THR A 1 351 ? -0.963 -10.588 9.307 1.00 92.12 351 THR A C 1
ATOM 2738 O O . THR A 1 351 ? -1.894 -9.786 9.362 1.00 92.12 351 THR A O 1
ATOM 2741 N N . THR A 1 352 ? -0.648 -11.379 10.335 1.00 94.00 352 THR A N 1
ATOM 2742 C CA . THR A 1 352 ? -1.370 -11.377 11.619 1.00 94.00 352 THR A CA 1
ATOM 2743 C C . THR A 1 352 ? -1.310 -10.007 12.294 1.00 94.00 352 THR A C 1
ATOM 2745 O O . THR A 1 352 ? -2.324 -9.479 12.762 1.00 94.00 352 THR A O 1
ATOM 2748 N N . LEU A 1 353 ? -0.125 -9.397 12.315 1.00 92.19 353 LEU A N 1
ATOM 2749 C CA . LEU A 1 353 ? 0.089 -8.105 12.951 1.00 92.19 353 LEU A CA 1
ATOM 2750 C C . LEU A 1 353 ? -0.548 -6.957 12.143 1.00 92.19 353 LE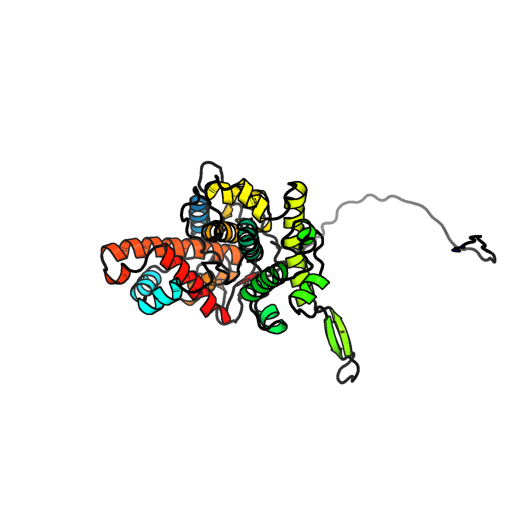U A C 1
ATOM 2752 O O . LEU A 1 353 ? -1.196 -6.093 12.734 1.00 92.19 353 LEU A O 1
ATOM 2756 N N . ARG A 1 354 ? -0.471 -6.997 10.804 1.00 92.88 354 ARG A N 1
ATOM 2757 C CA . ARG A 1 354 ? -1.170 -6.075 9.885 1.00 92.88 354 ARG A CA 1
ATOM 2758 C C . ARG A 1 354 ? -2.693 -6.181 10.007 1.00 92.88 354 ARG A C 1
ATOM 2760 O O . ARG A 1 354 ? -3.388 -5.173 10.033 1.00 92.88 354 ARG A O 1
ATOM 2767 N N . ALA A 1 355 ? -3.245 -7.383 10.140 1.00 94.38 355 ALA A N 1
ATOM 2768 C CA . ALA A 1 355 ? -4.677 -7.556 10.386 1.00 94.38 355 ALA A CA 1
ATOM 2769 C C . ALA A 1 355 ? -5.087 -7.003 11.760 1.00 94.38 355 ALA A C 1
ATOM 2771 O O . ALA A 1 355 ? -6.105 -6.320 11.892 1.00 94.38 355 ALA A O 1
ATOM 2772 N N . SER A 1 356 ? -4.258 -7.226 12.778 1.00 94.75 356 SER A N 1
ATOM 2773 C CA . SER A 1 356 ? -4.501 -6.708 14.125 1.00 94.75 356 SER A CA 1
ATOM 2774 C C . SER A 1 356 ? -4.435 -5.178 14.188 1.00 94.75 356 SER A C 1
ATOM 2776 O O . SER A 1 356 ? -5.223 -4.566 14.912 1.00 94.75 356 SER A O 1
ATOM 2778 N N . SER A 1 357 ? -3.569 -4.534 13.393 1.00 93.12 357 SER A N 1
ATOM 2779 C CA . SER A 1 357 ? -3.540 -3.069 13.283 1.00 93.12 357 SER A CA 1
ATOM 2780 C C . SER A 1 357 ? -4.816 -2.508 12.670 1.00 93.12 357 SER A C 1
ATOM 2782 O O . SER A 1 357 ? -5.359 -1.544 13.206 1.00 93.12 357 SER A O 1
ATOM 2784 N N . VAL A 1 358 ? -5.358 -3.144 11.623 1.00 92.88 358 VAL A N 1
ATOM 2785 C CA . VAL A 1 358 ? -6.651 -2.745 11.038 1.00 92.88 358 VAL A CA 1
ATOM 2786 C C . VAL A 1 358 ? -7.750 -2.781 12.100 1.00 92.88 358 VAL A C 1
ATOM 2788 O O . VAL A 1 358 ? -8.501 -1.816 12.256 1.00 92.88 358 VAL A O 1
ATOM 2791 N N . ALA A 1 359 ? -7.826 -3.872 12.868 1.00 93.75 359 ALA A N 1
ATOM 2792 C CA . ALA A 1 359 ? -8.816 -4.026 13.930 1.00 93.75 359 ALA A CA 1
ATOM 2793 C C . ALA A 1 359 ? -8.652 -2.973 15.045 1.00 93.75 359 ALA A C 1
ATOM 2795 O O . ALA A 1 359 ? -9.641 -2.373 15.476 1.00 93.75 359 ALA A O 1
ATOM 2796 N N . CYS A 1 360 ? -7.416 -2.697 15.472 1.00 94.12 360 CYS A N 1
ATOM 2797 C CA . CYS A 1 360 ? -7.112 -1.660 16.462 1.00 94.12 360 CYS A CA 1
ATOM 2798 C C . CYS A 1 360 ? -7.527 -0.266 15.987 1.00 94.12 360 CYS A C 1
ATOM 2800 O O . CYS A 1 360 ? -8.140 0.506 16.723 1.00 94.12 360 CYS A O 1
ATOM 2802 N N . CYS A 1 361 ? -7.261 0.058 14.730 1.00 91.75 361 CYS A N 1
ATOM 2803 C CA . CYS A 1 361 ? -7.598 1.367 14.208 1.00 91.75 361 CYS A CA 1
ATOM 2804 C C . CYS A 1 361 ? -9.107 1.537 13.973 1.00 91.75 361 CYS A C 1
ATOM 2806 O O . CYS A 1 361 ? -9.629 2.624 14.215 1.00 91.75 361 CYS A O 1
ATOM 2808 N N . HIS A 1 362 ? -9.844 0.472 13.632 1.00 90.88 362 HIS A N 1
ATOM 2809 C CA . HIS A 1 362 ? -11.309 0.493 13.715 1.00 90.88 362 HIS A CA 1
ATOM 2810 C C . HIS A 1 362 ? -11.803 0.780 15.136 1.00 90.88 362 HIS A C 1
ATOM 2812 O O . HIS A 1 362 ? -12.712 1.591 15.307 1.00 90.88 362 HIS A O 1
ATOM 2818 N N . PHE A 1 363 ? -11.183 0.172 16.151 1.00 93.75 363 PHE A N 1
ATOM 2819 C CA . PHE A 1 363 ? -11.507 0.464 17.545 1.00 93.75 363 PHE A CA 1
ATOM 2820 C C . PHE A 1 363 ? -11.222 1.929 17.913 1.00 93.75 363 PHE A C 1
ATOM 2822 O O . PHE A 1 363 ? -12.067 2.559 18.540 1.00 93.75 363 PHE A O 1
ATOM 2829 N N . LEU A 1 364 ? -10.084 2.496 17.494 1.00 93.31 364 LEU A N 1
ATOM 2830 C CA . LEU A 1 364 ? -9.750 3.908 17.731 1.00 93.31 364 LEU A CA 1
ATOM 2831 C C . LEU A 1 364 ? -10.763 4.866 17.088 1.00 93.31 364 LEU A C 1
ATOM 2833 O O . LEU A 1 364 ? -11.147 5.854 17.712 1.00 93.31 364 LEU A O 1
ATOM 2837 N N . ILE A 1 365 ? -11.226 4.562 15.872 1.00 90.94 365 ILE A N 1
ATOM 2838 C CA . ILE A 1 365 ? -12.267 5.338 15.181 1.00 90.94 365 ILE A CA 1
ATOM 2839 C C . ILE A 1 365 ? -13.583 5.291 15.964 1.00 90.94 365 ILE A C 1
ATOM 2841 O O . ILE A 1 365 ? -14.178 6.334 16.236 1.00 90.94 365 ILE A O 1
ATOM 2845 N N . ASP A 1 366 ? -14.029 4.096 16.355 1.00 91.69 366 ASP A N 1
ATOM 2846 C CA . ASP A 1 366 ? -15.267 3.935 17.121 1.00 91.69 366 ASP A CA 1
ATOM 2847 C C . ASP A 1 366 ? -15.148 4.623 18.500 1.00 91.69 366 ASP A C 1
ATOM 2849 O O . ASP A 1 366 ? -16.103 5.231 18.992 1.00 91.69 366 ASP A O 1
ATOM 2853 N N . LEU A 1 367 ? -13.965 4.578 19.123 1.00 94.25 367 LEU A N 1
ATOM 2854 C CA . LEU A 1 367 ? -13.683 5.220 20.405 1.00 94.25 367 LEU A CA 1
ATOM 2855 C C . LEU A 1 367 ? -13.730 6.749 20.298 1.00 94.25 367 LEU A C 1
ATOM 2857 O O . LEU A 1 367 ? -14.449 7.379 21.074 1.00 94.25 367 LEU A O 1
ATOM 2861 N N . VAL A 1 368 ? -13.034 7.355 19.327 1.00 92.62 368 VAL A N 1
ATOM 2862 C CA . VAL A 1 368 ? -13.007 8.821 19.184 1.00 92.62 368 VAL A CA 1
ATOM 2863 C C . VAL A 1 368 ? -14.389 9.386 18.859 1.00 92.62 368 VAL A C 1
ATOM 2865 O O . VAL A 1 368 ? -14.777 10.403 19.425 1.00 92.62 368 VAL A O 1
ATOM 2868 N N . GLN A 1 369 ? -15.181 8.688 18.037 1.00 90.50 369 GLN A N 1
ATOM 2869 C CA . GLN A 1 369 ? -16.558 9.082 17.722 1.00 90.50 369 GLN A CA 1
ATOM 2870 C C . GLN A 1 369 ? -17.485 9.050 18.939 1.00 90.50 369 GLN A C 1
ATOM 2872 O O . GLN A 1 369 ? -18.480 9.774 18.989 1.00 90.50 369 GLN A O 1
ATOM 2877 N N . ASN A 1 370 ? -17.208 8.182 19.911 1.00 92.25 370 ASN A N 1
ATOM 2878 C CA . ASN A 1 370 ? -17.969 8.140 21.152 1.00 92.25 370 ASN A CA 1
ATOM 2879 C C . ASN A 1 370 ? -17.489 9.202 22.140 1.00 92.25 370 ASN A C 1
ATOM 2881 O O . ASN A 1 370 ? -18.325 9.884 22.730 1.00 92.25 370 ASN A O 1
ATOM 2885 N N . LEU A 1 371 ? -16.174 9.392 22.274 1.00 92.75 371 LEU A N 1
ATOM 2886 C CA . LEU A 1 371 ? -15.602 10.401 23.164 1.00 92.75 371 LEU A CA 1
ATOM 2887 C C . LEU A 1 371 ? -15.935 11.830 22.716 1.00 92.75 371 LEU A C 1
ATOM 2889 O O . LEU A 1 371 ? -16.237 12.665 23.569 1.00 92.75 371 LEU A O 1
ATOM 2893 N N . SER A 1 372 ? -15.953 12.116 21.410 1.00 91.31 372 SER A N 1
ATOM 2894 C CA . SER A 1 372 ? -16.253 13.454 20.873 1.00 91.31 372 SER A CA 1
ATOM 2895 C C . SER A 1 372 ? -17.679 13.928 21.173 1.00 91.31 372 SER A C 1
ATOM 2897 O O . SER A 1 372 ? -17.917 15.128 21.270 1.00 91.31 372 SER A O 1
ATOM 2899 N N . LYS A 1 373 ? -18.624 13.009 21.428 1.00 91.19 373 LYS A N 1
ATOM 2900 C CA . LYS A 1 373 ? -19.991 13.351 21.872 1.00 91.19 373 LYS A CA 1
ATOM 2901 C C . LYS A 1 373 ? -20.015 14.015 23.250 1.00 91.19 373 LYS A C 1
ATOM 2903 O O . LYS A 1 373 ? -20.953 14.745 23.560 1.00 91.19 373 LYS A O 1
ATOM 2908 N N . THR A 1 374 ? -19.024 13.723 24.090 1.00 90.50 374 THR A N 1
ATOM 2909 C CA . THR A 1 374 ? -18.954 14.189 25.484 1.00 90.50 374 THR A CA 1
ATOM 2910 C C . THR A 1 374 ? -17.764 15.103 25.759 1.00 90.50 374 THR A C 1
ATOM 2912 O O . THR A 1 374 ? -17.801 15.867 26.720 1.00 90.50 374 THR A O 1
ATOM 2915 N N . ASN A 1 375 ? -16.721 15.053 24.928 1.00 89.25 375 ASN A N 1
ATOM 2916 C CA . ASN A 1 375 ? -15.504 15.833 25.082 1.00 89.25 375 ASN A CA 1
ATOM 2917 C C . ASN A 1 375 ? -15.242 16.700 23.843 1.00 89.25 375 ASN A C 1
ATOM 2919 O O . ASN A 1 375 ? -14.764 16.220 22.813 1.00 89.25 375 ASN A O 1
ATOM 2923 N N . LYS A 1 376 ? -15.487 18.007 23.989 1.00 88.19 376 LYS A N 1
ATOM 2924 C CA . LYS A 1 376 ? -15.289 19.002 22.926 1.00 88.19 376 LYS A CA 1
ATOM 2925 C C . LYS A 1 376 ? -13.849 19.087 22.425 1.00 88.19 376 LYS A C 1
ATOM 2927 O O . LYS A 1 376 ? -13.629 19.522 21.300 1.00 88.19 376 LYS A O 1
ATOM 2932 N N . SER A 1 377 ? -12.867 18.667 23.229 1.00 87.25 377 SER A N 1
ATOM 2933 C CA . SER A 1 377 ? -11.465 18.685 22.809 1.00 87.25 377 SER A CA 1
ATOM 2934 C C . SER A 1 377 ? -11.170 17.708 21.672 1.00 87.25 377 SER A C 1
ATOM 2936 O O . SER A 1 377 ? -10.098 17.801 21.105 1.00 87.25 377 SER A O 1
ATOM 2938 N N . LEU A 1 378 ? -12.078 16.787 21.333 1.00 90.75 378 LEU A N 1
ATOM 2939 C CA . LEU A 1 378 ? -11.898 15.809 20.254 1.00 90.75 378 LEU A CA 1
ATOM 2940 C C . LEU A 1 378 ? -12.803 16.068 19.041 1.00 90.75 378 LEU A C 1
ATOM 2942 O O . LEU A 1 378 ? -12.795 15.279 18.103 1.00 90.75 378 LEU A O 1
ATOM 2946 N N . GLU A 1 379 ? -13.572 17.161 19.022 1.00 88.88 379 GLU A N 1
ATOM 2947 C CA . GLU A 1 379 ? -14.469 17.488 17.898 1.00 88.88 379 GLU A CA 1
ATOM 2948 C C . GLU A 1 379 ? -13.719 17.734 16.579 1.00 88.88 379 GLU A C 1
ATOM 2950 O O . GLU A 1 379 ? -14.295 17.556 15.509 1.00 88.88 379 GLU A O 1
ATOM 2955 N N . PHE A 1 380 ? -12.439 18.119 16.643 1.00 88.38 380 PHE A N 1
ATOM 2956 C CA . PHE A 1 380 ? -11.602 18.319 15.456 1.00 88.38 380 PHE A CA 1
ATOM 2957 C C . PHE A 1 380 ? -11.113 17.002 14.830 1.00 88.38 380 PHE A C 1
ATOM 2959 O O . PHE A 1 380 ? -10.600 17.019 13.714 1.00 88.38 380 PHE A O 1
ATOM 2966 N N . VAL A 1 381 ? -11.245 15.873 15.538 1.00 89.81 381 VAL A N 1
ATOM 2967 C CA . VAL A 1 381 ? -10.772 14.567 15.074 1.00 89.81 381 VAL A CA 1
ATOM 2968 C C . VAL A 1 381 ? -11.902 13.855 14.345 1.00 89.81 381 VAL A C 1
ATOM 2970 O O . VAL A 1 381 ? -12.777 13.238 14.958 1.00 89.81 381 VAL A O 1
ATOM 2973 N N . ASP A 1 382 ? -11.878 13.911 13.018 1.00 86.56 382 ASP A N 1
ATOM 2974 C CA . ASP A 1 382 ? -12.785 13.128 12.189 1.00 86.56 382 ASP A CA 1
ATOM 2975 C C . ASP A 1 382 ? -12.201 11.742 11.859 1.00 86.56 382 ASP A C 1
ATOM 2977 O O . ASP A 1 382 ? -11.018 11.451 12.071 1.00 86.56 382 ASP A O 1
ATOM 2981 N N . ARG A 1 383 ? -13.057 10.853 11.342 1.00 83.88 383 ARG A N 1
ATOM 2982 C CA . ARG A 1 383 ? -12.680 9.478 10.983 1.00 83.88 383 ARG A CA 1
ATOM 2983 C C . ARG A 1 383 ? -11.528 9.443 9.977 1.00 83.88 383 ARG A C 1
ATOM 2985 O O . ARG A 1 383 ? -10.592 8.664 10.153 1.00 83.88 383 ARG A O 1
ATOM 2992 N N . ASP A 1 384 ? -11.621 10.242 8.923 1.00 80.12 384 ASP A N 1
ATOM 2993 C CA . ASP A 1 384 ? -10.683 10.211 7.806 1.00 80.12 384 ASP A CA 1
ATOM 2994 C C . ASP A 1 384 ? -9.379 10.903 8.197 1.00 80.12 384 ASP A C 1
ATOM 2996 O O . ASP A 1 384 ? -8.296 10.462 7.808 1.00 80.12 384 ASP A O 1
ATOM 3000 N N . GLY A 1 385 ? -9.470 11.976 8.982 1.00 85.00 385 GLY A N 1
ATOM 3001 C CA . GLY A 1 385 ? -8.321 12.640 9.574 1.00 85.00 385 GLY A CA 1
ATOM 3002 C C . GLY A 1 385 ? -7.552 11.712 10.519 1.00 85.00 385 GLY A C 1
ATOM 3003 O O . GLY A 1 385 ? -6.334 11.624 10.421 1.00 85.00 385 GLY A O 1
ATOM 3004 N N . LEU A 1 386 ? -8.223 10.931 11.376 1.00 87.56 386 LEU A N 1
ATOM 3005 C CA . LEU A 1 386 ? -7.527 10.012 12.288 1.00 87.56 386 LEU A CA 1
ATOM 3006 C C . LEU A 1 386 ? -6.751 8.918 11.540 1.00 87.56 386 LEU A C 1
ATOM 3008 O O . LEU A 1 386 ? -5.617 8.611 11.903 1.00 87.56 386 LEU A O 1
ATOM 3012 N N . ILE A 1 387 ? -7.326 8.357 10.473 1.00 84.19 387 ILE A N 1
ATOM 3013 C CA . ILE A 1 387 ? -6.639 7.365 9.631 1.00 84.19 387 ILE A CA 1
ATOM 3014 C C . ILE A 1 387 ? -5.388 7.978 8.989 1.00 84.19 387 ILE A C 1
ATOM 3016 O O . ILE A 1 387 ? -4.305 7.392 9.052 1.00 84.19 387 ILE A O 1
ATOM 3020 N N . ARG A 1 388 ? -5.519 9.185 8.422 1.00 81.94 388 ARG A N 1
ATOM 3021 C CA . ARG A 1 388 ? -4.402 9.930 7.820 1.00 81.94 388 ARG A CA 1
ATOM 3022 C C . ARG A 1 388 ? -3.311 10.237 8.837 1.00 81.94 388 ARG A C 1
ATOM 3024 O O . ARG A 1 388 ? -2.139 9.974 8.577 1.00 81.94 388 ARG A O 1
ATOM 3031 N N . TYR A 1 389 ? -3.705 10.718 10.011 1.00 87.12 389 TYR A N 1
ATOM 3032 C CA . TYR A 1 389 ? -2.805 11.001 11.118 1.00 87.12 389 TYR A CA 1
ATOM 3033 C C . TYR A 1 389 ? -1.993 9.764 11.512 1.00 87.12 389 TYR A C 1
ATOM 3035 O O . TYR A 1 389 ? -0.769 9.840 11.583 1.00 87.12 389 TYR A O 1
ATOM 3043 N N . LEU A 1 390 ? -2.649 8.616 11.717 1.00 86.69 390 LEU A N 1
ATOM 3044 C CA . LEU A 1 390 ? -1.982 7.372 12.106 1.00 86.69 390 LEU A CA 1
ATOM 3045 C C . LEU A 1 390 ? -1.019 6.867 11.026 1.00 86.69 390 LEU A C 1
ATOM 3047 O O . LEU A 1 390 ? 0.107 6.488 11.353 1.00 86.69 390 LEU A O 1
ATOM 3051 N N . SER A 1 391 ? -1.415 6.903 9.749 1.00 81.25 391 SER A N 1
ATOM 3052 C CA . SER A 1 391 ? -0.520 6.491 8.660 1.00 81.25 391 SER A CA 1
ATOM 3053 C C . SER A 1 391 ? 0.700 7.413 8.569 1.00 81.25 391 SER A C 1
ATOM 3055 O O . SER A 1 391 ? 1.831 6.926 8.541 1.00 81.25 391 SER A O 1
ATOM 3057 N N . ASN A 1 392 ? 0.511 8.733 8.625 1.00 81.12 392 ASN A N 1
ATOM 3058 C CA . ASN A 1 392 ? 1.615 9.692 8.541 1.00 81.12 392 ASN A CA 1
ATOM 3059 C C . ASN A 1 392 ? 2.540 9.624 9.765 1.00 81.12 392 ASN A C 1
ATOM 3061 O O . ASN A 1 392 ? 3.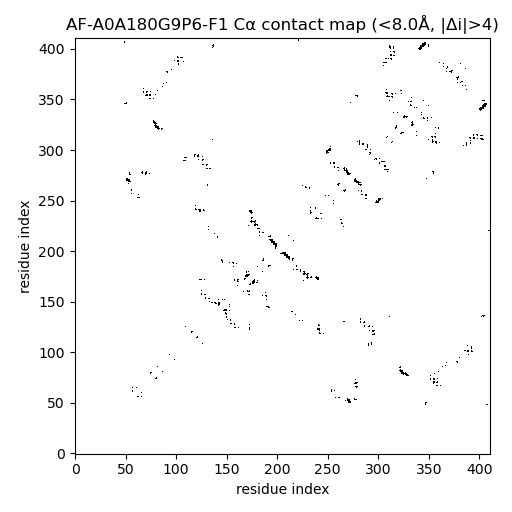762 9.595 9.611 1.00 81.12 392 ASN A O 1
ATOM 3065 N N . LEU A 1 393 ? 1.975 9.494 10.969 1.00 84.12 393 LEU A N 1
ATOM 3066 C CA . LEU A 1 393 ? 2.740 9.294 12.200 1.00 84.12 393 LEU A CA 1
ATOM 3067 C C . LEU A 1 393 ? 3.565 8.001 12.148 1.00 84.12 393 LEU A C 1
ATOM 3069 O O . LEU A 1 393 ? 4.717 7.987 12.587 1.00 84.12 393 LEU A O 1
ATOM 3073 N N . SER A 1 394 ? 2.996 6.922 11.601 1.00 80.12 394 SER A N 1
ATOM 3074 C CA . SER A 1 394 ? 3.710 5.653 11.465 1.00 80.12 394 SER A CA 1
ATOM 3075 C C . SER A 1 394 ? 4.899 5.777 10.518 1.00 80.12 394 SER A C 1
ATOM 3077 O O . SER A 1 394 ? 5.989 5.351 10.881 1.00 80.12 394 SER A O 1
ATOM 3079 N N . ARG A 1 395 ? 4.750 6.441 9.366 1.00 75.06 395 ARG A N 1
ATOM 3080 C CA . ARG A 1 395 ? 5.836 6.641 8.391 1.00 75.06 395 ARG A CA 1
ATOM 3081 C C . ARG A 1 395 ? 6.979 7.481 8.958 1.00 75.06 395 ARG A C 1
ATOM 3083 O O . ARG A 1 395 ? 8.138 7.122 8.781 1.00 75.06 395 ARG A O 1
ATOM 3090 N N . GLU A 1 396 ? 6.660 8.555 9.681 1.00 73.62 396 GLU A N 1
ATOM 3091 C CA . GLU A 1 396 ? 7.655 9.423 10.324 1.00 73.62 396 GLU A CA 1
ATOM 3092 C C . GLU A 1 396 ? 8.500 8.646 11.347 1.00 73.62 396 GLU A C 1
ATOM 3094 O O . GLU A 1 396 ? 9.734 8.675 11.310 1.00 73.62 396 GLU A O 1
ATOM 3099 N N . ARG A 1 397 ? 7.835 7.886 12.226 1.00 68.38 397 ARG A N 1
ATOM 3100 C CA . ARG A 1 397 ? 8.500 7.098 13.275 1.00 68.38 397 ARG A CA 1
ATOM 3101 C C . ARG A 1 397 ? 9.166 5.820 12.757 1.00 68.38 397 ARG A C 1
ATOM 3103 O O . ARG A 1 397 ? 10.100 5.333 13.388 1.00 68.38 397 ARG A O 1
ATOM 3110 N N . SER A 1 398 ? 8.745 5.315 11.597 1.00 57.97 398 SER A N 1
ATOM 3111 C CA . SER A 1 398 ? 9.306 4.110 10.965 1.00 57.97 398 SER A CA 1
ATOM 3112 C C . SER A 1 398 ? 10.601 4.351 10.201 1.00 57.97 398 SER A C 1
ATOM 3114 O O . SER A 1 398 ? 11.210 3.387 9.742 1.00 57.97 398 SER A O 1
ATOM 3116 N N . SER A 1 399 ? 11.097 5.594 10.138 1.00 50.00 399 SER A N 1
ATOM 3117 C CA . SER A 1 399 ? 12.466 5.890 9.682 1.00 50.00 399 SER A CA 1
ATOM 3118 C C . SER A 1 399 ? 13.547 5.085 10.431 1.00 50.00 399 SER A C 1
ATOM 3120 O O . SER A 1 399 ? 14.666 4.985 9.929 1.00 50.00 399 SER A O 1
ATOM 3122 N N . SER A 1 400 ? 13.176 4.442 11.549 1.00 44.28 400 SER A N 1
ATOM 3123 C CA . SER A 1 400 ? 14.009 3.545 12.346 1.00 44.28 400 SER A CA 1
ATOM 3124 C C . SER A 1 400 ? 13.398 2.162 12.654 1.00 44.28 400 SER A C 1
ATOM 3126 O O . SER A 1 400 ? 14.045 1.448 13.402 1.00 44.28 400 SER A O 1
ATOM 3128 N N . CYS A 1 401 ? 12.180 1.779 12.218 1.00 48.28 401 CYS A N 1
ATOM 3129 C CA . CYS A 1 401 ? 11.574 0.453 12.512 1.00 48.28 401 CYS A CA 1
ATOM 3130 C C . CYS A 1 401 ? 10.372 0.113 11.608 1.00 48.28 401 CYS A C 1
ATOM 3132 O O . CYS A 1 401 ? 9.351 0.786 11.684 1.00 48.28 401 CYS A O 1
ATOM 3134 N N . ALA A 1 402 ? 10.462 -0.946 10.793 1.00 55.31 402 ALA A N 1
ATOM 3135 C CA . ALA A 1 402 ? 9.349 -1.477 9.985 1.00 55.31 402 ALA A CA 1
ATOM 3136 C C . ALA A 1 402 ? 9.356 -3.019 9.965 1.00 55.31 402 ALA A C 1
ATOM 3138 O O . ALA A 1 402 ? 10.413 -3.634 10.171 1.00 55.31 402 ALA A O 1
ATOM 3139 N N . ILE A 1 403 ? 8.193 -3.637 9.717 1.00 51.88 403 ILE A N 1
ATOM 3140 C CA . ILE A 1 403 ? 8.073 -5.090 9.517 1.00 51.88 403 ILE A CA 1
ATOM 3141 C C . ILE A 1 403 ? 8.818 -5.502 8.241 1.00 51.88 403 ILE A C 1
ATOM 3143 O O . ILE A 1 403 ? 8.672 -4.884 7.190 1.00 51.88 403 ILE A O 1
ATOM 3147 N N . ARG A 1 404 ? 9.604 -6.577 8.331 1.00 54.28 404 ARG A N 1
ATOM 3148 C CA . ARG A 1 404 ? 10.215 -7.278 7.200 1.00 54.28 404 ARG A CA 1
ATOM 3149 C C . ARG A 1 404 ? 9.773 -8.725 7.211 1.00 54.28 404 ARG A C 1
ATOM 3151 O O . ARG A 1 404 ? 10.010 -9.425 8.192 1.00 54.28 404 ARG A O 1
ATOM 3158 N N . GLU A 1 405 ? 9.197 -9.174 6.108 1.00 47.72 405 GLU A N 1
ATOM 3159 C CA . GLU A 1 405 ? 8.872 -10.583 5.933 1.00 47.72 405 GLU A CA 1
ATOM 3160 C C . GLU A 1 405 ? 10.145 -11.410 5.669 1.00 47.72 405 GLU A C 1
ATOM 3162 O O . GLU A 1 405 ? 10.960 -11.067 4.808 1.00 47.72 405 GLU A O 1
ATOM 3167 N N . GLU A 1 406 ? 10.351 -12.491 6.423 1.00 41.34 406 GLU A N 1
ATOM 3168 C CA . GLU A 1 406 ? 11.392 -13.483 6.144 1.00 41.34 406 GLU A CA 1
ATOM 3169 C C . GLU A 1 406 ? 10.958 -14.388 4.986 1.00 41.34 406 GLU A C 1
ATOM 3171 O O . GLU A 1 406 ? 10.044 -15.197 5.131 1.00 41.34 406 GLU A O 1
ATOM 3176 N N . GLY A 1 407 ? 11.631 -14.274 3.838 1.00 41.62 407 GLY A N 1
ATOM 3177 C CA . GLY A 1 407 ? 11.366 -15.114 2.667 1.00 41.62 407 GLY A CA 1
ATOM 3178 C C . GLY A 1 407 ? 11.286 -14.317 1.370 1.00 41.62 407 GLY A C 1
ATOM 3179 O O . GLY A 1 407 ? 11.708 -13.162 1.306 1.00 41.62 407 GLY A O 1
ATOM 3180 N N . VAL A 1 408 ? 10.830 -14.958 0.294 1.00 32.84 408 VAL A N 1
ATOM 3181 C CA . VAL A 1 408 ? 10.564 -14.297 -0.992 1.00 32.84 408 VAL A CA 1
ATOM 3182 C C . VAL A 1 408 ? 9.338 -13.399 -0.825 1.00 32.84 408 VAL A C 1
ATOM 3184 O O . VAL A 1 408 ? 8.241 -13.916 -0.646 1.00 32.84 408 VAL A O 1
ATOM 3187 N N . VAL A 1 409 ? 9.530 -12.076 -0.852 1.00 36.97 409 VAL A N 1
ATOM 3188 C CA . VAL A 1 409 ? 8.431 -11.107 -0.953 1.00 36.97 409 VAL A CA 1
ATOM 3189 C C . VAL A 1 409 ? 7.922 -11.188 -2.387 1.00 36.97 409 VAL A C 1
ATOM 3191 O O . VAL A 1 409 ? 8.557 -10.667 -3.294 1.00 36.97 409 VAL A O 1
ATOM 3194 N N . VAL A 1 410 ? 6.825 -11.911 -2.593 1.00 33.09 410 VAL A N 1
ATOM 3195 C CA . VAL A 1 410 ? 6.161 -12.039 -3.896 1.00 33.09 410 VAL A CA 1
ATOM 3196 C C . VAL A 1 410 ? 4.821 -11.314 -3.801 1.00 33.09 410 VAL A C 1
ATOM 3198 O O . VAL A 1 410 ? 4.056 -11.590 -2.877 1.00 33.09 410 VAL A O 1
ATOM 3201 N N . TYR A 1 411 ? 4.566 -10.383 -4.725 1.00 34.72 411 TYR A N 1
ATOM 3202 C CA . TYR A 1 411 ? 3.329 -9.589 -4.810 1.00 34.72 411 TYR A CA 1
ATOM 3203 C C . TYR A 1 411 ? 2.185 -10.281 -5.542 1.00 34.72 411 TYR A C 1
ATOM 3205 O O . TYR A 1 411 ? 2.420 -10.903 -6.604 1.00 34.72 411 TYR A O 1
#

pLDDT: mean 80.02, std 23.1, range [22.48, 98.38]

Solvent-accessible surface area (backbone atoms only — not comparable to full-atom values): 23862 Å² total; per-residue (Å²): 133,83,88,82,88,86,87,84,90,84,90,81,87,87,89,90,83,90,89,79,90,84,90,90,86,87,83,83,89,83,90,82,92,85,84,85,81,93,72,90,75,83,71,80,68,84,67,76,84,66,76,48,70,39,78,80,79,61,90,92,53,52,60,69,57,48,26,55,51,24,12,39,52,47,19,62,73,36,39,43,41,69,33,64,69,47,47,51,54,52,61,76,64,59,52,65,71,65,42,55,55,36,42,71,43,81,74,75,68,82,74,70,104,64,89,61,96,41,52,59,52,45,40,28,54,53,45,52,43,33,67,58,57,76,56,62,74,44,26,64,60,36,31,73,64,61,73,30,45,43,70,58,46,44,45,47,48,54,49,53,45,67,71,42,90,87,29,85,72,61,18,67,77,23,20,56,6,15,54,66,61,46,67,66,57,52,26,62,72,59,59,43,67,54,52,43,77,40,56,78,44,95,92,43,96,53,64,45,78,41,74,29,65,70,53,46,51,54,46,51,51,51,45,52,56,36,32,55,47,11,50,49,30,51,76,68,74,31,66,27,70,29,55,61,50,64,78,43,34,82,36,37,59,58,56,44,40,51,51,45,38,71,67,32,59,70,28,51,46,29,30,42,57,96,91,38,59,38,46,66,30,44,43,36,40,48,33,63,50,41,52,66,75,41,87,47,78,42,86,50,48,68,94,62,81,58,63,54,51,53,54,24,41,34,49,45,34,42,76,70,44,35,35,42,41,79,61,26,74,47,61,75,56,36,72,56,69,89,86,47,60,54,46,78,37,42,54,68,53,48,51,50,42,24,28,30,30,35,34,46,51,53,49,51,46,57,47,47,64,56,47,31,77,80,36,74,88,40,62,86,63,46,70,61,46,48,41,38,28,50,50,46,52,14,57,66,64,30,80,52,31,35,54,26,62,59,68,86,84,77,101

InterPro domains:
  IPR019438 Queuosine salvage protein family [PF10343] (219-376)
  IPR019438 Queuosine salvage protein family [PTHR21314] (76-374)